Protein AF-0000000086912315 (afdb_homodimer)

Radius of gyration: 28.81 Å; Cα contacts (8 Å, |Δi|>4): 1388; chains: 2; bounding box: 67×85×72 Å

Organism: Prunus avium (NCBI:txid42229)

Foldseek 3Di:
DQDFFAFADDDDLLALVNQVVVLLVLCVVCLVVVLVCCLVQADDDPPPDPPPDQAEAEEEEEAQAQDDSNVVVVVSVLVSNQVNCVVVPNNVRDHAYEYEYEGAPPGDVVNNVVHDDPPDRHHYYYFHDHLLAAGAAFQAHAEYEYTAPLQFFSDQQPQCLDPVHLNPQALFAEPQPGPGPVVVVSLLVRSLVSVLSNLLNVLGHHHASHKYKYKHWADEPPDGSVLAPVSVLVRLLSVLVSVCCVVVLAPSSLSSNHYGRGDHYHLVSSVVSVVCSCVPVVSQKDWPDKDKDKDFQQLQDLVSLVSSLSNCCSRCVVVVCVRRPPSDPSVSSSVSSSVSSNVVSPDVSCVVSRMTMMIIIMMTHD/DFDFQAFADDDDLLALVNQVVVLLVLCVVCLVVLLVCCLVQADDDDPPPPPPDQAEAEEEEEAQAQDDSNQVVVVSVLVSNQVNCVVVPNNVRDHAYEYEYEGAPPGDVVNRVVHDDPPDRHHYYYFHDHLLAAGAAFQAHAEYEYTAPLQFFSDQQPQCLDPVHLNPQALFAEPQPGPGPVVVVSLLVRSLSSVLSNLLNVLGHHHASHKYKYKHFADEPPDGSVLAPVSVLVRLLSVLVSVCCVVVLAPSSLSSNHYGRGDHYHLVSSVVSVVCSCVPVVSQKDWPDKDKDKDFQQLQDLVSLVSSLSNCCSRCVVVVCVRRPPSDPSVSSSVSSSVSSNVVSPDVSCVVSRMTMMIIIMMTHD

Secondary structure (DSSP, 8-state):
-PPP-PPP-SSSTT-TTTS-HHHHHHHHHHHHHHHHHHHHH-------S---PPPEEEEEEET-TTSHHHHHHHHHHHHHHHHHHHHTT-GGGPPEEEEEEEE-TTS-HHHHHHT--TT--EEEEEEES-TTS--S-TT-EEEEEEES-TTB-SS--GGGG-TTSTT--TT-SSSTT-S-HHHHHHHHHHHHHHHHHHHHHHHHHEEEEEEEEEEEE-PPSS--GGG-HHHHHHHHHHHHHHHHHHTTSS-HHHHHT----B----HHHHHHHHHHHHHHH---EEEEEEEEEEEE-S-SSHHHHHHHHHHHHHHHHHHHHHHHGGG--HHHHHHHHHHHHHHHHTSHHHHHH-EEEEEEEEEEE-/-PPP-PPP-SSSTT-TTTS-HHHHHHHHHHHHHHHHHHHHH-------S---PPPEEEEEEET-TTSHHHHHHHHHHHHHHHHHHHHTT-GGGPPEEEEEEEE-TTS-HHHHHHT--TT--EEEEEEES-TTS--S-TT-EEEEEEES-TTB-SS--GGGG-TTSTT--TT-SSSTT-S-HHHHHHHHHHHHHHHHHHHHHHHHHEEEEEEEEEEEE-PPSS--GGG-HHHHHHHHHHHHHHHHHHTTSS-HHHHHT----B----HHHHHHHHHHHHHHH---EEEEEEEEEEEE-S-SSHHHHHHHHHHHHHHHHHHHHHHHGGG--HHHHHHHHHHHHHHHHTSHHHHHH-EEEEEEEEEEE-

InterPro domains:
  IPR005299 SAM dependent carboxyl methyltransferase [PF03492] (51-349)
  IPR005299 SAM dependent carboxyl methyltransferase [PTHR31009] (8-342)
  IPR029063 S-adenosyl-L-methionine-dependent methyltransferase superfamily [G3DSA:3.40.50.150] (19-296)
  IPR029063 S-adenosyl-L-methionine-dependent methyltransferase superfamily [SSF53335] (3-359)
  IPR042086 Methyltransferase, alpha-helical capping domain [G3DSA:1.10.1200.270] (5-343)

Structure (mmCIF, N/CA/C/O backbone):
data_AF-0000000086912315-model_v1
#
loop_
_entity.id
_entity.type
_entity.pdbx_description
1 polymer 'Probable S-adenosylmethionine-dependent methyltransferase At5g37990'
#
loop_
_atom_site.group_PDB
_atom_site.id
_atom_site.type_symbol
_atom_site.label_atom_id
_atom_site.label_alt_id
_atom_site.label_comp_id
_atom_site.label_asym_id
_atom_site.label_entity_id
_atom_site.label_seq_id
_atom_site.pdbx_PDB_ins_code
_atom_site.Cartn_x
_atom_site.Cartn_y
_atom_site.Cartn_z
_atom_site.occupancy
_atom_site.B_iso_or_equiv
_atom_site.auth_seq_id
_atom_site.auth_comp_id
_atom_site.auth_asym_id
_atom_site.auth_atom_id
_atom_site.pdbx_PDB_model_num
ATOM 1 N N . MET A 1 1 ? -3.623 -4.684 -22.016 1 43.12 1 MET A N 1
ATOM 2 C CA . MET A 1 1 ? -3.334 -4.625 -20.578 1 43.12 1 MET A CA 1
ATOM 3 C C . MET A 1 1 ? -3.385 -6.016 -19.953 1 43.12 1 MET A C 1
ATOM 5 O O . MET A 1 1 ? -4.227 -6.836 -20.328 1 43.12 1 MET A O 1
ATOM 9 N N . ALA A 1 2 ? -2.318 -6.359 -19.328 1 54.56 2 ALA A N 1
ATOM 10 C CA . ALA A 1 2 ? -2.307 -7.625 -18.609 1 54.56 2 ALA A CA 1
ATOM 11 C C . ALA A 1 2 ? -3.506 -7.727 -17.656 1 54.56 2 ALA A C 1
ATOM 13 O O . ALA A 1 2 ? -3.936 -6.723 -17.078 1 54.56 2 ALA A O 1
ATOM 14 N N . ASP A 1 3 ? -4.215 -8.922 -17.734 1 76.69 3 ASP A N 1
ATOM 15 C CA . ASP A 1 3 ? -5.336 -9.188 -16.828 1 76.69 3 ASP A CA 1
ATOM 16 C C . ASP A 1 3 ? -4.863 -9.281 -15.383 1 76.69 3 ASP A C 1
ATOM 18 O O . ASP A 1 3 ? -3.73 -9.695 -15.125 1 76.69 3 ASP A O 1
ATOM 22 N N . SER A 1 4 ? -5.504 -8.641 -14.523 1 76.69 4 SER A N 1
ATOM 23 C CA . SER A 1 4 ? -5.211 -8.719 -13.102 1 76.69 4 SER A CA 1
ATOM 24 C C . SER A 1 4 ? -6.121 -9.727 -12.398 1 76.69 4 SER A C 1
ATOM 26 O O . SER A 1 4 ? -7.34 -9.695 -12.586 1 76.69 4 SER A O 1
ATOM 28 N N . PHE A 1 5 ? -5.484 -10.672 -11.797 1 82.06 5 PHE A N 1
ATOM 29 C CA . PHE A 1 5 ? -6.238 -11.711 -11.109 1 82.06 5 PHE A CA 1
ATOM 30 C C . PHE A 1 5 ? -5.977 -11.672 -9.609 1 82.06 5 PHE A C 1
ATOM 32 O O . PHE A 1 5 ? -5.297 -12.547 -9.07 1 82.06 5 PHE A O 1
ATOM 39 N N . ALA A 1 6 ? -6.582 -10.734 -9 1 84.12 6 ALA A N 1
ATOM 40 C CA . ALA A 1 6 ? -6.473 -10.641 -7.547 1 84.12 6 ALA A CA 1
ATOM 41 C C . ALA A 1 6 ? -7.496 -11.539 -6.863 1 84.12 6 ALA A C 1
ATOM 43 O O . ALA A 1 6 ? -8.586 -11.773 -7.395 1 84.12 6 ALA A O 1
ATOM 44 N N . MET A 1 7 ? -7.094 -12.07 -5.699 1 92 7 MET A N 1
ATOM 45 C CA . MET A 1 7 ? -8.008 -12.898 -4.914 1 92 7 MET A CA 1
ATOM 46 C C . MET A 1 7 ? -9.055 -12.039 -4.219 1 92 7 MET A C 1
ATOM 48 O O . MET A 1 7 ? -8.891 -10.82 -4.098 1 92 7 MET A O 1
ATOM 52 N N . ASN A 1 8 ? -10.117 -12.773 -3.76 1 90.31 8 ASN A N 1
ATOM 53 C CA . ASN A 1 8 ? -11.195 -12.031 -3.115 1 90.31 8 ASN A CA 1
ATOM 54 C C . ASN A 1 8 ? -10.703 -11.297 -1.871 1 90.31 8 ASN A C 1
ATOM 56 O O . ASN A 1 8 ? -10.078 -11.898 -0.999 1 90.31 8 ASN A O 1
ATOM 60 N N . GLY A 1 9 ? -11.008 -10.023 -1.797 1 90.69 9 GLY A N 1
ATOM 61 C CA . GLY A 1 9 ? -10.625 -9.211 -0.656 1 90.69 9 GLY A CA 1
ATOM 62 C C . GLY A 1 9 ? -11.633 -9.258 0.478 1 90.69 9 GLY A C 1
ATOM 63 O O . GLY A 1 9 ? -12.508 -10.117 0.498 1 90.69 9 GLY A O 1
ATOM 64 N N . GLY A 1 10 ? -11.414 -8.344 1.42 1 89.5 10 GLY A N 1
ATOM 65 C CA . GLY A 1 10 ? -12.336 -8.211 2.539 1 89.5 10 GLY A CA 1
ATOM 66 C C . GLY A 1 10 ? -12.102 -9.242 3.629 1 89.5 10 GLY A C 1
ATOM 67 O O . GLY A 1 10 ? -11.039 -9.867 3.678 1 89.5 10 GLY A O 1
ATOM 68 N N . ASP A 1 11 ? -13.023 -9.312 4.523 1 88.25 11 ASP A N 1
ATOM 69 C CA . ASP A 1 11 ? -12.922 -10.211 5.672 1 88.25 11 ASP A CA 1
ATOM 70 C C . ASP A 1 11 ? -14.164 -11.086 5.801 1 88.25 11 ASP A C 1
ATOM 72 O O . ASP A 1 11 ? -14.352 -11.766 6.816 1 88.25 11 ASP A O 1
ATOM 76 N N . GLY A 1 12 ? -14.938 -11.141 4.785 1 89.19 12 GLY A N 1
ATOM 77 C CA . GLY A 1 12 ? -16.172 -11.914 4.812 1 89.19 12 GLY A CA 1
ATOM 78 C C . GLY A 1 12 ? -15.945 -13.398 4.617 1 89.19 12 GLY A C 1
ATOM 79 O O . GLY A 1 12 ? -14.805 -13.852 4.488 1 89.19 12 GLY A O 1
ATOM 80 N N . LEU A 1 13 ? -16.984 -14.141 4.465 1 88.88 13 LEU A N 1
ATOM 81 C CA . LEU A 1 13 ? -16.969 -15.594 4.414 1 88.88 13 LEU A CA 1
ATOM 82 C C . LEU A 1 13 ? -16.234 -16.078 3.168 1 88.88 13 LEU A C 1
ATOM 84 O O . LEU A 1 13 ? -15.523 -17.094 3.215 1 88.88 13 LEU A O 1
ATOM 88 N N . ASN A 1 14 ? -16.344 -15.406 2.123 1 90.31 14 ASN A N 1
ATOM 89 C CA . ASN A 1 14 ? -15.781 -15.852 0.854 1 90.31 14 ASN A CA 1
ATOM 90 C C . ASN A 1 14 ? -14.445 -15.156 0.562 1 90.31 14 ASN A C 1
ATOM 92 O O . ASN A 1 14 ? -13.906 -15.289 -0.535 1 90.31 14 ASN A O 1
ATOM 96 N N . SER A 1 15 ? -13.945 -14.414 1.583 1 92.81 15 SER A N 1
ATOM 97 C CA . SER A 1 15 ? -12.688 -13.695 1.396 1 92.81 15 SER A CA 1
ATOM 98 C C . SER A 1 15 ? -11.508 -14.656 1.358 1 92.81 15 SER A C 1
ATOM 100 O O . SER A 1 15 ? -11.531 -15.711 1.999 1 92.81 15 SER A O 1
ATOM 102 N N . TYR A 1 16 ? -10.508 -14.352 0.582 1 92.25 16 TYR A N 1
ATOM 103 C CA . TYR A 1 16 ? -9.281 -15.125 0.528 1 92.25 16 TYR A CA 1
ATOM 104 C C . TYR A 1 16 ? -8.562 -15.109 1.875 1 92.25 16 TYR A C 1
ATOM 106 O O . TYR A 1 16 ? -7.922 -16.094 2.256 1 92.25 16 TYR A O 1
ATOM 114 N N . LYS A 1 17 ? -8.672 -14.031 2.578 1 90.06 17 LYS A N 1
ATOM 115 C CA . LYS A 1 17 ? -8.133 -13.93 3.934 1 90.06 17 LYS A CA 1
ATOM 116 C C . LYS A 1 17 ? -8.602 -15.102 4.793 1 90.06 17 LYS A C 1
ATOM 118 O O . LYS A 1 17 ? -7.812 -15.688 5.535 1 90.06 17 LYS A O 1
ATOM 123 N N . GLN A 1 18 ? -9.836 -15.508 4.598 1 91.44 18 GLN A N 1
ATOM 124 C CA . GLN A 1 18 ? -10.43 -16.531 5.438 1 91.44 18 GLN A CA 1
ATOM 125 C C . GLN A 1 18 ? -10.258 -17.922 4.816 1 91.44 18 GLN A C 1
ATOM 127 O O . GLN A 1 18 ? -10.453 -18.938 5.492 1 91.44 18 GLN A O 1
ATOM 132 N N . ASN A 1 19 ? -9.883 -17.969 3.51 1 90.88 19 ASN A N 1
ATOM 133 C CA . ASN A 1 19 ? -9.969 -19.25 2.809 1 90.88 19 ASN A CA 1
ATOM 134 C C . ASN A 1 19 ? -8.664 -19.578 2.08 1 90.88 19 ASN A C 1
ATOM 136 O O . ASN A 1 19 ? -8.688 -20.156 0.995 1 90.88 19 ASN A O 1
ATOM 140 N N . SER A 1 20 ? -7.531 -19.188 2.668 1 92 20 SER A N 1
ATOM 141 C CA . SER A 1 20 ? -6.238 -19.453 2.047 1 92 20 SER A CA 1
ATOM 142 C C . SER A 1 20 ? -5.422 -20.453 2.859 1 92 20 SER A C 1
ATOM 144 O O . SER A 1 20 ? -4.191 -20.406 2.859 1 92 20 SER A O 1
ATOM 146 N N . LYS A 1 21 ? -6.051 -21.359 3.582 1 90.69 21 LYS A N 1
ATOM 147 C CA . LYS A 1 21 ? -5.391 -22.297 4.484 1 90.69 21 LYS A CA 1
ATOM 148 C C . LYS A 1 21 ? -4.465 -23.234 3.721 1 90.69 21 LYS A C 1
ATOM 150 O O . LYS A 1 21 ? -3.41 -23.625 4.23 1 90.69 21 LYS A O 1
ATOM 155 N N . TYR A 1 22 ? -4.832 -23.594 2.516 1 88.19 22 TYR A N 1
ATOM 156 C CA . TYR A 1 22 ? -4.023 -24.516 1.729 1 88.19 22 TYR A CA 1
ATOM 157 C C . TYR A 1 22 ? -2.652 -23.922 1.426 1 88.19 22 TYR A C 1
ATOM 159 O O . TYR A 1 22 ? -1.635 -24.609 1.541 1 88.19 22 TYR A O 1
ATOM 167 N N . GLN A 1 23 ? -2.643 -22.656 1.082 1 89.62 23 GLN A N 1
ATOM 168 C CA . GLN A 1 23 ? -1.371 -21.984 0.829 1 89.62 23 GLN A CA 1
ATOM 169 C C . GLN A 1 23 ? -0.535 -21.906 2.102 1 89.62 23 GLN A C 1
ATOM 171 O O . GLN A 1 23 ? 0.685 -22.078 2.064 1 89.62 23 GLN A O 1
ATOM 176 N N . GLY A 1 24 ? -1.175 -21.641 3.201 1 92.06 24 GLY A N 1
ATOM 177 C CA . GLY A 1 24 ? -0.47 -21.625 4.473 1 92.06 24 GLY A CA 1
ATOM 178 C C . GLY A 1 24 ? 0.179 -22.953 4.816 1 92.06 24 GLY A C 1
ATOM 179 O O . GLY A 1 24 ? 1.339 -22.984 5.23 1 92.06 24 GLY A O 1
ATOM 180 N N . GLU A 1 25 ? -0.569 -23.984 4.633 1 91.44 25 GLU A N 1
ATOM 181 C CA . GLU A 1 25 ? -0.054 -25.328 4.898 1 91.44 25 GLU A CA 1
ATOM 182 C C . GLU A 1 25 ? 1.085 -25.672 3.945 1 91.44 25 GLU A C 1
ATOM 184 O O . GLU A 1 25 ? 2.066 -26.297 4.348 1 91.44 25 GLU A O 1
ATOM 189 N N . GLY A 1 26 ? 0.896 -25.359 2.723 1 91.31 26 GLY A N 1
ATOM 190 C CA . GLY A 1 26 ? 1.973 -25.562 1.769 1 91.31 26 GLY A CA 1
ATOM 191 C C . GLY A 1 26 ? 3.26 -24.859 2.162 1 91.31 26 GLY A C 1
ATOM 192 O O . GLY A 1 26 ? 4.344 -25.438 2.061 1 91.31 26 GLY A O 1
ATOM 193 N N . PHE A 1 27 ? 3.088 -23.672 2.598 1 92.94 27 PHE A N 1
ATOM 194 C CA . PHE A 1 27 ? 4.254 -22.938 3.057 1 92.94 27 PHE A CA 1
ATOM 195 C C . PHE A 1 27 ? 4.871 -23.594 4.285 1 92.94 27 PHE A C 1
ATOM 197 O O . PHE A 1 27 ? 6.094 -23.688 4.398 1 92.94 27 PHE A O 1
ATOM 204 N N . ASP A 1 28 ? 4.035 -24.031 5.18 1 92.25 28 ASP A N 1
ATOM 205 C CA . ASP A 1 28 ? 4.523 -24.672 6.395 1 92.25 28 ASP A CA 1
ATOM 206 C C . ASP A 1 28 ? 5.363 -25.906 6.059 1 92.25 28 ASP A C 1
ATOM 208 O O . ASP A 1 28 ? 6.352 -26.203 6.734 1 92.25 28 ASP A O 1
ATOM 212 N N . GLU A 1 29 ? 4.969 -26.547 5.055 1 90.25 29 GLU A N 1
ATOM 213 C CA . GLU A 1 29 ? 5.699 -27.734 4.621 1 90.25 29 GLU A CA 1
ATOM 214 C C . GLU A 1 29 ? 7.059 -27.359 4.035 1 90.25 29 GLU A C 1
ATOM 216 O O . GLU A 1 29 ? 8.008 -28.141 4.113 1 90.25 29 GLU A O 1
ATOM 221 N N . ALA A 1 30 ? 7.113 -26.188 3.49 1 93.94 30 ALA A N 1
ATOM 222 C CA . ALA A 1 30 ? 8.328 -25.75 2.799 1 93.94 30 ALA A CA 1
ATOM 223 C C . ALA A 1 30 ? 9.211 -24.906 3.713 1 93.94 30 ALA A C 1
ATOM 225 O O . ALA A 1 30 ? 10.352 -24.594 3.371 1 93.94 30 ALA A O 1
ATOM 226 N N . LYS A 1 31 ? 8.742 -24.562 4.82 1 94.5 31 LYS A N 1
ATOM 227 C CA . LYS A 1 31 ? 9.367 -23.594 5.723 1 94.5 31 LYS A CA 1
ATOM 228 C C . LYS A 1 31 ? 10.758 -24.062 6.137 1 94.5 31 LYS A C 1
ATOM 230 O O . LYS A 1 31 ? 11.695 -23.25 6.207 1 94.5 31 LYS A O 1
ATOM 235 N N . VAL A 1 32 ? 10.891 -25.344 6.434 1 93.75 32 VAL A N 1
ATOM 236 C CA . VAL A 1 32 ? 12.18 -25.891 6.855 1 93.75 32 VAL A CA 1
ATOM 237 C C . VAL A 1 32 ? 13.188 -25.766 5.719 1 93.75 32 VAL A C 1
ATOM 239 O O . VAL A 1 32 ? 14.336 -25.375 5.941 1 93.75 32 VAL A O 1
ATOM 242 N N . LEU A 1 33 ? 12.734 -26.109 4.562 1 95.19 33 LEU A N 1
ATOM 243 C CA . LEU A 1 33 ? 13.586 -26 3.381 1 95.19 33 LEU A CA 1
ATOM 244 C C . LEU A 1 33 ? 14.008 -24.562 3.148 1 95.19 33 LEU A C 1
ATOM 246 O O . LEU A 1 33 ? 15.164 -24.297 2.807 1 95.19 33 LEU A O 1
ATOM 250 N N . LEU A 1 34 ? 13.117 -23.688 3.311 1 96.12 34 LEU A N 1
ATOM 251 C CA . LEU A 1 34 ? 13.383 -22.266 3.15 1 96.12 34 LEU A CA 1
ATOM 252 C C . LEU A 1 34 ? 14.422 -21.781 4.156 1 96.12 34 LEU A C 1
ATOM 254 O O . LEU A 1 34 ? 15.398 -21.125 3.785 1 96.12 34 LEU A O 1
ATOM 258 N N . ARG A 1 35 ? 14.258 -22.109 5.379 1 95.81 35 ARG A N 1
ATOM 259 C CA . ARG A 1 35 ? 15.164 -21.703 6.445 1 95.81 35 ARG A CA 1
ATOM 260 C C . ARG A 1 35 ? 16.578 -22.25 6.211 1 95.81 35 ARG A C 1
ATOM 262 O O . ARG A 1 35 ? 17.562 -21.516 6.332 1 95.81 35 ARG A O 1
ATOM 269 N N . ASN A 1 36 ? 16.609 -23.5 5.871 1 95.94 36 ASN A N 1
ATOM 270 C CA . ASN A 1 36 ? 17.906 -24.109 5.598 1 95.94 36 ASN A CA 1
ATOM 271 C C . ASN A 1 36 ? 18.594 -23.469 4.395 1 95.94 36 ASN A C 1
ATOM 273 O O . ASN A 1 36 ? 19.812 -23.281 4.391 1 95.94 36 ASN A O 1
ATOM 277 N N . SER A 1 37 ? 17.812 -23.172 3.412 1 96.5 37 SER A N 1
ATOM 278 C CA . SER A 1 37 ? 18.344 -22.547 2.207 1 96.5 37 SER A CA 1
ATOM 279 C C . SER A 1 37 ? 18.938 -21.172 2.512 1 96.5 37 SER A C 1
ATOM 281 O O . SER A 1 37 ? 20.016 -20.828 2.016 1 96.5 37 SER A O 1
ATOM 283 N N . ILE A 1 38 ? 18.266 -20.391 3.295 1 96.62 38 ILE A N 1
ATOM 284 C CA . ILE A 1 38 ? 18.766 -19.078 3.682 1 96.62 38 ILE A CA 1
ATOM 285 C C . ILE A 1 38 ? 20.031 -19.219 4.504 1 96.62 38 ILE A C 1
ATOM 287 O O . ILE A 1 38 ? 21.031 -18.531 4.262 1 96.62 38 ILE A O 1
ATOM 291 N N . ARG A 1 39 ? 20.047 -20.141 5.406 1 94.94 39 ARG A N 1
ATOM 292 C CA . ARG A 1 39 ? 21.219 -20.391 6.238 1 94.94 39 ARG A CA 1
ATOM 293 C C . ARG A 1 39 ? 22.438 -20.734 5.387 1 94.94 39 ARG A C 1
ATOM 295 O O . ARG A 1 39 ? 23.531 -20.234 5.629 1 94.94 39 ARG A O 1
ATOM 302 N N . GLU A 1 40 ? 22.188 -21.5 4.43 1 96.19 40 GLU A N 1
ATOM 303 C CA . GLU A 1 40 ? 23.281 -22.047 3.629 1 96.19 40 GLU A CA 1
ATOM 304 C C . GLU A 1 40 ? 23.734 -21.047 2.566 1 96.19 40 GLU A C 1
ATOM 306 O O . GLU A 1 40 ? 24.906 -21 2.211 1 96.19 40 GLU A O 1
ATOM 311 N N . LYS A 1 41 ? 22.797 -20.203 2.064 1 96.75 41 LYS A N 1
ATOM 312 C CA . LYS A 1 41 ? 23.109 -19.547 0.807 1 96.75 41 LYS A CA 1
ATOM 313 C C . LYS A 1 41 ? 23.156 -18.031 0.988 1 96.75 41 LYS A C 1
ATOM 315 O O . LYS A 1 41 ? 23.641 -17.297 0.114 1 96.75 41 LYS A O 1
ATOM 320 N N . LEU A 1 42 ? 22.672 -17.547 2.086 1 95.38 42 LEU A N 1
ATOM 321 C CA . LEU A 1 42 ? 22.719 -16.109 2.307 1 95.38 42 LEU A CA 1
ATOM 322 C C . LEU A 1 42 ? 24.141 -15.625 2.527 1 95.38 42 LEU A C 1
ATOM 324 O O . LEU A 1 42 ? 24.859 -16.172 3.361 1 95.38 42 LEU A O 1
ATOM 328 N N . THR A 1 43 ? 24.516 -14.633 1.822 1 91.75 43 THR A N 1
ATOM 329 C CA . THR A 1 43 ? 25.812 -13.992 1.998 1 91.75 43 THR A CA 1
ATOM 330 C C . THR A 1 43 ? 25.672 -12.672 2.754 1 91.75 43 THR A C 1
ATOM 332 O O . THR A 1 43 ? 24.922 -11.789 2.328 1 91.75 43 THR A O 1
ATOM 335 N N . ILE A 1 44 ? 26.266 -12.594 3.836 1 87.5 44 ILE A N 1
ATOM 336 C CA . ILE A 1 44 ? 26.25 -11.375 4.633 1 87.5 44 ILE A CA 1
ATOM 337 C C . ILE A 1 44 ? 27.547 -10.602 4.402 1 87.5 44 ILE A C 1
ATOM 339 O O . ILE A 1 44 ? 28.641 -11.133 4.613 1 87.5 44 ILE A O 1
ATOM 343 N N . HIS A 1 45 ? 27.375 -9.469 3.844 1 77.88 45 HIS A N 1
ATOM 344 C CA . HIS A 1 45 ? 28.531 -8.625 3.619 1 77.88 45 HIS A CA 1
ATOM 345 C C . HIS A 1 45 ? 28.828 -7.754 4.84 1 77.88 45 HIS A C 1
ATOM 347 O O . HIS A 1 45 ? 27.922 -7.129 5.395 1 77.88 45 HIS A O 1
ATOM 353 N N . LYS A 1 46 ? 30.109 -7.977 5.371 1 64.94 46 LYS A N 1
ATOM 354 C CA . LYS A 1 46 ? 30.547 -7.191 6.516 1 64.94 46 LYS A CA 1
ATOM 355 C C . LYS A 1 46 ? 30.656 -5.711 6.164 1 64.94 46 LYS A C 1
ATOM 357 O O . LYS A 1 46 ? 31.125 -5.355 5.082 1 64.94 46 LYS A O 1
ATOM 362 N N . ASN A 1 47 ? 29.75 -4.953 6.582 1 58.59 47 ASN A N 1
ATOM 363 C CA . ASN A 1 47 ? 29.969 -3.523 6.398 1 58.59 47 ASN A CA 1
ATOM 364 C C . ASN A 1 47 ? 31.312 -3.086 6.996 1 58.59 47 ASN A C 1
ATOM 366 O O . ASN A 1 47 ? 31.469 -3.059 8.219 1 58.59 47 ASN A O 1
ATOM 370 N N . SER A 1 48 ? 32.406 -3.461 6.281 1 51.22 48 SER A N 1
ATOM 371 C CA . SER A 1 48 ? 33.719 -3.066 6.809 1 51.22 48 SER A CA 1
ATOM 372 C C . SER A 1 48 ? 33.688 -1.615 7.273 1 51.22 48 SER A C 1
ATOM 374 O O . SER A 1 48 ? 34.594 -1.19 8.016 1 51.22 48 SER A O 1
ATOM 376 N N . ASN A 1 49 ? 33.219 -0.751 6.363 1 47.22 49 ASN A N 1
ATOM 377 C CA . ASN A 1 49 ? 33.438 0.654 6.688 1 47.22 49 ASN A CA 1
ATOM 378 C C . ASN A 1 49 ? 32.625 1.074 7.91 1 47.22 49 ASN A C 1
ATOM 380 O O . ASN A 1 49 ? 31.469 0.65 8.07 1 47.22 49 ASN A O 1
ATOM 384 N N . ALA A 1 50 ? 33.344 1.421 8.836 1 44.53 50 ALA A N 1
ATOM 385 C CA . ALA A 1 50 ? 33 2.111 10.078 1 44.53 50 ALA A CA 1
ATOM 386 C C . ALA A 1 50 ? 31.766 2.98 9.891 1 44.53 50 ALA A C 1
ATOM 388 O O . ALA A 1 50 ? 31.5 3.877 10.695 1 44.53 50 ALA A O 1
ATOM 389 N N . THR A 1 51 ? 31.156 2.973 8.703 1 52.34 51 THR A N 1
ATOM 390 C CA . THR A 1 51 ? 30.094 3.979 8.695 1 52.34 51 THR A CA 1
ATOM 391 C C . THR A 1 51 ? 28.953 3.562 9.617 1 52.34 51 THR A C 1
ATOM 393 O O . THR A 1 51 ? 28.734 2.371 9.836 1 52.34 51 THR A O 1
ATOM 396 N N . THR A 1 52 ? 28.672 4.32 10.508 1 57.59 52 THR A N 1
ATOM 397 C CA . THR A 1 52 ? 27.688 4.43 11.57 1 57.59 52 THR A CA 1
ATOM 398 C C . THR A 1 52 ? 26.281 4.156 11.039 1 57.59 52 THR A C 1
ATOM 400 O O . THR A 1 52 ? 25.297 4.215 11.789 1 57.59 52 THR A O 1
ATOM 403 N N . VAL A 1 53 ? 26.234 3.658 9.625 1 64.56 53 VAL A N 1
ATOM 404 C CA . VAL A 1 53 ? 24.859 3.551 9.164 1 64.56 53 VAL A CA 1
ATOM 405 C C . VAL A 1 53 ? 24.375 2.115 9.328 1 64.56 53 VAL A C 1
ATOM 407 O O . VAL A 1 53 ? 25.047 1.171 8.914 1 64.56 53 VAL A O 1
ATOM 410 N N . THR A 1 54 ? 23.344 1.934 10.008 1 76.62 54 THR A N 1
ATOM 411 C CA . THR A 1 54 ? 22.672 0.649 10.18 1 76.62 54 THR A CA 1
ATOM 412 C C . THR A 1 54 ? 22.25 0.081 8.828 1 76.62 54 THR A C 1
ATOM 414 O O . THR A 1 54 ? 21.547 0.752 8.062 1 76.62 54 THR A O 1
ATOM 417 N N . PRO A 1 55 ? 22.797 -1.071 8.461 1 86 55 PRO A N 1
ATOM 418 C CA . PRO A 1 55 ? 22.391 -1.658 7.184 1 86 55 PRO A CA 1
ATOM 419 C C . PRO A 1 55 ? 20.891 -1.945 7.129 1 86 55 PRO A C 1
ATOM 421 O O . PRO A 1 55 ? 20.25 -2.141 8.172 1 86 55 PRO A O 1
ATOM 424 N N . VAL A 1 56 ? 20.375 -1.878 5.934 1 93.75 56 VAL A N 1
ATOM 425 C CA . VAL A 1 56 ? 18.984 -2.201 5.699 1 93.75 56 VAL A CA 1
ATOM 426 C C . VAL A 1 56 ? 18.875 -3.49 4.887 1 93.75 56 VAL A C 1
ATOM 428 O O . VAL A 1 56 ? 19.562 -3.656 3.881 1 93.75 56 VAL A O 1
ATOM 431 N N . PHE A 1 57 ? 18.203 -4.484 5.398 1 96.5 57 PHE A N 1
ATOM 432 C CA . PHE A 1 57 ? 17.906 -5.73 4.695 1 96.5 57 PHE A CA 1
ATOM 433 C C . PHE A 1 57 ? 16.516 -5.695 4.082 1 96.5 57 PHE A C 1
ATOM 435 O O . PHE A 1 57 ? 15.516 -5.668 4.805 1 96.5 57 PHE A O 1
ATOM 442 N N . LYS A 1 58 ? 16.422 -5.719 2.742 1 98.12 58 LYS A N 1
ATOM 443 C CA . LYS A 1 58 ? 15.156 -5.543 2.035 1 98.12 58 LYS A CA 1
ATOM 444 C C . LYS A 1 58 ? 14.602 -6.883 1.557 1 98.12 58 LYS A C 1
ATOM 446 O O . LYS A 1 58 ? 15.312 -7.664 0.921 1 98.12 58 LYS A O 1
ATOM 451 N N . ILE A 1 59 ? 13.367 -7.113 1.867 1 98.75 59 ILE A N 1
ATOM 452 C CA . ILE A 1 59 ? 12.656 -8.344 1.521 1 98.75 59 ILE A CA 1
ATOM 453 C C . ILE A 1 59 ? 11.391 -8 0.738 1 98.75 59 ILE A C 1
ATOM 455 O O . ILE A 1 59 ? 10.711 -7.016 1.042 1 98.75 59 ILE A O 1
ATOM 459 N N . ALA A 1 60 ? 11.062 -8.75 -0.283 1 98.81 60 ALA A N 1
ATOM 460 C CA . ALA A 1 60 ? 9.773 -8.602 -0.964 1 98.81 60 ALA A CA 1
ATOM 461 C C . ALA A 1 60 ? 9.016 -9.922 -0.981 1 98.81 60 ALA A C 1
ATOM 463 O O . ALA A 1 60 ? 9.602 -10.984 -1.204 1 98.81 60 ALA A O 1
ATOM 464 N N . ASP A 1 61 ? 7.82 -9.898 -0.626 1 98.69 61 ASP A N 1
ATOM 465 C CA . ASP A 1 61 ? 6.887 -10.992 -0.88 1 98.69 61 ASP A CA 1
ATOM 466 C C . ASP A 1 61 ? 6.027 -10.703 -2.107 1 98.69 61 ASP A C 1
ATOM 468 O O . ASP A 1 61 ? 5.152 -9.836 -2.068 1 98.69 61 ASP A O 1
ATOM 472 N N . LEU A 1 62 ? 6.215 -11.406 -3.207 1 98.62 62 LEU A N 1
ATOM 473 C CA . LEU A 1 62 ? 5.57 -11.188 -4.496 1 98.62 62 LEU A CA 1
ATOM 474 C C . LEU A 1 62 ? 4.312 -12.047 -4.625 1 98.62 62 LEU A C 1
ATOM 476 O O . LEU A 1 62 ? 4.383 -13.273 -4.57 1 98.62 62 LEU A O 1
ATOM 480 N N . GLY A 1 63 ? 3.191 -11.383 -4.867 1 97.81 63 GLY A N 1
ATOM 481 C CA . GLY A 1 63 ? 1.908 -12.062 -4.828 1 97.81 63 GLY A CA 1
ATOM 482 C C . GLY A 1 63 ? 1.406 -12.32 -3.422 1 97.81 63 GLY A C 1
ATOM 483 O O . GLY A 1 63 ? 1.017 -13.438 -3.088 1 97.81 63 GLY A O 1
ATOM 484 N N . CYS A 1 64 ? 1.3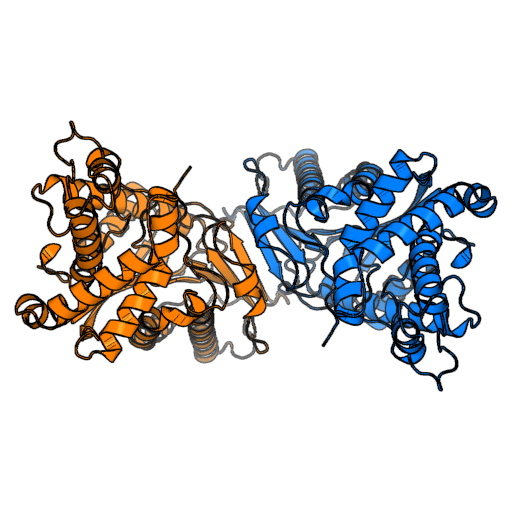72 -11.266 -2.643 1 97.44 64 CYS A N 1
ATOM 485 C CA . CYS A 1 64 ? 1.179 -11.414 -1.204 1 97.44 64 CYS A CA 1
ATOM 486 C C . CYS A 1 64 ? -0.295 -11.602 -0.868 1 97.44 64 CYS A C 1
ATOM 488 O O . CYS A 1 64 ? -0.633 -12.07 0.219 1 97.44 64 CYS A O 1
ATOM 490 N N . SER A 1 65 ? -1.148 -11.195 -1.707 1 96 65 SER A N 1
ATOM 491 C CA . SER A 1 65 ? -2.59 -11.219 -1.478 1 96 65 SER A CA 1
ATOM 492 C C . SER A 1 65 ? -2.961 -10.453 -0.213 1 96 65 SER A C 1
ATOM 494 O O . SER A 1 65 ? -2.445 -9.359 0.029 1 96 65 SER A O 1
ATOM 496 N N . VAL A 1 66 ? -3.848 -10.844 0.705 1 91.44 66 VAL A N 1
ATOM 497 C CA . VAL A 1 66 ? -4.488 -9.969 1.677 1 91.44 66 VAL A CA 1
ATOM 498 C C . VAL A 1 66 ? -4.117 -10.398 3.092 1 91.44 66 VAL A C 1
ATOM 500 O O . VAL A 1 66 ? -4.516 -9.758 4.07 1 91.44 66 VAL A O 1
ATOM 503 N N . GLY A 1 67 ? -3.289 -11.367 3.346 1 81.38 67 GLY A N 1
ATOM 504 C CA . GLY A 1 67 ? -2.979 -11.43 4.766 1 81.38 67 GLY A CA 1
ATOM 505 C C . GLY A 1 67 ? -2.291 -12.719 5.172 1 81.38 67 GLY A C 1
ATOM 506 O O . GLY A 1 67 ? -1.199 -13.023 4.691 1 81.38 67 GLY A O 1
ATOM 507 N N . PRO A 1 68 ? -3.148 -13.656 5.941 1 87.19 68 PRO A N 1
ATOM 508 C CA . PRO A 1 68 ? -2.227 -14.039 7.012 1 87.19 68 PRO A CA 1
ATOM 509 C C . PRO A 1 68 ? -1.002 -14.789 6.496 1 87.19 68 PRO A C 1
ATOM 511 O O . PRO A 1 68 ? 0.061 -14.742 7.121 1 87.19 68 PRO A O 1
ATOM 514 N N . ASN A 1 69 ? -1.135 -15.375 5.438 1 94.31 69 ASN A N 1
ATOM 515 C CA . ASN A 1 69 ? -0.057 -16.234 4.953 1 94.31 69 ASN A CA 1
ATOM 516 C C . ASN A 1 69 ? 1.205 -15.43 4.652 1 94.31 69 ASN A C 1
ATOM 518 O O . ASN A 1 69 ? 2.311 -15.852 4.992 1 94.31 69 ASN A O 1
ATOM 522 N N . THR A 1 70 ? 1.016 -14.281 4.105 1 97.12 70 THR A N 1
ATOM 523 C CA . THR A 1 70 ? 2.176 -13.469 3.758 1 97.12 70 THR A CA 1
ATOM 524 C C . THR A 1 70 ? 2.914 -13.016 5.016 1 97.12 70 THR A C 1
ATOM 526 O O . THR A 1 70 ? 4.145 -12.945 5.023 1 97.12 70 THR A O 1
ATOM 529 N N . PHE A 1 71 ? 2.234 -12.734 6.094 1 97.19 71 PHE A N 1
ATOM 530 C CA . PHE A 1 71 ? 2.861 -12.312 7.34 1 97.19 71 PHE A CA 1
ATOM 531 C C . PHE A 1 71 ? 3.662 -13.445 7.961 1 97.19 71 PHE A C 1
ATOM 533 O O . PHE A 1 71 ? 4.77 -13.234 8.461 1 97.19 71 PHE A O 1
ATOM 540 N N . ALA A 1 72 ? 3.096 -14.633 7.895 1 95.31 72 ALA A N 1
ATOM 541 C CA . ALA A 1 72 ? 3.812 -15.805 8.383 1 95.31 72 ALA A CA 1
ATOM 542 C C . ALA A 1 72 ? 5.082 -16.047 7.578 1 95.31 72 ALA A C 1
ATOM 544 O O . ALA A 1 72 ? 6.129 -16.391 8.141 1 95.31 72 ALA A O 1
ATOM 545 N N . CYS A 1 73 ? 4.949 -15.906 6.32 1 96.44 73 CYS A N 1
ATOM 546 C CA . CYS A 1 73 ? 6.09 -16.078 5.43 1 96.44 73 CYS A CA 1
ATOM 547 C C . CYS A 1 73 ? 7.191 -15.078 5.75 1 96.44 73 CYS A C 1
ATOM 549 O O . CYS A 1 73 ? 8.352 -15.461 5.926 1 96.44 73 CYS A O 1
ATOM 551 N N . VAL A 1 74 ? 6.852 -13.836 5.875 1 97.44 74 VAL A N 1
ATOM 552 C CA . VAL A 1 74 ? 7.809 -12.766 6.141 1 97.44 74 VAL A CA 1
ATOM 553 C C . VAL A 1 74 ? 8.469 -12.992 7.5 1 97.44 74 VAL A C 1
ATOM 555 O O . VAL A 1 74 ? 9.68 -12.805 7.648 1 97.44 74 VAL A O 1
ATOM 558 N N . ARG A 1 75 ? 7.691 -13.375 8.445 1 96.31 75 ARG A N 1
ATOM 559 C CA . ARG A 1 75 ? 8.242 -13.672 9.766 1 96.31 75 ARG A CA 1
ATOM 560 C C . ARG A 1 75 ? 9.297 -14.773 9.68 1 96.31 75 ARG A C 1
ATOM 562 O O . ARG A 1 75 ? 10.375 -14.648 10.273 1 96.31 75 ARG A O 1
ATOM 569 N N . ALA A 1 76 ? 8.961 -15.82 8.984 1 96.38 76 ALA A N 1
ATOM 570 C CA . ALA A 1 76 ? 9.891 -16.922 8.82 1 96.38 76 ALA A CA 1
ATOM 571 C C . ALA A 1 76 ? 11.172 -16.469 8.133 1 96.38 76 ALA A C 1
ATOM 573 O O . ALA A 1 76 ? 12.273 -16.875 8.523 1 96.38 76 ALA A O 1
ATOM 574 N N . LEU A 1 77 ? 11.031 -15.648 7.105 1 97.81 77 LEU A N 1
ATOM 575 C CA . LEU A 1 77 ? 12.188 -15.133 6.375 1 97.81 77 LEU A CA 1
ATOM 576 C C . LEU A 1 77 ? 13.086 -14.297 7.289 1 97.81 77 LEU A C 1
ATOM 578 O O . LEU A 1 77 ? 14.297 -14.508 7.336 1 97.81 77 LEU A O 1
ATOM 582 N N . ILE A 1 78 ? 12.5 -13.375 8.008 1 97.5 78 ILE A N 1
ATOM 583 C CA . ILE A 1 78 ? 13.242 -12.469 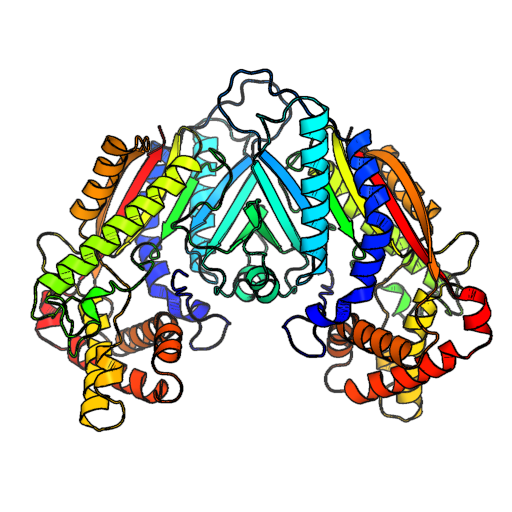8.875 1 97.5 78 ILE A CA 1
ATOM 584 C C . ILE A 1 78 ? 13.938 -13.258 9.977 1 97.5 78 ILE A C 1
ATOM 586 O O . ILE A 1 78 ? 15.109 -13.023 10.273 1 97.5 78 ILE A O 1
ATOM 590 N N . GLU A 1 79 ? 13.234 -14.219 10.555 1 96.31 79 GLU A N 1
ATOM 591 C CA . GLU A 1 79 ? 13.836 -15.062 11.586 1 96.31 79 GLU A CA 1
ATOM 592 C C . GLU A 1 79 ? 15.039 -15.828 11.047 1 96.31 79 GLU A C 1
ATOM 594 O O . GLU A 1 79 ? 16.062 -15.93 11.711 1 96.31 79 GLU A O 1
ATOM 599 N N . ALA A 1 80 ? 14.867 -16.359 9.891 1 96.88 80 ALA A N 1
ATOM 600 C CA . ALA A 1 80 ? 15.961 -17.094 9.273 1 96.88 80 ALA A CA 1
ATOM 601 C C . ALA A 1 80 ? 17.172 -16.188 9.039 1 96.88 80 ALA A C 1
ATOM 603 O O . ALA A 1 80 ? 18.312 -16.594 9.281 1 96.88 80 ALA A O 1
ATOM 604 N N . VAL A 1 81 ? 16.938 -14.969 8.555 1 96.25 81 VAL A N 1
ATOM 605 C CA . VAL A 1 81 ? 18 -14.016 8.281 1 96.25 81 VAL A CA 1
ATOM 606 C C . VAL A 1 81 ? 18.688 -13.617 9.586 1 96.25 81 VAL A C 1
ATOM 608 O O . VAL A 1 81 ? 19.922 -13.602 9.672 1 96.25 81 VAL A O 1
ATOM 611 N N . LYS A 1 82 ? 17.906 -13.336 10.609 1 95 82 LYS A N 1
ATOM 612 C CA . LYS A 1 82 ? 18.453 -12.961 11.914 1 95 82 LYS A CA 1
ATOM 613 C C . LYS A 1 82 ? 19.344 -14.07 12.477 1 95 82 LYS A C 1
ATOM 615 O O . LYS A 1 82 ? 20.406 -13.805 13.016 1 95 82 LYS A O 1
ATOM 620 N N . LEU A 1 83 ? 18.859 -15.281 12.336 1 94.31 83 LEU A N 1
ATOM 621 C CA . LEU A 1 83 ? 19.625 -16.422 12.828 1 94.31 83 LEU A CA 1
ATOM 622 C C . LEU A 1 83 ? 20.969 -16.531 12.102 1 94.31 83 LEU A C 1
ATOM 624 O O . LEU A 1 83 ? 21.984 -16.875 12.711 1 94.31 83 LEU A O 1
ATOM 628 N N . GLU A 1 84 ? 20.922 -16.234 10.852 1 92.88 84 GLU A N 1
ATOM 629 C CA . GLU A 1 84 ? 22.156 -16.312 10.086 1 92.88 84 GLU A CA 1
ATOM 630 C C . GLU A 1 84 ? 23.109 -15.195 10.484 1 92.88 84 GLU A C 1
ATOM 632 O O . GLU A 1 84 ? 24.328 -15.414 10.562 1 92.88 84 GLU A O 1
ATOM 637 N N . PHE A 1 85 ? 22.625 -14.008 10.695 1 91.38 85 PHE A N 1
ATOM 638 C CA . PHE A 1 85 ? 23.453 -12.914 11.188 1 91.38 85 PHE A CA 1
ATOM 639 C C . PHE A 1 85 ? 24.109 -13.289 12.516 1 91.38 85 PHE A C 1
ATOM 641 O O . PHE A 1 85 ? 25.297 -13.062 12.703 1 91.38 85 PHE A O 1
ATOM 648 N N . LYS A 1 86 ? 23.328 -13.875 13.367 1 90.31 86 LYS A N 1
ATOM 649 C CA . LYS A 1 86 ? 23.844 -14.297 14.672 1 90.31 86 LYS A CA 1
ATOM 650 C C . LYS A 1 86 ? 24.906 -15.391 14.516 1 90.31 86 LYS A C 1
ATOM 652 O O . LYS A 1 86 ? 25.938 -15.352 15.164 1 90.31 86 LYS A O 1
ATOM 657 N N . ALA A 1 87 ? 24.594 -16.297 13.68 1 91.12 87 ALA A N 1
ATOM 658 C CA . ALA A 1 87 ? 25.484 -17.438 13.453 1 91.12 87 ALA A CA 1
ATOM 659 C C . ALA A 1 87 ? 26.828 -16.969 12.914 1 91.12 87 ALA A C 1
ATOM 661 O O . ALA A 1 87 ? 27.875 -17.562 13.203 1 91.12 87 ALA A O 1
ATOM 662 N N . GLN A 1 88 ? 26.781 -15.859 12.258 1 87.94 88 GLN A N 1
ATOM 663 C CA . GLN A 1 88 ? 28.016 -15.352 11.656 1 87.94 88 GLN A CA 1
ATOM 664 C C . GLN A 1 88 ? 28.672 -14.305 12.555 1 87.94 88 GLN A C 1
ATOM 666 O O . GLN A 1 88 ? 29.656 -13.672 12.164 1 87.94 88 GLN A O 1
ATOM 671 N N . GLY A 1 89 ? 28.125 -14.086 13.734 1 82.88 89 GLY A N 1
ATOM 672 C CA . GLY A 1 89 ? 28.75 -13.242 14.75 1 82.88 89 GLY A CA 1
ATOM 673 C C . GLY A 1 89 ? 28.344 -11.781 14.641 1 82.88 89 GLY A C 1
ATOM 674 O O . GLY A 1 89 ? 29.047 -10.898 15.141 1 82.88 89 GLY A O 1
ATOM 675 N N . PHE A 1 90 ? 27.281 -11.508 13.93 1 79.12 90 PHE A N 1
ATOM 676 C CA . PHE A 1 90 ? 26.828 -10.125 13.734 1 79.12 90 PHE A CA 1
ATOM 677 C C . PHE A 1 90 ? 25.609 -9.828 14.594 1 79.12 90 PHE A C 1
ATOM 679 O O . PHE A 1 90 ? 24.719 -9.086 14.18 1 79.12 90 PHE A O 1
ATOM 686 N N . GLU A 1 91 ? 25.531 -10.344 15.773 1 77.88 91 GLU A N 1
ATOM 687 C CA . GLU A 1 91 ? 24.375 -10.211 16.641 1 77.88 91 GLU A CA 1
ATOM 688 C C . GLU A 1 91 ? 24.125 -8.75 17.016 1 77.88 91 GLU A C 1
ATOM 690 O O . GLU A 1 91 ? 22.969 -8.336 17.203 1 77.88 91 GLU A O 1
ATOM 695 N N . THR A 1 92 ? 25.125 -8.023 17.156 1 77.44 92 THR A N 1
ATOM 696 C CA . THR A 1 92 ? 24.984 -6.633 17.562 1 77.44 92 THR A CA 1
ATOM 697 C C . THR A 1 92 ? 24.828 -5.727 16.344 1 77.44 92 THR A C 1
ATOM 699 O O . THR A 1 92 ? 24.672 -4.512 16.484 1 77.44 92 THR A O 1
ATOM 702 N N . GLN A 1 93 ? 24.766 -6.316 15.188 1 82.62 93 GLN A N 1
ATOM 703 C CA . GLN A 1 93 ? 24.703 -5.539 13.961 1 82.62 93 GLN A CA 1
ATOM 704 C C . GLN A 1 93 ? 23.547 -5.984 13.086 1 82.62 93 GLN A C 1
ATOM 706 O O . GLN A 1 93 ? 23.672 -6.086 11.859 1 82.62 93 GLN A O 1
ATOM 711 N N . LEU A 1 94 ? 22.516 -6.379 13.727 1 89.25 94 LEU A N 1
ATOM 712 C CA . LEU A 1 94 ? 21.344 -6.762 12.945 1 89.25 94 LEU A CA 1
ATOM 713 C C . LEU A 1 94 ? 20.859 -5.598 12.094 1 89.25 94 LEU A C 1
ATOM 715 O O . LEU A 1 94 ? 20.828 -4.453 12.555 1 89.25 94 LEU A O 1
ATOM 719 N N . PRO A 1 95 ? 20.578 -5.84 10.883 1 92.69 95 PRO A N 1
ATOM 720 C CA . PRO A 1 95 ? 20.062 -4.773 10.023 1 92.69 95 PRO A CA 1
ATOM 721 C C . PRO A 1 95 ? 18.625 -4.363 10.383 1 92.69 95 PRO A C 1
ATOM 723 O O . PRO A 1 95 ? 17.938 -5.094 11.094 1 92.69 95 PRO A O 1
ATOM 726 N N . GLU A 1 96 ? 18.219 -3.18 9.953 1 95.19 96 GLU A N 1
ATOM 727 C CA . GLU A 1 96 ? 16.797 -2.873 9.883 1 95.19 96 GLU A CA 1
ATOM 728 C C . GLU A 1 96 ? 16.125 -3.6 8.711 1 95.19 96 GLU A C 1
ATOM 730 O O . GLU A 1 96 ? 16.719 -3.711 7.633 1 95.19 96 GLU A O 1
ATOM 735 N N . PHE A 1 97 ? 15.023 -4.184 8.992 1 97.44 97 PHE A N 1
ATOM 736 C CA . PHE A 1 97 ? 14.312 -4.91 7.945 1 97.44 97 PHE A CA 1
ATOM 737 C C . PHE A 1 97 ? 13.25 -4.031 7.301 1 97.44 97 PHE A C 1
ATOM 739 O O . PHE A 1 97 ? 12.484 -3.365 7.996 1 97.44 97 PHE A O 1
ATOM 746 N N . GLN A 1 98 ? 13.266 -3.906 6.047 1 98.44 98 GLN A N 1
ATOM 747 C CA . GLN A 1 98 ? 12.195 -3.322 5.258 1 98.44 98 GLN A CA 1
ATOM 748 C C . GLN A 1 98 ? 11.531 -4.371 4.367 1 98.44 98 GLN A C 1
ATOM 750 O O . GLN A 1 98 ? 12.211 -5.066 3.607 1 98.44 98 GLN A O 1
ATOM 755 N N . VAL A 1 99 ? 10.266 -4.516 4.473 1 98.69 99 VAL A N 1
ATOM 756 C CA . VAL A 1 99 ? 9.539 -5.566 3.768 1 98.69 99 VAL A CA 1
ATOM 757 C C . VAL A 1 99 ? 8.531 -4.945 2.805 1 98.69 99 VAL A C 1
ATOM 759 O O . VAL A 1 99 ? 7.766 -4.055 3.188 1 98.69 99 VAL A O 1
ATOM 762 N N . PHE A 1 100 ? 8.57 -5.371 1.563 1 98.81 100 PHE A N 1
ATOM 763 C CA . PHE A 1 100 ? 7.641 -4.941 0.522 1 98.81 100 PHE A CA 1
ATOM 764 C C . PHE A 1 100 ? 6.637 -6.043 0.206 1 98.81 100 PHE A C 1
ATOM 766 O O . PHE A 1 100 ? 7.02 -7.156 -0.159 1 98.81 100 PHE A O 1
ATOM 773 N N . PHE A 1 101 ? 5.395 -5.734 0.376 1 98.75 101 PHE A N 1
ATOM 774 C CA . PHE A 1 101 ? 4.301 -6.633 0.027 1 98.75 101 PHE A CA 1
ATOM 775 C C . PHE A 1 101 ? 3.729 -6.281 -1.34 1 98.75 101 PHE A C 1
ATOM 777 O O . PHE A 1 101 ? 3.084 -5.242 -1.499 1 98.75 101 PHE A O 1
ATOM 784 N N . ASN A 1 102 ? 3.918 -7.176 -2.279 1 98.69 102 ASN A N 1
ATOM 785 C CA . ASN A 1 102 ? 3.539 -6.883 -3.658 1 98.69 102 ASN A CA 1
ATOM 786 C C . ASN A 1 102 ? 2.334 -7.711 -4.098 1 98.69 102 ASN A C 1
ATOM 788 O O . ASN A 1 102 ? 2.246 -8.898 -3.787 1 98.69 102 ASN A O 1
ATOM 792 N N . ASP A 1 103 ? 1.479 -7.137 -4.805 1 98.06 103 ASP A N 1
ATOM 793 C CA . ASP A 1 103 ? 0.431 -7.801 -5.574 1 98.06 103 ASP A CA 1
ATOM 794 C C . ASP A 1 103 ? -0.119 -6.879 -6.66 1 98.06 103 ASP A C 1
ATOM 796 O O . ASP A 1 103 ? 0.32 -5.734 -6.793 1 98.06 103 ASP A O 1
ATOM 800 N N . HIS A 1 104 ? -1.017 -7.402 -7.453 1 96.62 104 HIS A N 1
ATOM 801 C CA . HIS A 1 104 ? -1.674 -6.598 -8.477 1 96.62 104 HIS A CA 1
ATOM 802 C C . HIS A 1 104 ? -2.363 -5.383 -7.867 1 96.62 104 HIS A C 1
ATOM 804 O O . HIS A 1 104 ? -2.752 -5.41 -6.695 1 96.62 104 HIS A O 1
ATOM 810 N N . VAL A 1 105 ? -2.572 -4.359 -8.68 1 96.19 105 VAL A N 1
ATOM 811 C CA . VAL A 1 105 ? -3.221 -3.121 -8.266 1 96.19 105 VAL A CA 1
ATOM 812 C C . VAL A 1 105 ? -4.613 -3.426 -7.723 1 96.19 105 VAL A C 1
ATOM 814 O O . VAL A 1 105 ? -5.078 -2.764 -6.789 1 96.19 105 VAL A O 1
ATOM 817 N N . ALA A 1 106 ? -5.223 -4.492 -8.203 1 94.5 106 ALA A N 1
ATOM 818 C CA . ALA A 1 106 ? -6.598 -4.824 -7.844 1 94.5 106 ALA A CA 1
ATOM 819 C C . ALA A 1 106 ? -6.656 -5.547 -6.5 1 94.5 106 ALA A C 1
ATOM 821 O O . ALA A 1 106 ? -7.738 -5.801 -5.969 1 94.5 106 ALA A O 1
ATOM 822 N N . ASN A 1 107 ? -5.496 -5.891 -5.98 1 96.38 107 ASN A N 1
ATOM 823 C CA . ASN A 1 107 ? -5.488 -6.516 -4.664 1 96.38 107 ASN A CA 1
ATOM 824 C C . ASN A 1 107 ? -6.129 -5.613 -3.611 1 96.38 107 ASN A C 1
ATOM 826 O O . ASN A 1 107 ? -6.137 -4.391 -3.76 1 96.38 107 ASN A O 1
ATOM 830 N N . ASP A 1 108 ? -6.652 -6.203 -2.598 1 96.5 108 ASP A N 1
ATOM 831 C CA . ASP A 1 108 ? -7.223 -5.453 -1.482 1 96.5 108 ASP A CA 1
ATOM 832 C C . ASP A 1 108 ? -6.145 -5.051 -0.48 1 96.5 108 ASP A C 1
ATOM 834 O O . ASP A 1 108 ? -6.059 -5.625 0.608 1 96.5 108 ASP A O 1
ATOM 838 N N . PHE A 1 109 ? -5.441 -4.027 -0.684 1 97.62 109 PHE A N 1
ATOM 839 C CA . PHE A 1 109 ? -4.352 -3.557 0.164 1 97.62 109 PHE A CA 1
ATOM 840 C C . PHE A 1 109 ? -4.891 -3 1.477 1 97.62 109 PHE A C 1
ATOM 842 O O . PHE A 1 109 ? -4.211 -3.051 2.504 1 97.62 109 PHE A O 1
ATOM 849 N N . ASN A 1 110 ? -6.117 -2.426 1.447 1 96.75 110 ASN A N 1
ATOM 850 C CA . ASN A 1 110 ? -6.707 -1.932 2.688 1 96.75 110 ASN A CA 1
ATOM 851 C C . ASN A 1 110 ? -6.82 -3.035 3.734 1 96.75 110 ASN A C 1
ATOM 853 O O . ASN A 1 110 ? -6.414 -2.854 4.883 1 96.75 110 ASN A O 1
ATOM 857 N N . THR A 1 111 ? -7.355 -4.176 3.273 1 96.69 111 THR A N 1
ATOM 858 C CA . THR A 1 111 ? -7.465 -5.316 4.172 1 96.69 111 THR A CA 1
ATOM 859 C C . THR A 1 111 ? -6.082 -5.793 4.617 1 96.69 111 THR A C 1
ATOM 861 O O . THR A 1 111 ? -5.871 -6.086 5.793 1 96.69 111 THR A O 1
ATOM 864 N N . LEU A 1 112 ? -5.156 -5.836 3.693 1 97.44 112 LEU A N 1
ATOM 865 C CA . LEU A 1 112 ? -3.791 -6.242 4 1 97.44 112 LEU A CA 1
ATOM 866 C C . LEU A 1 112 ? -3.186 -5.352 5.078 1 97.44 112 LEU A C 1
ATOM 868 O O . LEU A 1 112 ? -2.666 -5.852 6.082 1 97.44 112 LEU A O 1
ATOM 872 N N . PHE A 1 113 ? -3.254 -4.07 4.914 1 97.25 113 PHE A N 1
ATOM 873 C CA . PHE A 1 113 ? -2.6 -3.125 5.812 1 97.25 113 PHE A CA 1
ATOM 874 C C . PHE A 1 113 ? -3.246 -3.152 7.191 1 97.25 113 PHE A C 1
ATOM 876 O O . PHE A 1 113 ? -2.557 -3.055 8.211 1 97.25 113 PHE A O 1
ATOM 883 N N . LYS A 1 114 ? -4.527 -3.293 7.234 1 95.56 114 LYS A N 1
ATOM 884 C CA . LYS A 1 114 ? -5.234 -3.375 8.508 1 95.56 114 LYS A CA 1
ATOM 885 C C . LYS A 1 114 ? -4.832 -4.625 9.281 1 95.56 114 LYS A C 1
ATOM 887 O O . LYS A 1 114 ? -4.914 -4.656 10.516 1 95.56 114 LYS A O 1
ATOM 892 N N . ALA A 1 115 ? -4.332 -5.605 8.555 1 95.69 115 ALA A N 1
ATOM 893 C CA . ALA A 1 115 ? -4.043 -6.898 9.172 1 95.69 115 ALA A CA 1
ATOM 894 C C . ALA A 1 115 ? -2.578 -6.992 9.578 1 95.69 115 ALA A C 1
ATOM 896 O O . ALA A 1 115 ? -2.145 -8.016 10.117 1 95.69 115 ALA A O 1
ATOM 897 N N . PHE A 1 116 ? -1.801 -6 9.367 1 96.19 116 PHE A N 1
ATOM 898 C CA . PHE A 1 116 ? -0.393 -6.047 9.742 1 96.19 116 PHE A CA 1
ATOM 899 C C . PHE A 1 116 ? -0.236 -6.422 11.211 1 96.19 116 PHE A C 1
ATOM 901 O O . PHE A 1 116 ? -0.946 -5.895 12.07 1 96.19 116 PHE A O 1
ATOM 908 N N . PRO A 1 117 ? 0.711 -7.266 11.492 1 94.75 117 PRO A N 1
ATOM 909 C CA . PRO A 1 117 ? 0.945 -7.613 12.898 1 94.75 117 PRO A CA 1
ATOM 910 C C . PRO A 1 117 ? 1.412 -6.422 13.727 1 94.75 117 PRO A C 1
ATOM 912 O O . PRO A 1 117 ? 2.273 -5.656 13.289 1 94.75 117 PRO A O 1
ATOM 915 N N . VAL A 1 118 ? 0.931 -6.305 14.875 1 90.44 118 VAL A N 1
ATOM 916 C CA . VAL A 1 118 ? 1.24 -5.184 15.758 1 90.44 118 VAL A CA 1
ATOM 917 C C . VAL A 1 118 ? 2.686 -5.285 16.234 1 90.44 118 VAL A C 1
ATOM 919 O O . VAL A 1 118 ? 3.359 -4.27 16.422 1 90.44 118 VAL A O 1
ATOM 922 N N . ASP A 1 119 ? 3.197 -6.516 16.312 1 92.38 119 ASP A N 1
ATOM 923 C CA . ASP A 1 119 ? 4.527 -6.738 16.875 1 92.38 119 ASP A CA 1
ATOM 924 C C . ASP A 1 119 ? 5.566 -6.902 15.766 1 92.38 119 ASP A C 1
ATOM 926 O O . ASP A 1 119 ? 6.66 -7.418 16.016 1 92.38 119 ASP A O 1
ATOM 930 N N . ARG A 1 120 ? 5.18 -6.441 14.602 1 93.19 120 ARG A N 1
ATOM 931 C CA . ARG A 1 120 ? 6.148 -6.594 13.523 1 93.19 120 ARG A CA 1
ATOM 932 C C . ARG A 1 120 ? 7.422 -5.812 13.812 1 93.19 120 ARG A C 1
ATOM 934 O O . ARG A 1 120 ? 7.371 -4.734 14.406 1 93.19 120 ARG A O 1
ATOM 941 N N . THR A 1 121 ? 8.562 -6.309 13.383 1 93.62 121 THR A N 1
ATOM 942 C CA . THR A 1 121 ? 9.875 -5.719 13.625 1 93.62 121 THR A CA 1
ATOM 943 C C . THR A 1 121 ? 10.477 -5.172 12.336 1 93.62 121 THR A C 1
ATOM 945 O O . THR A 1 121 ? 11.703 -5.094 12.195 1 93.62 121 THR A O 1
ATOM 948 N N . TYR A 1 122 ? 9.641 -4.969 11.391 1 97.06 122 TYR A N 1
ATOM 949 C CA . TYR A 1 122 ? 10.094 -4.492 10.094 1 97.06 122 TYR A CA 1
ATOM 950 C C . TYR A 1 122 ? 9.25 -3.316 9.617 1 97.06 122 TYR A C 1
ATOM 952 O O . TYR A 1 122 ? 8.102 -3.156 10.039 1 97.06 122 TYR A O 1
ATOM 960 N N . MET A 1 123 ? 9.82 -2.48 8.812 1 97.5 123 MET A N 1
ATOM 961 C CA . MET A 1 123 ? 9.086 -1.43 8.117 1 97.5 123 MET A CA 1
ATOM 962 C C . MET A 1 123 ? 8.375 -1.986 6.883 1 97.5 123 MET A C 1
ATOM 964 O O . MET A 1 123 ? 9.008 -2.611 6.031 1 97.5 123 MET A O 1
ATOM 968 N N . ALA A 1 124 ? 7.133 -1.766 6.832 1 97.69 124 ALA A N 1
ATOM 969 C CA . ALA A 1 124 ? 6.316 -2.428 5.816 1 97.69 124 ALA A CA 1
ATOM 970 C C . ALA A 1 124 ? 5.852 -1.435 4.754 1 97.69 124 ALA A C 1
ATOM 972 O O . ALA A 1 124 ? 5.516 -0.291 5.07 1 97.69 124 ALA A O 1
ATOM 973 N N . ALA A 1 125 ? 5.801 -1.866 3.521 1 98.62 125 ALA A N 1
ATOM 974 C CA . ALA A 1 125 ? 5.242 -1.104 2.408 1 98.62 125 ALA A CA 1
ATOM 975 C C . ALA A 1 125 ? 4.492 -2.016 1.441 1 98.62 125 ALA A C 1
ATOM 977 O O . ALA A 1 125 ? 4.844 -3.188 1.286 1 98.62 125 ALA A O 1
ATOM 978 N N . GLY A 1 126 ? 3.412 -1.521 0.894 1 98.62 126 GLY A N 1
ATOM 979 C CA . GLY A 1 126 ? 2.709 -2.207 -0.177 1 98.62 126 GLY A CA 1
ATOM 980 C C . GLY A 1 126 ? 3.133 -1.748 -1.56 1 98.62 126 GLY A C 1
ATOM 981 O O . GLY A 1 126 ? 3.293 -0.55 -1.801 1 98.62 126 GLY A O 1
ATOM 982 N N . VAL A 1 127 ? 3.344 -2.65 -2.477 1 98.75 127 VAL A N 1
ATOM 983 C CA . VAL A 1 127 ? 3.775 -2.336 -3.834 1 98.75 127 VAL A CA 1
ATOM 984 C C . VAL A 1 127 ? 2.764 -2.885 -4.836 1 98.75 127 VAL A C 1
ATOM 986 O O . VAL A 1 127 ? 2.773 -4.078 -5.148 1 98.75 127 VAL A O 1
ATOM 989 N N . PRO A 1 128 ? 1.9 -2.025 -5.363 1 97.81 128 PRO A N 1
ATOM 990 C CA . PRO A 1 128 ? 0.946 -2.477 -6.379 1 97.81 128 PRO A CA 1
ATOM 991 C C . PRO A 1 128 ? 1.589 -2.654 -7.754 1 97.81 128 PRO A C 1
ATOM 993 O O . PRO A 1 128 ? 2.418 -1.838 -8.164 1 97.81 128 PRO A O 1
ATOM 996 N N . GLY A 1 129 ? 1.242 -3.709 -8.406 1 96.81 129 GLY A N 1
ATOM 997 C CA . GLY A 1 129 ? 1.723 -3.943 -9.758 1 96.81 129 GLY A CA 1
ATOM 998 C C . GLY A 1 129 ? 1.985 -5.41 -10.055 1 96.81 129 GLY A C 1
ATOM 999 O O . GLY A 1 129 ? 2.107 -6.219 -9.133 1 96.81 129 GLY A O 1
ATOM 1000 N N . SER A 1 130 ? 2.145 -5.715 -11.297 1 96.69 130 SER A N 1
ATOM 1001 C CA . SER A 1 130 ? 2.451 -7.082 -11.711 1 96.69 130 SER A CA 1
ATOM 1002 C C . SER A 1 130 ? 3.914 -7.422 -11.445 1 96.69 130 SER A C 1
ATOM 1004 O O . SER A 1 130 ? 4.809 -6.66 -11.82 1 96.69 130 SER A O 1
ATOM 1006 N N . PHE A 1 131 ? 4.176 -8.562 -10.82 1 97.81 131 PHE A N 1
ATOM 1007 C CA . PHE A 1 131 ? 5.551 -8.969 -10.547 1 97.81 131 PHE A CA 1
ATOM 1008 C C . PHE A 1 131 ? 6.23 -9.461 -11.82 1 97.81 131 PHE A C 1
ATOM 1010 O O . PHE A 1 131 ? 7.418 -9.781 -11.812 1 97.81 131 PHE A O 1
ATOM 1017 N N . HIS A 1 132 ? 5.535 -9.477 -12.969 1 96.88 132 HIS A N 1
ATOM 1018 C CA . HIS A 1 132 ? 6.16 -9.836 -14.234 1 96.88 132 HIS A CA 1
ATOM 1019 C C . HIS A 1 132 ? 6.941 -8.656 -14.812 1 96.88 132 HIS A C 1
ATOM 1021 O O . HIS A 1 132 ? 7.691 -8.82 -15.781 1 96.88 132 HIS A O 1
ATOM 1027 N N . GLY A 1 133 ? 6.773 -7.516 -14.289 1 95.5 133 GLY A N 1
ATOM 1028 C CA . GLY A 1 133 ? 7.562 -6.34 -14.625 1 95.5 133 GLY A CA 1
ATOM 1029 C C . GLY A 1 133 ? 8.398 -5.832 -13.469 1 95.5 133 GLY A C 1
ATOM 1030 O O . GLY A 1 133 ? 8.406 -6.434 -12.391 1 95.5 133 GLY A O 1
ATOM 1031 N N . ARG A 1 134 ? 9.062 -4.695 -13.719 1 96.44 134 ARG A N 1
ATOM 1032 C CA . ARG A 1 134 ? 9.906 -4.07 -12.695 1 96.44 134 ARG A CA 1
ATOM 1033 C C . ARG A 1 134 ? 9.055 -3.428 -11.609 1 96.44 134 ARG A C 1
ATOM 1035 O O . ARG A 1 134 ? 8.039 -2.787 -11.898 1 96.44 134 ARG A O 1
ATOM 1042 N N . LEU A 1 135 ? 9.469 -3.648 -10.375 1 98.06 135 LEU A N 1
ATOM 1043 C CA . LEU A 1 135 ? 8.75 -3.111 -9.227 1 98.06 135 LEU A CA 1
ATOM 1044 C C . LEU A 1 135 ? 9.688 -2.309 -8.328 1 98.06 135 LEU A C 1
ATOM 1046 O O . LEU A 1 135 ? 9.242 -1.399 -7.617 1 98.06 135 LEU A O 1
ATOM 1050 N N . PHE A 1 136 ? 10.969 -2.615 -8.336 1 98.12 136 PHE A N 1
ATOM 1051 C CA . PHE A 1 136 ? 11.945 -2.057 -7.402 1 98.12 136 PHE A CA 1
ATOM 1052 C C . PHE A 1 136 ? 13.148 -1.494 -8.156 1 98.12 136 PHE A C 1
ATOM 1054 O O . PHE A 1 136 ? 13.391 -1.854 -9.305 1 98.12 136 PHE A O 1
ATOM 1061 N N . PRO A 1 137 ? 13.922 -0.58 -7.527 1 97 137 PRO A N 1
ATOM 1062 C CA . PRO A 1 137 ? 15.148 -0.072 -8.148 1 97 137 PRO A CA 1
ATOM 1063 C C . PRO A 1 137 ? 16.172 -1.174 -8.43 1 97 137 PRO A C 1
ATOM 1065 O O . PRO A 1 137 ? 16.109 -2.24 -7.816 1 97 137 PRO A O 1
ATOM 1068 N N . LYS A 1 138 ? 17.047 -0.881 -9.375 1 95.94 138 LYS A N 1
ATOM 1069 C CA . LYS A 1 138 ? 18.078 -1.828 -9.766 1 95.94 138 LYS A CA 1
ATOM 1070 C C . LYS A 1 138 ? 18.938 -2.234 -8.57 1 95.94 138 LYS A C 1
ATOM 1072 O O . LYS A 1 138 ? 19.312 -1.39 -7.758 1 95.94 138 LYS A O 1
ATOM 1077 N N . ALA A 1 139 ? 19.141 -3.539 -8.406 1 95.75 139 ALA A N 1
ATOM 1078 C CA . ALA A 1 139 ? 20.078 -4.129 -7.457 1 95.75 139 ALA A CA 1
ATOM 1079 C C . ALA A 1 139 ? 19.766 -3.676 -6.031 1 95.75 139 ALA A C 1
ATOM 1081 O O . ALA A 1 139 ? 20.688 -3.408 -5.25 1 95.75 139 ALA A O 1
ATOM 1082 N N . SER A 1 140 ? 18.5 -3.588 -5.703 1 95.88 140 SER A N 1
ATOM 1083 C CA . SER A 1 140 ? 18.141 -2.965 -4.434 1 95.88 140 SER A CA 1
ATOM 1084 C C . SER A 1 140 ? 17.594 -3.998 -3.447 1 95.88 140 SER A C 1
ATOM 1086 O O . SER A 1 140 ? 17.5 -3.727 -2.248 1 95.88 140 SER A O 1
ATOM 1088 N N . MET A 1 141 ? 17.25 -5.207 -3.879 1 97.38 141 MET A N 1
ATOM 1089 C CA . MET A 1 141 ? 16.562 -6.188 -3.035 1 97.38 141 MET A CA 1
ATOM 1090 C C . MET A 1 141 ? 17.531 -7.277 -2.584 1 97.38 141 MET A C 1
ATOM 1092 O O . MET A 1 141 ? 18.375 -7.734 -3.367 1 97.38 141 MET A O 1
ATOM 1096 N N . ASN A 1 142 ? 17.422 -7.68 -1.299 1 97.75 142 ASN A N 1
ATOM 1097 C CA . ASN A 1 142 ? 18.297 -8.719 -0.763 1 97.75 142 ASN A CA 1
ATOM 1098 C C . ASN A 1 142 ? 17.672 -10.102 -0.883 1 97.75 142 ASN A C 1
ATOM 1100 O O . ASN A 1 142 ? 18.359 -11.086 -1.157 1 97.75 142 ASN A O 1
ATOM 1104 N N . LEU A 1 143 ? 16.422 -10.195 -0.61 1 98.62 143 LEU A N 1
ATOM 1105 C CA . LEU A 1 143 ? 15.695 -11.453 -0.582 1 98.62 143 LEU A CA 1
ATOM 1106 C C . LEU A 1 143 ? 14.281 -11.281 -1.108 1 98.62 143 LEU A C 1
ATOM 1108 O O . LEU A 1 143 ? 13.555 -10.391 -0.658 1 98.62 143 LEU A O 1
ATOM 1112 N N . MET A 1 144 ? 13.914 -12.055 -2.07 1 98.75 144 MET A N 1
ATOM 1113 C CA . MET A 1 144 ? 12.547 -12.055 -2.588 1 98.75 144 MET A CA 1
ATOM 1114 C C . MET A 1 144 ? 11.922 -13.438 -2.479 1 98.75 144 MET A C 1
ATOM 1116 O O . MET A 1 144 ? 12.625 -14.445 -2.527 1 98.75 144 MET A O 1
ATOM 1120 N N . HIS A 1 145 ? 10.68 -13.422 -2.271 1 98.56 145 HIS A N 1
ATOM 1121 C CA . HIS A 1 145 ? 9.906 -14.648 -2.105 1 98.56 145 HIS A CA 1
ATOM 1122 C C . HIS A 1 145 ? 8.578 -14.578 -2.855 1 98.56 145 HIS A C 1
ATOM 1124 O O . HIS A 1 145 ? 7.984 -13.5 -2.963 1 98.56 145 HIS A O 1
ATOM 1130 N N . SER A 1 146 ? 8.18 -15.641 -3.447 1 98.38 146 SER A N 1
ATOM 1131 C CA . SER A 1 146 ? 6.844 -15.797 -4.016 1 98.38 146 SER A CA 1
ATOM 1132 C C . SER A 1 146 ? 6.273 -17.172 -3.717 1 98.38 146 SER A C 1
ATOM 1134 O O . SER A 1 146 ? 6.91 -18.188 -4.008 1 98.38 146 SER A O 1
ATOM 1136 N N . SER A 1 147 ? 5.102 -17.203 -3.137 1 97.38 147 SER A N 1
ATOM 1137 C CA . SER A 1 147 ? 4.449 -18.469 -2.844 1 97.38 147 SER A CA 1
ATOM 1138 C C . SER A 1 147 ? 3.072 -18.547 -3.494 1 97.38 147 SER A C 1
ATOM 1140 O O . SER A 1 147 ? 2.203 -17.719 -3.223 1 97.38 147 SER A O 1
ATOM 1142 N N . PHE A 1 148 ? 2.908 -19.578 -4.348 1 96.81 148 PHE A N 1
ATOM 1143 C CA . PHE A 1 148 ? 1.639 -19.938 -4.969 1 96.81 148 PHE A CA 1
ATOM 1144 C C . PHE A 1 148 ? 1.059 -18.75 -5.727 1 96.81 148 PHE A C 1
ATOM 1146 O O . PHE A 1 148 ? -0.126 -18.438 -5.586 1 96.81 148 PHE A O 1
ATOM 1153 N N . ALA A 1 149 ? 1.929 -18.062 -6.449 1 97.38 149 ALA A N 1
ATOM 1154 C CA . ALA A 1 149 ? 1.479 -16.906 -7.219 1 97.38 149 ALA A CA 1
ATOM 1155 C C . ALA A 1 149 ? 1.967 -16.984 -8.664 1 97.38 149 ALA A C 1
ATOM 1157 O O . ALA A 1 149 ? 1.224 -16.672 -9.594 1 97.38 149 ALA A O 1
ATOM 1158 N N . VAL A 1 150 ? 3.133 -17.531 -8.922 1 97.69 150 VAL A N 1
ATOM 1159 C CA . VAL A 1 150 ? 3.791 -17.391 -10.211 1 97.69 150 VAL A CA 1
ATOM 1160 C C . VAL A 1 150 ? 3.168 -18.344 -11.227 1 97.69 150 VAL A C 1
ATOM 1162 O O . VAL A 1 150 ? 3.4 -18.234 -12.43 1 97.69 150 VAL A O 1
ATOM 1165 N N . GLN A 1 151 ? 2.334 -19.297 -10.781 1 97.06 151 GLN A N 1
ATOM 1166 C CA . GLN A 1 151 ? 1.62 -20.172 -11.703 1 97.06 151 GLN A CA 1
ATOM 1167 C C . GLN A 1 151 ? 0.507 -19.422 -12.43 1 97.06 151 GLN A C 1
ATOM 1169 O O . GLN A 1 151 ? -0.01 -19.906 -13.445 1 97.06 151 GLN A O 1
ATOM 1174 N N . TRP A 1 152 ? 0.059 -18.344 -11.844 1 97.31 152 TRP A N 1
ATOM 1175 C CA . TRP A 1 152 ? -0.916 -17.484 -12.516 1 97.31 152 TRP A CA 1
ATOM 1176 C C . TRP A 1 152 ? -0.286 -16.781 -13.711 1 97.31 152 TRP A C 1
ATOM 1178 O O . TRP A 1 152 ? 0.689 -16.031 -13.555 1 97.31 152 TRP A O 1
ATOM 1188 N N . LEU A 1 153 ? -0.922 -16.938 -14.82 1 97.38 153 LEU A N 1
ATOM 1189 C CA . LEU A 1 153 ? -0.407 -16.344 -16.047 1 97.38 153 LEU A CA 1
ATOM 1190 C C . LEU A 1 153 ? -0.846 -14.891 -16.188 1 97.38 153 LEU A C 1
ATOM 1192 O O . LEU A 1 153 ? -1.858 -14.492 -15.602 1 97.38 153 LEU A O 1
ATOM 1196 N N . THR A 1 154 ? -0.03 -14.102 -16.938 1 96.5 154 THR A N 1
ATOM 1197 C CA . THR A 1 154 ? -0.396 -12.711 -17.188 1 96.5 154 THR A CA 1
ATOM 1198 C C . THR A 1 154 ? -1.7 -12.625 -17.969 1 96.5 154 THR A C 1
ATOM 1200 O O . THR A 1 154 ? -2.426 -11.641 -17.875 1 96.5 154 THR A O 1
ATOM 1203 N N . ARG A 1 155 ? -1.925 -13.703 -18.781 1 95.94 155 ARG A N 1
ATOM 1204 C CA . ARG A 1 155 ? -3.139 -13.773 -19.594 1 95.94 155 ARG A CA 1
ATOM 1205 C C . ARG A 1 155 ? -3.369 -15.188 -20.109 1 95.94 155 ARG A C 1
ATOM 1207 O O . ARG A 1 155 ? -2.441 -16 -20.156 1 95.94 155 ARG A O 1
ATOM 1214 N N . VAL A 1 156 ? -4.586 -15.43 -20.453 1 96.69 156 VAL A N 1
ATOM 1215 C CA . VAL A 1 156 ? -4.906 -16.641 -21.219 1 96.69 156 VAL A CA 1
ATOM 1216 C C . VAL A 1 156 ? -4.305 -16.547 -22.625 1 96.69 156 VAL A C 1
ATOM 1218 O O . VAL A 1 156 ? -4.402 -15.5 -23.266 1 96.69 156 VAL A O 1
ATOM 1221 N N . PRO A 1 157 ? -3.633 -17.656 -23.016 1 97 157 PRO A N 1
ATOM 1222 C CA . PRO A 1 157 ? -3.197 -17.625 -24.406 1 97 157 PRO A CA 1
ATOM 1223 C C . PRO A 1 157 ? -4.344 -17.328 -25.375 1 97 157 PRO A C 1
ATOM 1225 O O . PRO A 1 157 ? -5.391 -17.984 -25.312 1 97 157 PRO A O 1
ATOM 1228 N N . GLN A 1 158 ? -4.133 -16.438 -26.281 1 94.44 158 GLN A N 1
ATOM 1229 C CA . GLN A 1 158 ? -5.207 -15.977 -27.156 1 94.44 158 GLN A CA 1
ATOM 1230 C C . GLN A 1 158 ? -5.684 -17.094 -28.062 1 94.44 158 GLN A C 1
ATOM 1232 O O . GLN A 1 158 ? -6.867 -17.172 -28.406 1 94.44 158 GLN A O 1
ATOM 1237 N N . GLU A 1 159 ? -4.797 -17.953 -28.375 1 95.94 159 GLU A N 1
ATOM 1238 C CA . GLU A 1 159 ? -5.082 -19 -29.344 1 95.94 159 GLU A CA 1
ATOM 1239 C C . GLU A 1 159 ? -6.137 -19.969 -28.812 1 95.94 159 GLU A C 1
ATOM 1241 O O . GLU A 1 159 ? -6.891 -20.562 -29.594 1 95.94 159 GLU A O 1
ATOM 1246 N N . VAL A 1 160 ? -6.273 -20.109 -27.531 1 97.19 160 VAL A N 1
ATOM 1247 C CA . VAL A 1 160 ? -7.117 -21.172 -26.984 1 97.19 160 VAL A CA 1
ATOM 1248 C C . VAL A 1 160 ? -8.578 -20.734 -27.031 1 97.19 160 VAL A C 1
ATOM 1250 O O . VAL A 1 160 ? -9.484 -21.547 -26.828 1 97.19 160 VAL A O 1
ATOM 1253 N N . THR A 1 161 ? -8.844 -19.422 -27.281 1 94.94 161 THR A N 1
ATOM 1254 C CA . THR A 1 161 ? -10.219 -18.906 -27.328 1 94.94 161 THR A CA 1
ATOM 1255 C C . THR A 1 161 ? -10.656 -18.656 -28.766 1 94.94 161 THR A C 1
ATOM 1257 O O . THR A 1 161 ? -11.781 -18.219 -29 1 94.94 161 THR A O 1
ATOM 1260 N N . LYS A 1 162 ? -9.797 -18.875 -29.734 1 95.38 162 LYS A N 1
ATOM 1261 C CA . LYS A 1 162 ? -10.109 -18.641 -31.141 1 95.38 162 LYS A CA 1
ATOM 1262 C C . LYS A 1 162 ? -10.562 -19.938 -31.812 1 95.38 162 LYS A C 1
ATOM 1264 O O . LYS A 1 162 ? -9.797 -20.891 -31.922 1 95.38 162 LYS A O 1
ATOM 1269 N N . GLU A 1 163 ? -11.656 -19.859 -32.438 1 94.94 163 GLU A N 1
ATOM 1270 C CA . GLU A 1 163 ? -12.281 -21.031 -33 1 94.94 163 GLU A CA 1
ATOM 1271 C C . GLU A 1 163 ? -11.445 -21.578 -34.156 1 94.94 163 GLU A C 1
ATOM 1273 O O . GLU A 1 163 ? -11.375 -22.797 -34.375 1 94.94 163 GLU A O 1
ATOM 1278 N N . VAL A 1 164 ? -10.828 -20.75 -34.844 1 95.5 164 VAL A N 1
ATOM 1279 C CA . VAL A 1 164 ? -10.094 -21.141 -36.062 1 95.5 164 VAL A CA 1
ATOM 1280 C C . VAL A 1 164 ? -8.734 -21.719 -35.656 1 95.5 164 VAL A C 1
ATOM 1282 O O . VAL A 1 164 ? -8.055 -22.328 -36.5 1 95.5 164 VAL A O 1
ATOM 1285 N N . SER A 1 165 ? -8.406 -21.609 -34.438 1 96.31 165 SER A N 1
ATOM 1286 C CA . SER A 1 165 ? -7.09 -22.031 -33.969 1 96.31 165 SER A CA 1
ATOM 1287 C C . SER A 1 165 ? -7.055 -23.547 -33.719 1 96.31 165 SER A C 1
ATOM 1289 O O . SER A 1 165 ? -8.008 -24.109 -33.188 1 96.31 165 SER A O 1
ATOM 1291 N N . PRO A 1 166 ? -5.922 -24.156 -34.094 1 96.12 166 PRO A N 1
ATOM 1292 C CA . PRO A 1 166 ? -5.754 -25.562 -33.719 1 96.12 166 PRO A CA 1
ATOM 1293 C C . PRO A 1 166 ? -5.703 -25.766 -32.188 1 96.12 166 PRO A C 1
ATOM 1295 O O . PRO A 1 166 ? -5.855 -26.875 -31.703 1 96.12 166 PRO A O 1
ATOM 1298 N N . ALA A 1 167 ? -5.527 -24.734 -31.406 1 97.38 167 ALA A N 1
ATOM 1299 C CA . ALA A 1 167 ? -5.457 -24.797 -29.953 1 97.38 167 ALA A CA 1
ATOM 1300 C C . ALA A 1 167 ? -6.781 -24.375 -29.312 1 97.38 167 ALA A C 1
ATOM 1302 O O . ALA A 1 167 ? -6.84 -24.078 -28.125 1 97.38 167 ALA A O 1
ATOM 1303 N N . TRP A 1 168 ? -7.773 -24.297 -30.125 1 97.31 168 TRP A N 1
ATOM 1304 C CA . TRP A 1 168 ? -9.078 -23.938 -29.578 1 97.31 168 TRP A CA 1
ATOM 1305 C C . TRP A 1 168 ? -9.5 -24.922 -28.5 1 97.31 168 TRP A C 1
ATOM 1307 O O . TRP A 1 168 ? -9.539 -26.141 -28.734 1 97.31 168 TRP A O 1
ATOM 1317 N N . ASN A 1 169 ? -9.805 -24.422 -27.297 1 97.19 169 ASN A N 1
ATOM 1318 C CA . ASN A 1 169 ? -10.141 -25.266 -26.141 1 97.19 169 ASN A CA 1
ATOM 1319 C C . ASN A 1 169 ? -11.648 -25.344 -25.922 1 97.19 169 ASN A C 1
ATOM 1321 O O . ASN A 1 169 ? -12.133 -25.078 -24.828 1 97.19 169 ASN A O 1
ATOM 1325 N N . LYS A 1 170 ? -12.344 -25.766 -26.906 1 95.31 170 LYS A N 1
ATOM 1326 C CA . LYS A 1 170 ? -13.797 -25.766 -26.906 1 95.31 170 LYS A CA 1
ATOM 1327 C C . LYS A 1 170 ? -14.352 -26.578 -25.75 1 95.31 170 LYS A C 1
ATOM 1329 O O . LYS A 1 170 ? -13.953 -27.734 -25.531 1 95.31 170 LYS A O 1
ATOM 1334 N N . GLY A 1 171 ? -15.219 -25.984 -25.047 1 94.19 171 GLY A N 1
ATOM 1335 C CA . GLY A 1 171 ? -16 -26.656 -24.016 1 94.19 171 GLY A CA 1
ATOM 1336 C C . GLY A 1 171 ? -15.227 -26.891 -22.734 1 94.19 171 GLY A C 1
ATOM 1337 O O . GLY A 1 171 ? -15.75 -27.5 -21.797 1 94.19 171 GLY A O 1
ATOM 1338 N N . ARG A 1 172 ? -13.984 -26.406 -22.688 1 95.31 172 ARG A N 1
ATOM 1339 C CA . ARG A 1 172 ? -13.125 -26.609 -21.516 1 95.31 172 ARG A CA 1
ATOM 1340 C C . ARG A 1 172 ? -12.594 -25.281 -21 1 95.31 172 ARG A C 1
ATOM 1342 O O . ARG A 1 172 ? -12.617 -24.266 -21.719 1 95.31 172 ARG A O 1
ATOM 1349 N N . ILE A 1 173 ? -12.102 -25.359 -19.75 1 96.75 173 ILE A N 1
ATOM 1350 C CA . ILE A 1 173 ? -11.625 -24.094 -19.188 1 96.75 173 ILE A CA 1
ATOM 1351 C C . ILE A 1 173 ? -10.172 -24.234 -18.75 1 96.75 173 ILE A C 1
ATOM 1353 O O . ILE A 1 173 ? -9.562 -23.281 -18.281 1 96.75 173 ILE A O 1
ATOM 1357 N N . THR A 1 174 ? -9.617 -25.453 -18.75 1 97.19 174 THR A N 1
ATOM 1358 C CA . THR A 1 174 ? -8.211 -25.734 -18.5 1 97.19 174 THR A CA 1
ATOM 1359 C C . THR A 1 174 ? -7.598 -26.531 -19.641 1 97.19 174 THR A C 1
ATOM 1361 O O . THR A 1 174 ? -8.305 -26.953 -20.562 1 97.19 174 THR A O 1
ATOM 1364 N N . TYR A 1 175 ? -6.316 -26.75 -19.578 1 97.38 175 TYR A N 1
ATOM 1365 C CA . TYR A 1 175 ? -5.633 -27.5 -20.625 1 97.38 175 TYR A CA 1
ATOM 1366 C C . TYR A 1 175 ? -5.535 -28.984 -20.266 1 97.38 175 TYR A C 1
ATOM 1368 O O . TYR A 1 175 ? -5.035 -29.781 -21.062 1 97.38 175 TYR A O 1
ATOM 1376 N N . ALA A 1 176 ? -6.023 -29.406 -19.125 1 94.94 176 ALA A N 1
ATOM 1377 C CA . ALA A 1 176 ? -5.719 -30.703 -18.547 1 94.94 176 ALA A CA 1
ATOM 1378 C C . ALA A 1 176 ? -6.387 -31.828 -19.344 1 94.94 176 ALA A C 1
ATOM 1380 O O . ALA A 1 176 ? -5.82 -32.906 -19.5 1 94.94 176 ALA A O 1
ATOM 1381 N N . ARG A 1 177 ? -7.59 -31.594 -19.797 1 92.38 177 ARG A N 1
ATOM 1382 C CA . ARG A 1 177 ? -8.359 -32.625 -20.5 1 92.38 177 ARG A CA 1
ATOM 1383 C C . ARG A 1 177 ? -8.688 -32.188 -21.922 1 92.38 177 ARG A C 1
ATOM 1385 O O . ARG A 1 177 ? -9.695 -32.625 -22.484 1 92.38 177 ARG A O 1
ATOM 1392 N N . SER A 1 178 ? -7.887 -31.297 -22.391 1 92.75 178 SER A N 1
ATOM 1393 C CA . SER A 1 178 ? -8.125 -30.828 -23.75 1 92.75 178 SER A CA 1
ATOM 1394 C C . SER A 1 178 ? -7.879 -31.938 -24.781 1 92.75 178 SER A C 1
ATOM 1396 O O . SER A 1 178 ? -7.023 -32.812 -24.562 1 92.75 178 SER A O 1
ATOM 1398 N N . GLU A 1 179 ? -8.57 -31.875 -25.859 1 88.5 179 GLU A N 1
ATOM 1399 C CA . GLU A 1 179 ? -8.438 -32.875 -26.922 1 88.5 179 GLU A CA 1
ATOM 1400 C C . GLU A 1 179 ? -7.176 -32.625 -27.75 1 88.5 179 GLU A C 1
ATOM 1402 O O . GLU A 1 179 ? -6.602 -33.562 -28.297 1 88.5 179 GLU A O 1
ATOM 1407 N N . SER A 1 180 ? -6.84 -31.484 -27.797 1 91.19 180 SER A N 1
ATOM 1408 C CA . SER A 1 180 ? -5.676 -31.094 -28.578 1 91.19 180 SER A CA 1
ATOM 1409 C C . SER A 1 180 ? -4.465 -30.844 -27.703 1 91.19 180 SER A C 1
ATOM 1411 O O . SER A 1 180 ? -4.539 -30.047 -26.75 1 91.19 180 SER A O 1
ATOM 1413 N N . SER A 1 181 ? -3.4 -31.438 -28.047 1 94.06 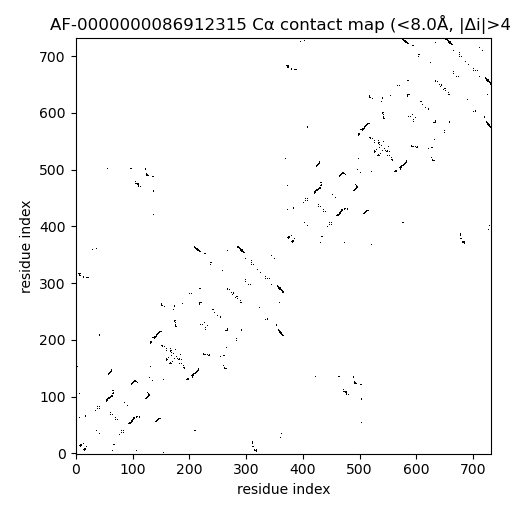181 SER A N 1
ATOM 1414 C CA . SER A 1 181 ? -2.156 -31.172 -27.328 1 94.06 181 SER A CA 1
ATOM 1415 C C . SER A 1 181 ? -1.698 -29.719 -27.531 1 94.06 181 SER A C 1
ATOM 1417 O O . SER A 1 181 ? -0.86 -29.219 -26.781 1 94.06 181 SER A O 1
ATOM 1419 N N . LYS A 1 182 ? -2.285 -29.047 -28.547 1 97.38 182 LYS A N 1
ATOM 1420 C CA . LYS A 1 182 ? -1.904 -27.688 -28.875 1 97.38 182 LYS A CA 1
ATOM 1421 C C . LYS A 1 182 ? -2.361 -26.719 -27.781 1 97.38 182 LYS A C 1
ATOM 1423 O O . LYS A 1 182 ? -1.782 -25.641 -27.609 1 97.38 182 LYS A O 1
ATOM 1428 N N . VAL A 1 183 ? -3.379 -27.125 -27.031 1 98 183 VAL A N 1
ATOM 1429 C CA . VAL A 1 183 ? -3.854 -26.281 -25.938 1 98 183 VAL A CA 1
ATOM 1430 C C . VAL A 1 183 ? -2.795 -26.219 -24.844 1 98 183 VAL A C 1
ATOM 1432 O O . VAL A 1 183 ? -2.406 -25.125 -24.406 1 98 183 VAL A O 1
ATOM 1435 N N . GLU A 1 184 ? -2.328 -27.375 -24.438 1 97.56 184 GLU A N 1
ATOM 1436 C CA . GLU A 1 184 ? -1.274 -27.422 -23.438 1 97.56 184 GLU A CA 1
ATOM 1437 C C . GLU A 1 184 ? -0.024 -26.688 -23.906 1 97.56 184 GLU A C 1
ATOM 1439 O O . GLU A 1 184 ? 0.623 -25.984 -23.125 1 97.56 184 GLU A O 1
ATOM 1444 N N . GLU A 1 185 ? 0.315 -26.859 -25.141 1 97.88 185 GLU A N 1
ATOM 1445 C CA . GLU A 1 185 ? 1.484 -26.203 -25.703 1 97.88 185 GLU A CA 1
ATOM 1446 C C . GLU A 1 185 ? 1.347 -24.688 -25.641 1 97.88 185 GLU A C 1
ATOM 1448 O O . GLU A 1 185 ? 2.318 -23.984 -25.344 1 97.88 185 GLU A O 1
ATOM 1453 N N . ALA A 1 186 ? 0.155 -24.203 -25.906 1 98.25 186 ALA A N 1
ATOM 1454 C CA . ALA A 1 186 ? -0.098 -22.766 -25.828 1 98.25 186 ALA A CA 1
ATOM 1455 C C . ALA A 1 186 ? 0.07 -22.234 -24.406 1 98.25 186 ALA A C 1
ATOM 1457 O O . ALA A 1 186 ? 0.685 -21.188 -24.188 1 98.25 186 ALA A O 1
ATOM 1458 N N . TYR A 1 187 ? -0.425 -22.969 -23.469 1 98.19 187 TYR A N 1
ATOM 1459 C CA . TYR A 1 187 ? -0.292 -22.609 -22.062 1 98.19 187 TYR A CA 1
ATOM 1460 C C . TYR A 1 187 ? 1.167 -22.641 -21.625 1 98.19 187 TYR A C 1
ATOM 1462 O O . TYR A 1 187 ? 1.637 -21.719 -20.938 1 98.19 187 TYR A O 1
ATOM 1470 N N . ALA A 1 188 ? 1.832 -23.672 -22.031 1 97.81 188 ALA A N 1
ATOM 1471 C CA . ALA A 1 188 ? 3.244 -23.812 -21.672 1 97.81 188 ALA A CA 1
ATOM 1472 C C . ALA A 1 188 ? 4.062 -22.656 -22.25 1 97.81 188 ALA A C 1
ATOM 1474 O O . ALA A 1 188 ? 4.957 -22.141 -21.578 1 97.81 188 ALA A O 1
ATOM 1475 N N . ALA A 1 189 ? 3.734 -22.281 -23.453 1 97.88 189 ALA A N 1
ATOM 1476 C CA . ALA A 1 189 ? 4.434 -21.188 -24.094 1 97.88 189 ALA A CA 1
ATOM 1477 C C . ALA A 1 189 ? 4.188 -19.875 -23.359 1 97.88 189 ALA A C 1
ATOM 1479 O O . ALA A 1 189 ? 5.105 -19.078 -23.172 1 97.88 189 ALA A O 1
ATOM 1480 N N . GLN A 1 190 ? 2.982 -19.672 -23 1 97.62 190 GLN A N 1
ATOM 1481 C CA . GLN A 1 190 ? 2.65 -18.453 -22.25 1 97.62 190 GLN A CA 1
ATOM 1482 C C . GLN A 1 190 ? 3.359 -18.438 -20.906 1 97.62 190 GLN A C 1
ATOM 1484 O O . GLN A 1 190 ? 3.879 -17.406 -20.484 1 97.62 190 GLN A O 1
ATOM 1489 N N . PHE A 1 191 ? 3.41 -19.578 -20.281 1 97.75 191 PHE A N 1
ATOM 1490 C CA . PHE A 1 191 ? 4.109 -19.688 -19 1 97.75 191 PHE A CA 1
ATOM 1491 C C . PHE A 1 191 ? 5.586 -19.359 -19.156 1 97.75 191 PHE A C 1
ATOM 1493 O O . PHE A 1 191 ? 6.145 -18.609 -18.359 1 97.75 191 PHE A O 1
ATOM 1500 N N . ALA A 1 192 ? 6.152 -19.891 -20.109 1 97.5 192 ALA A N 1
ATOM 1501 C CA . ALA A 1 192 ? 7.566 -19.641 -20.359 1 97.5 192 ALA A CA 1
ATOM 1502 C C . ALA A 1 192 ? 7.836 -18.156 -20.578 1 97.5 192 ALA A C 1
ATOM 1504 O O . ALA A 1 192 ? 8.805 -17.609 -20.062 1 97.5 192 ALA A O 1
ATOM 1505 N N . ARG A 1 193 ? 6.984 -17.531 -21.359 1 96.75 193 ARG A N 1
ATOM 1506 C CA . ARG A 1 193 ? 7.117 -16.094 -21.609 1 96.75 193 ARG A CA 1
ATOM 1507 C C . ARG A 1 193 ? 6.973 -15.305 -20.312 1 96.75 193 ARG A C 1
ATOM 1509 O O . ARG A 1 193 ? 7.746 -14.375 -20.062 1 96.75 193 ARG A O 1
ATOM 1516 N N . ASP A 1 194 ? 5.996 -15.633 -19.562 1 97.44 194 ASP A N 1
ATOM 1517 C CA . ASP A 1 194 ? 5.742 -14.953 -18.297 1 97.44 194 ASP A CA 1
ATOM 1518 C C . ASP A 1 194 ? 6.914 -15.125 -17.328 1 97.44 194 ASP A C 1
ATOM 1520 O O . ASP A 1 194 ? 7.348 -14.164 -16.688 1 97.44 194 ASP A O 1
ATOM 1524 N N . MET A 1 195 ? 7.418 -16.344 -17.219 1 97.56 195 MET A N 1
ATOM 1525 C CA . MET A 1 195 ? 8.516 -16.625 -16.297 1 97.56 195 MET A CA 1
ATOM 1526 C C . MET A 1 195 ? 9.797 -15.93 -16.75 1 97.56 195 MET A C 1
ATOM 1528 O O . MET A 1 195 ? 10.586 -15.492 -15.906 1 97.56 195 MET A O 1
ATOM 1532 N N . GLU A 1 196 ? 9.977 -15.898 -18.016 1 96.69 196 GLU A N 1
ATOM 1533 C CA . GLU A 1 196 ? 11.117 -15.141 -18.516 1 96.69 196 GLU A CA 1
ATOM 1534 C C . GLU A 1 196 ? 11.039 -13.68 -18.094 1 96.69 196 GLU A C 1
ATOM 1536 O O . GLU A 1 196 ? 12.031 -13.102 -17.656 1 96.69 196 GLU A O 1
ATOM 1541 N N . ALA A 1 197 ? 9.891 -13.078 -18.281 1 97.25 197 ALA A N 1
ATOM 1542 C CA . ALA A 1 197 ? 9.68 -11.688 -17.875 1 97.25 197 ALA A CA 1
ATOM 1543 C C . ALA A 1 197 ? 9.891 -11.523 -16.375 1 97.25 197 ALA A C 1
ATOM 1545 O O . ALA A 1 197 ? 10.531 -10.57 -15.93 1 97.25 197 ALA A O 1
ATOM 1546 N N . PHE A 1 198 ? 9.391 -12.469 -15.672 1 98.31 198 PHE A N 1
ATOM 1547 C CA . PHE A 1 198 ? 9.516 -12.477 -14.219 1 98.31 198 PHE A CA 1
ATOM 1548 C C . PHE A 1 198 ? 10.977 -12.508 -13.797 1 98.31 198 PHE A C 1
ATOM 1550 O O . PHE A 1 198 ? 11.422 -11.664 -13.016 1 98.31 198 PHE A O 1
ATOM 1557 N N . PHE A 1 199 ? 11.719 -13.406 -14.281 1 98.12 199 PHE A N 1
ATOM 1558 C CA . PHE A 1 199 ? 13.117 -13.562 -13.891 1 98.12 199 PHE A CA 1
ATOM 1559 C C . PHE A 1 199 ? 13.953 -12.391 -14.391 1 98.12 199 PHE A C 1
ATOM 1561 O O . PHE A 1 199 ? 14.914 -11.984 -13.734 1 98.12 199 PHE A O 1
ATOM 1568 N N . THR A 1 200 ? 13.594 -11.844 -15.539 1 97.62 200 THR A N 1
ATOM 1569 C CA . THR A 1 200 ? 14.289 -10.672 -16.047 1 97.62 200 THR A CA 1
ATOM 1570 C C . THR A 1 200 ? 14.141 -9.5 -15.078 1 97.62 200 THR A C 1
ATOM 1572 O O . THR A 1 200 ? 15.117 -8.828 -14.742 1 97.62 200 THR A O 1
ATOM 1575 N N . ALA A 1 201 ? 12.953 -9.281 -14.633 1 98 201 ALA A N 1
ATOM 1576 C CA . ALA A 1 201 ? 12.695 -8.211 -13.672 1 98 201 ALA A CA 1
ATOM 1577 C C . ALA A 1 201 ? 13.438 -8.461 -12.359 1 98 201 ALA A C 1
ATOM 1579 O O . ALA A 1 201 ? 14.07 -7.559 -11.812 1 98 201 ALA A O 1
ATOM 1580 N N . ARG A 1 202 ? 13.375 -9.703 -11.859 1 98.44 202 ARG A N 1
ATOM 1581 C CA . ARG A 1 202 ? 14.023 -10.062 -10.602 1 98.44 202 ARG A CA 1
ATOM 1582 C C . ARG A 1 202 ? 15.539 -9.938 -10.711 1 98.44 202 ARG A C 1
ATOM 1584 O O . ARG A 1 202 ? 16.203 -9.492 -9.773 1 98.44 202 ARG A O 1
ATOM 1591 N N . SER A 1 203 ? 16.062 -10.328 -11.844 1 97.31 203 SER A N 1
ATOM 1592 C CA . SER A 1 203 ? 17.5 -10.211 -12.07 1 97.31 203 SER A CA 1
ATOM 1593 C C . SER A 1 203 ? 17.969 -8.758 -11.953 1 97.31 203 SER A C 1
ATOM 1595 O O . SER A 1 203 ? 19.031 -8.477 -11.414 1 97.31 203 SER A O 1
ATOM 1597 N N . ALA A 1 204 ? 17.172 -7.863 -12.445 1 96.44 204 ALA A N 1
ATOM 1598 C CA . ALA A 1 204 ? 17.5 -6.441 -12.398 1 96.44 204 ALA A CA 1
ATOM 1599 C C . ALA A 1 204 ? 17.375 -5.895 -10.977 1 96.44 204 ALA A C 1
ATOM 1601 O O . ALA A 1 204 ? 18.125 -5.016 -10.57 1 96.44 204 ALA A O 1
ATOM 1602 N N . GLU A 1 205 ? 16.484 -6.402 -10.195 1 97.75 205 GLU A N 1
ATOM 1603 C CA . GLU A 1 205 ? 16.094 -5.809 -8.922 1 97.75 205 GLU A CA 1
ATOM 1604 C C . GLU A 1 205 ? 16.922 -6.375 -7.766 1 97.75 205 GLU A C 1
ATOM 1606 O O . GLU A 1 205 ? 17.141 -5.691 -6.766 1 97.75 205 GLU A O 1
ATOM 1611 N N . LEU A 1 206 ? 17.312 -7.641 -7.863 1 97.81 206 LEU A N 1
ATOM 1612 C CA . LEU A 1 206 ? 18.078 -8.281 -6.801 1 97.81 206 LEU A CA 1
ATOM 1613 C C . LEU A 1 206 ? 19.5 -7.746 -6.77 1 97.81 206 LEU A C 1
ATOM 1615 O O . LEU A 1 206 ? 20.125 -7.559 -7.816 1 97.81 206 LEU A O 1
ATOM 1619 N N . ALA A 1 207 ? 20.047 -7.449 -5.582 1 95.5 207 ALA A N 1
ATOM 1620 C CA . ALA A 1 207 ? 21.453 -7.117 -5.387 1 95.5 207 ALA A CA 1
ATOM 1621 C C . ALA A 1 207 ? 22.344 -8.336 -5.645 1 95.5 207 ALA A C 1
ATOM 1623 O O . ALA A 1 207 ? 21.844 -9.461 -5.723 1 95.5 207 ALA A O 1
ATOM 1624 N N . ASP A 1 208 ? 23.594 -8.055 -5.77 1 94.44 208 ASP A N 1
ATOM 1625 C CA . ASP A 1 208 ? 24.547 -9.164 -5.84 1 94.44 208 ASP A CA 1
ATOM 1626 C C . ASP A 1 208 ? 24.391 -10.094 -4.641 1 94.44 208 ASP A C 1
ATOM 1628 O O . ASP A 1 208 ? 24.219 -9.641 -3.508 1 94.44 208 ASP A O 1
ATOM 1632 N N . ASP A 1 209 ? 24.328 -11.352 -4.918 1 96.25 209 ASP A N 1
ATOM 1633 C CA . ASP A 1 209 ? 24.203 -12.414 -3.92 1 96.25 209 ASP A CA 1
ATOM 1634 C C . ASP A 1 209 ? 22.781 -12.477 -3.361 1 96.25 209 ASP A C 1
ATOM 1636 O O . ASP A 1 209 ? 22.531 -13.172 -2.375 1 96.25 209 ASP A O 1
ATOM 1640 N N . GLY A 1 210 ? 21.859 -11.656 -3.953 1 97.69 210 GLY A N 1
ATOM 1641 C CA . GLY A 1 210 ? 20.484 -11.727 -3.523 1 97.69 210 GLY A CA 1
ATOM 1642 C C . GLY A 1 210 ? 19.828 -13.07 -3.785 1 97.69 210 GLY A C 1
ATOM 1643 O O . GLY A 1 210 ? 20.25 -13.797 -4.688 1 97.69 210 GLY A O 1
ATOM 1644 N N . LEU A 1 211 ? 18.844 -13.398 -2.998 1 98.62 211 LEU A N 1
ATOM 1645 C CA . LEU A 1 211 ? 18.156 -14.688 -3.107 1 98.62 211 LEU A CA 1
ATOM 1646 C C . LEU A 1 211 ? 16.703 -14.492 -3.551 1 98.62 211 LEU A C 1
ATOM 1648 O O . LEU A 1 211 ? 16.062 -13.516 -3.168 1 98.62 211 LEU A O 1
ATOM 1652 N N . LEU A 1 212 ? 16.234 -15.383 -4.328 1 98.69 212 LEU A N 1
ATOM 1653 C CA . LEU A 1 212 ? 14.82 -15.508 -4.703 1 98.69 212 LEU A CA 1
ATOM 1654 C C . LEU A 1 212 ? 14.305 -16.906 -4.426 1 98.69 212 LEU A C 1
ATOM 1656 O O . LEU A 1 212 ? 14.812 -17.891 -4.984 1 98.69 212 LEU A O 1
ATOM 1660 N N . ALA A 1 213 ? 13.359 -17 -3.541 1 98.62 213 ALA A N 1
ATOM 1661 C CA . ALA A 1 213 ? 12.711 -18.266 -3.207 1 98.62 213 ALA A CA 1
ATOM 1662 C C . ALA A 1 213 ? 11.305 -18.344 -3.785 1 98.62 213 ALA A C 1
ATOM 1664 O O . ALA A 1 213 ? 10.492 -17.422 -3.576 1 98.62 213 ALA A O 1
ATOM 1665 N N . ILE A 1 214 ? 11.008 -19.422 -4.473 1 98.56 214 ILE A N 1
ATOM 1666 C CA . ILE A 1 214 ? 9.695 -19.609 -5.09 1 98.56 214 ILE A CA 1
ATOM 1667 C C . ILE A 1 214 ? 9.078 -20.922 -4.613 1 98.56 214 ILE A C 1
ATOM 1669 O O . ILE A 1 214 ? 9.758 -21.953 -4.578 1 98.56 214 ILE A O 1
ATOM 1673 N N . LEU A 1 215 ? 7.914 -20.844 -4.148 1 98.25 215 LEU A N 1
ATOM 1674 C CA . LEU A 1 215 ? 7.07 -22 -3.873 1 98.25 215 LEU A CA 1
ATOM 1675 C C . LEU A 1 215 ? 5.836 -22 -4.766 1 98.25 215 LEU A C 1
ATOM 1677 O O . LEU A 1 215 ? 5.059 -21.047 -4.754 1 98.25 215 LEU A O 1
ATOM 1681 N N . MET A 1 216 ? 5.66 -23.031 -5.598 1 98 216 MET A N 1
ATOM 1682 C CA . MET A 1 216 ? 4.535 -23.078 -6.527 1 98 216 MET A CA 1
ATOM 1683 C C . MET A 1 216 ? 4.039 -24.5 -6.723 1 98 216 MET A C 1
ATOM 1685 O O . MET A 1 216 ? 4.766 -25.453 -6.449 1 98 216 MET A O 1
ATOM 1689 N N . PRO A 1 217 ? 2.791 -24.625 -7.152 1 97.06 217 PRO A N 1
ATOM 1690 C CA . PRO A 1 217 ? 2.361 -25.984 -7.539 1 97.06 217 PRO A CA 1
ATOM 1691 C C . PRO A 1 217 ? 3.182 -26.547 -8.688 1 97.06 217 PRO A C 1
ATOM 1693 O O . PRO A 1 217 ? 3.682 -25.797 -9.531 1 97.06 217 PRO A O 1
ATOM 1696 N N . CYS A 1 218 ? 3.305 -27.781 -8.656 1 96.44 218 CYS A N 1
ATOM 1697 C CA . CYS A 1 218 ? 4.027 -28.422 -9.75 1 96.44 218 CYS A CA 1
ATOM 1698 C C . CYS A 1 218 ? 3.412 -29.766 -10.102 1 96.44 218 CYS A C 1
ATOM 1700 O O . CYS A 1 218 ? 2.652 -30.328 -9.312 1 96.44 218 CYS A O 1
ATOM 1702 N N . ARG A 1 219 ? 3.615 -30.141 -11.297 1 94.75 219 ARG A N 1
ATOM 1703 C CA . ARG A 1 219 ? 3.227 -31.453 -11.797 1 94.75 219 ARG A CA 1
ATOM 1704 C C . ARG A 1 219 ? 4.398 -32.438 -11.742 1 94.75 219 ARG A C 1
ATOM 1706 O O . ARG A 1 219 ? 5.406 -32.25 -12.422 1 94.75 219 ARG A O 1
ATOM 1713 N N . PRO A 1 220 ? 4.223 -33.5 -10.938 1 90.75 220 PRO A N 1
ATOM 1714 C CA . PRO A 1 220 ? 5.324 -34.469 -10.867 1 90.75 220 PRO A CA 1
ATOM 1715 C C . PRO A 1 220 ? 5.637 -35.094 -12.219 1 90.75 220 PRO A C 1
ATOM 1717 O O . PRO A 1 220 ? 4.727 -35.375 -12.992 1 90.75 220 PRO A O 1
ATOM 1720 N N . GLU A 1 221 ? 6.895 -35.25 -12.438 1 87.88 221 GLU A N 1
ATOM 1721 C CA . GLU A 1 221 ? 7.312 -35.875 -13.688 1 87.88 221 GLU A CA 1
ATOM 1722 C C . GLU A 1 221 ? 7.637 -37.375 -13.469 1 87.88 221 GLU A C 1
ATOM 1724 O O . GLU A 1 221 ? 8.211 -37.75 -12.445 1 87.88 221 GLU A O 1
ATOM 1729 N N . PRO A 1 222 ? 7.242 -38.188 -14.273 1 87.69 222 PRO A N 1
ATOM 1730 C CA . PRO A 1 222 ? 6.441 -37.938 -15.477 1 87.69 222 PRO A CA 1
ATOM 1731 C C . PRO A 1 222 ? 4.938 -38 -15.195 1 87.69 222 PRO A C 1
ATOM 1733 O O . PRO A 1 222 ? 4.469 -38.844 -14.43 1 87.69 222 PRO A O 1
ATOM 1736 N N . SER A 1 223 ? 4.152 -37.062 -15.359 1 89.06 223 SER A N 1
ATOM 1737 C CA . SER A 1 223 ? 2.697 -37.062 -15.266 1 89.06 223 SER A CA 1
ATOM 1738 C C . SER A 1 223 ? 2.08 -36.125 -16.312 1 89.06 223 SER A C 1
ATOM 1740 O O . SER A 1 223 ? 2.697 -35.125 -16.703 1 89.06 223 SER A O 1
ATOM 1742 N N . LEU A 1 224 ? 0.973 -36.562 -16.75 1 91.75 224 LEU A N 1
ATOM 1743 C CA . LEU A 1 224 ? 0.2 -35.719 -17.656 1 91.75 224 LEU A CA 1
ATOM 1744 C C . LEU A 1 224 ? -0.589 -34.688 -16.875 1 91.75 224 LEU A C 1
ATOM 1746 O O . LEU A 1 224 ? -0.88 -34.875 -15.688 1 91.75 224 LEU A O 1
ATOM 1750 N N . PRO A 1 225 ? -0.87 -33.594 -17.609 1 93.25 225 PRO A N 1
ATOM 1751 C CA . PRO A 1 225 ? -1.702 -32.594 -16.938 1 93.25 225 PRO A CA 1
ATOM 1752 C C . PRO A 1 225 ? -3 -33.188 -16.391 1 93.25 225 PRO A C 1
ATOM 1754 O O . PRO A 1 225 ? -3.461 -32.75 -15.32 1 93.25 225 PRO A O 1
ATOM 1757 N N . SER A 1 226 ? -3.545 -34.156 -17.062 1 92.31 226 SER A N 1
ATOM 1758 C CA . SER A 1 226 ? -4.793 -34.781 -16.641 1 92.31 226 SER A CA 1
ATOM 1759 C C . SER A 1 226 ? -4.598 -35.625 -15.375 1 92.31 226 SER A C 1
ATOM 1761 O O . SER A 1 226 ? -5.566 -36 -14.719 1 92.31 226 SER A O 1
ATOM 1763 N N . GLU A 1 227 ? -3.373 -35.812 -15.031 1 92.12 227 GLU A N 1
ATOM 1764 C CA . GLU A 1 227 ? -3.057 -36.594 -13.836 1 92.12 227 GLU A CA 1
ATOM 1765 C C . GLU A 1 227 ? -2.713 -35.688 -12.656 1 92.12 227 GLU A C 1
ATOM 1767 O O . GLU A 1 227 ? -2.355 -36.156 -11.586 1 92.12 227 GLU A O 1
ATOM 1772 N N . SER A 1 228 ? -2.736 -34.438 -12.836 1 92.5 228 SER A N 1
ATOM 1773 C CA . SER A 1 228 ? -2.535 -33.469 -11.766 1 92.5 228 SER A CA 1
ATOM 1774 C C . SER A 1 228 ? -3.799 -33.312 -10.93 1 92.5 228 SER A C 1
ATOM 1776 O O . SER A 1 228 ? -4.859 -32.969 -11.453 1 92.5 228 SER A O 1
ATOM 1778 N N . THR A 1 229 ? -3.686 -33.594 -9.625 1 93.12 229 THR A N 1
ATOM 1779 C CA . THR A 1 229 ? -4.816 -33.438 -8.719 1 93.12 229 THR A CA 1
ATOM 1780 C C . THR A 1 229 ? -5.359 -32 -8.773 1 93.12 229 THR A C 1
ATOM 1782 O O . THR A 1 229 ? -6.57 -31.797 -8.859 1 93.12 229 THR A O 1
ATOM 1785 N N . LEU A 1 230 ? -4.441 -31 -8.75 1 94.56 230 LEU A N 1
ATOM 1786 C CA . LEU A 1 230 ? -4.855 -29.609 -8.797 1 94.56 230 LEU A CA 1
ATOM 1787 C C . LEU A 1 230 ? -5.633 -29.312 -10.07 1 94.56 230 LEU A C 1
ATOM 1789 O O . LEU A 1 230 ? -6.676 -28.656 -10.031 1 94.56 230 LEU A O 1
ATOM 1793 N N . MET A 1 231 ? -5.211 -29.797 -11.18 1 94.94 231 MET A N 1
ATOM 1794 C CA . MET A 1 231 ? -5.887 -29.547 -12.445 1 94.94 231 MET A CA 1
ATOM 1795 C C . MET A 1 231 ? -7.266 -30.188 -12.469 1 94.94 231 MET A C 1
ATOM 1797 O O . MET A 1 231 ? -8.203 -29.641 -13.047 1 94.94 231 MET A O 1
ATOM 1801 N N . ASN A 1 232 ? -7.359 -31.359 -11.875 1 94.81 232 ASN A N 1
ATOM 1802 C CA . ASN A 1 232 ? -8.656 -32 -11.812 1 94.81 232 ASN A CA 1
ATOM 1803 C C . ASN A 1 232 ? -9.633 -31.25 -10.922 1 94.81 232 ASN A C 1
ATOM 1805 O O . ASN A 1 232 ? -10.836 -31.203 -11.203 1 94.81 232 ASN A O 1
ATOM 1809 N N . ILE A 1 233 ? -9.078 -30.719 -9.867 1 95.62 233 ILE A N 1
ATOM 1810 C CA . ILE A 1 233 ? -9.898 -29.875 -9.008 1 95.62 233 ILE A CA 1
ATOM 1811 C C . ILE A 1 233 ? -10.461 -28.703 -9.82 1 95.62 233 ILE A C 1
ATOM 1813 O O . ILE A 1 233 ? -11.648 -28.391 -9.727 1 95.62 233 ILE A O 1
ATOM 1817 N N . LEU A 1 234 ? -9.695 -28.094 -10.648 1 96.5 234 LEU A N 1
ATOM 1818 C CA . LEU A 1 234 ? -10.125 -26.984 -11.492 1 96.5 234 LEU A CA 1
ATOM 1819 C C . LEU A 1 234 ? -11.086 -27.469 -12.57 1 96.5 234 LEU A C 1
ATOM 1821 O O . LEU A 1 234 ? -12.023 -26.75 -12.945 1 96.5 234 LEU A O 1
ATOM 1825 N N . GLU A 1 235 ? -10.867 -28.656 -13.031 1 96.19 235 GLU A N 1
ATOM 1826 C CA . GLU A 1 235 ? -11.734 -29.25 -14.047 1 96.19 235 GLU A CA 1
ATOM 1827 C C . GLU A 1 235 ? -13.148 -29.453 -13.508 1 96.19 235 GLU A C 1
ATOM 1829 O O . GLU A 1 235 ? -14.125 -29.391 -14.266 1 96.19 235 GLU A O 1
ATOM 1834 N N . CYS A 1 236 ? -13.242 -29.734 -12.242 1 97.69 236 CYS A N 1
ATOM 1835 C CA . CYS A 1 236 ? -14.562 -29.859 -11.633 1 97.69 236 CYS A CA 1
ATOM 1836 C C . CYS A 1 236 ? -15.367 -28.578 -11.805 1 97.69 236 CYS A C 1
ATOM 1838 O O . CYS A 1 236 ? -16.594 -28.625 -11.953 1 97.69 236 CY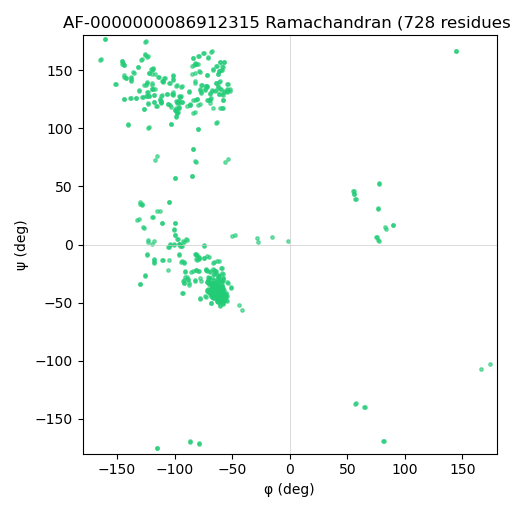S A O 1
ATOM 1840 N N . LEU A 1 237 ? -14.688 -27.438 -11.711 1 97.94 237 LEU A N 1
ATOM 1841 C CA . LEU A 1 237 ? -15.336 -26.156 -11.984 1 97.94 237 LEU A CA 1
ATOM 1842 C C . LEU A 1 237 ? -15.82 -26.094 -13.43 1 97.94 237 LEU A C 1
ATOM 1844 O O . LEU A 1 237 ? -16.938 -25.641 -13.695 1 97.94 237 LEU A O 1
ATOM 1848 N N . GLY A 1 238 ? -14.953 -26.562 -14.352 1 97.62 238 GLY A N 1
ATOM 1849 C CA . GLY A 1 238 ? -15.352 -26.656 -15.75 1 97.62 238 GLY A CA 1
ATOM 1850 C C . GLY A 1 238 ? -16.562 -27.547 -15.961 1 97.62 238 GLY A C 1
ATOM 1851 O O . GLY A 1 238 ? -17.453 -27.219 -16.75 1 97.62 238 GLY A O 1
ATOM 1852 N N . ASP A 1 239 ? -16.594 -28.641 -15.258 1 98 239 ASP A N 1
ATOM 1853 C CA . ASP A 1 239 ? -17.719 -29.578 -15.344 1 98 239 ASP A CA 1
ATOM 1854 C C . ASP A 1 239 ? -19.016 -28.922 -14.867 1 98 239 ASP A C 1
ATOM 1856 O O . ASP A 1 239 ? -20.078 -29.141 -15.445 1 98 239 ASP A O 1
ATOM 1860 N N . ALA A 1 240 ? -18.859 -28.172 -13.797 1 98.31 240 ALA A N 1
ATOM 1861 C CA . ALA A 1 240 ? -20.016 -27.453 -13.281 1 98.31 240 ALA A CA 1
ATOM 1862 C C . ALA A 1 240 ? -20.562 -26.453 -14.305 1 98.31 240 ALA A C 1
ATOM 1864 O O . ALA A 1 240 ? -21.766 -26.359 -14.508 1 98.31 240 ALA A O 1
ATOM 1865 N N . LEU A 1 241 ? -19.672 -25.734 -14.953 1 98.12 241 LEU A N 1
ATOM 1866 C CA . LEU A 1 241 ? -20.078 -24.797 -15.992 1 98.12 241 LEU A CA 1
ATOM 1867 C C . LEU A 1 241 ? -20.734 -25.516 -17.156 1 98.12 241 LEU A C 1
ATOM 1869 O O . LEU A 1 241 ? -21.734 -25.047 -17.703 1 98.12 241 LEU A O 1
ATOM 1873 N N . ALA A 1 242 ? -20.203 -26.609 -17.547 1 97.38 242 ALA A N 1
ATOM 1874 C CA . ALA A 1 242 ? -20.766 -27.406 -18.641 1 97.38 242 ALA A CA 1
ATOM 1875 C C . ALA A 1 242 ? -22.188 -27.844 -18.312 1 97.38 242 ALA A C 1
ATOM 1877 O O . ALA A 1 242 ? -23.047 -27.859 -19.203 1 97.38 242 ALA A O 1
ATOM 1878 N N . ASP A 1 243 ? -22.375 -28.234 -17.078 1 97.56 243 ASP A N 1
ATOM 1879 C CA . ASP A 1 243 ? -23.719 -28.594 -16.641 1 97.56 243 ASP A CA 1
ATOM 1880 C C . ASP A 1 243 ? -24.688 -27.422 -16.812 1 97.56 243 ASP A C 1
ATOM 1882 O O . ASP A 1 243 ? -25.828 -27.609 -17.25 1 97.56 243 ASP A O 1
ATOM 1886 N N . MET A 1 244 ? -24.234 -26.297 -16.453 1 97.69 244 MET A N 1
ATOM 1887 C CA . MET A 1 244 ? -25.078 -25.109 -16.547 1 97.69 244 MET A CA 1
ATOM 1888 C C . MET A 1 244 ? -25.406 -24.797 -18 1 97.69 244 MET A C 1
ATOM 1890 O O . MET A 1 244 ? -26.516 -24.359 -18.312 1 97.69 244 MET A O 1
ATOM 1894 N N . VAL A 1 245 ? -24.5 -25.047 -18.859 1 97.38 245 VAL A N 1
ATOM 1895 C CA . VAL A 1 245 ? -24.75 -24.859 -20.297 1 97.38 245 VAL A CA 1
ATOM 1896 C C . VAL A 1 245 ? -25.781 -25.875 -20.766 1 97.38 245 VAL A C 1
ATOM 1898 O O . VAL A 1 245 ? -26.734 -25.516 -21.469 1 97.38 245 VAL A O 1
ATOM 1901 N N . LYS A 1 246 ? -25.641 -27.062 -20.391 1 97.56 246 LYS A N 1
ATOM 1902 C CA . LYS A 1 246 ? -26.547 -28.141 -20.781 1 97.56 246 LYS A CA 1
ATOM 1903 C C . LYS A 1 246 ? -27.969 -27.828 -20.344 1 97.56 246 LYS A C 1
ATOM 1905 O O . LYS A 1 246 ? -28.938 -28.172 -21.031 1 97.56 246 LYS A O 1
ATOM 1910 N N . GLU A 1 247 ? -28.062 -27.125 -19.281 1 97.44 247 GLU A N 1
ATOM 1911 C CA . GLU A 1 247 ? -29.375 -26.828 -18.703 1 97.44 247 GLU A CA 1
ATOM 1912 C C . GLU A 1 247 ? -29.875 -25.469 -19.188 1 97.44 247 GLU A C 1
ATOM 1914 O O . GLU A 1 247 ? -30.938 -25 -18.75 1 97.44 247 GLU A O 1
ATOM 1919 N N . GLY A 1 248 ? -29.156 -24.781 -19.953 1 96.31 248 GLY A N 1
ATOM 1920 C CA . GLY A 1 248 ? -29.578 -23.516 -20.547 1 96.31 248 GLY A CA 1
ATOM 1921 C C . GLY A 1 248 ? -29.391 -22.328 -19.625 1 96.31 248 GLY A C 1
ATOM 1922 O O . GLY A 1 248 ? -29.922 -21.25 -19.891 1 96.31 248 GLY A O 1
ATOM 1923 N N . LEU A 1 249 ? -28.594 -22.531 -18.562 1 96.69 249 LEU A N 1
ATOM 1924 C CA . LEU A 1 249 ? -28.391 -21.469 -17.594 1 96.69 249 LEU A CA 1
ATOM 1925 C C . LEU A 1 249 ? -27.25 -20.547 -18.047 1 96.69 249 LEU A C 1
ATOM 1927 O O . LEU A 1 249 ? -27.125 -19.422 -17.562 1 96.69 249 LEU A O 1
ATOM 1931 N N . LEU A 1 250 ? -26.344 -21.062 -18.891 1 96.19 250 LEU A N 1
ATOM 1932 C CA . LEU A 1 250 ? -25.234 -20.328 -19.484 1 96.19 250 LEU A CA 1
ATOM 1933 C C . LEU A 1 250 ? -25.094 -20.641 -20.969 1 96.19 250 LEU A C 1
ATOM 1935 O O . LEU A 1 250 ? -25.438 -21.734 -21.406 1 96.19 250 LEU A O 1
ATOM 1939 N N . SER A 1 251 ? -24.672 -19.719 -21.734 1 96 251 SER A N 1
ATOM 1940 C CA . SER A 1 251 ? -24.484 -19.984 -23.156 1 96 251 SER A CA 1
ATOM 1941 C C . SER A 1 251 ? -23.188 -20.75 -23.391 1 96 251 SER A C 1
ATOM 1943 O O . SER A 1 251 ? -22.203 -20.578 -22.672 1 96 251 SER A O 1
ATOM 1945 N N . GLU A 1 252 ? -23.234 -21.531 -24.391 1 95.94 252 GLU A N 1
ATOM 1946 C CA . GLU A 1 252 ? -22.047 -22.266 -24.797 1 95.94 252 GLU A CA 1
ATOM 1947 C C . GLU A 1 252 ? -20.922 -21.328 -25.203 1 95.94 252 GLU A C 1
ATOM 1949 O O . GLU A 1 252 ? -19.75 -21.562 -24.875 1 95.94 252 GLU A O 1
ATOM 1954 N N . ALA A 1 253 ? -21.266 -20.281 -25.844 1 95.62 253 ALA A N 1
ATOM 1955 C CA . ALA A 1 253 ? -20.297 -19.297 -26.312 1 95.62 253 ALA A CA 1
ATOM 1956 C C . ALA A 1 253 ? -19.562 -18.656 -25.141 1 95.62 253 ALA A C 1
ATOM 1958 O O . ALA A 1 253 ? -18.359 -18.359 -25.234 1 95.62 253 ALA A O 1
ATOM 1959 N N . ALA A 1 254 ? -20.266 -18.438 -24.062 1 95.62 254 ALA A N 1
ATOM 1960 C CA . ALA A 1 254 ? -19.672 -17.812 -22.891 1 95.62 254 ALA A CA 1
ATOM 1961 C C . ALA A 1 254 ? -18.625 -18.734 -22.266 1 95.62 254 ALA A C 1
ATOM 1963 O O . ALA A 1 254 ? -17.562 -18.266 -21.828 1 95.62 254 ALA A O 1
ATOM 1964 N N . VAL A 1 255 ? -18.922 -19.969 -22.219 1 95.88 255 VAL A N 1
ATOM 1965 C CA . VAL A 1 255 ? -17.969 -20.922 -21.656 1 95.88 255 VAL A CA 1
ATOM 1966 C C . VAL A 1 255 ? -16.797 -21.109 -22.609 1 95.88 255 VAL A C 1
ATOM 1968 O O . VAL A 1 255 ? -15.641 -21.172 -22.172 1 95.88 255 VAL A O 1
ATOM 1971 N N . ASP A 1 256 ? -17.031 -21.156 -23.891 1 95.5 256 ASP A N 1
ATOM 1972 C CA . ASP A 1 256 ? -15.984 -21.344 -24.906 1 95.5 256 ASP A CA 1
ATOM 1973 C C . ASP A 1 256 ? -14.984 -20.203 -24.875 1 95.5 256 ASP A C 1
ATOM 1975 O O . ASP A 1 256 ? -13.812 -20.391 -25.234 1 95.5 256 ASP A O 1
ATOM 1979 N N . SER A 1 257 ? -15.453 -19.094 -24.469 1 95.44 257 SER A N 1
ATOM 1980 C CA . SER A 1 257 ? -14.586 -17.922 -24.469 1 95.44 257 SER A CA 1
ATOM 1981 C C . SER A 1 257 ? -13.875 -17.75 -23.141 1 95.44 257 SER A C 1
ATOM 1983 O O . SER A 1 257 ? -13.109 -16.797 -22.953 1 95.44 257 SER A O 1
ATOM 1985 N N . PHE A 1 258 ? -14.117 -18.703 -22.234 1 96.25 258 PHE A N 1
ATOM 1986 C CA . PHE A 1 258 ? -13.516 -18.594 -20.906 1 96.25 258 PHE A CA 1
ATOM 1987 C C . PHE A 1 258 ? -12.461 -19.672 -20.719 1 96.25 258 PHE A C 1
ATOM 1989 O O . PHE A 1 258 ? -12.727 -20.859 -20.953 1 96.25 258 PHE A O 1
ATOM 1996 N N . ASN A 1 259 ? -11.273 -19.297 -20.312 1 97.31 259 ASN A N 1
ATOM 1997 C CA . ASN A 1 259 ? -10.195 -20.188 -19.875 1 97.31 259 ASN A CA 1
ATOM 1998 C C . ASN A 1 259 ? -9.492 -19.656 -18.641 1 97.31 259 ASN A C 1
ATOM 2000 O O . ASN A 1 259 ? -9.367 -18.438 -18.469 1 97.31 259 ASN A O 1
ATOM 2004 N N . LEU A 1 260 ? -9.094 -20.547 -17.766 1 96.94 260 LEU A N 1
ATOM 2005 C CA . LEU A 1 260 ? -8.375 -20.125 -16.562 1 96.94 260 LEU A CA 1
ATOM 2006 C C . LEU A 1 260 ? -6.922 -19.812 -16.891 1 96.94 260 LEU A C 1
ATOM 2008 O O . LEU A 1 260 ? -6.246 -20.578 -17.578 1 96.94 260 LEU A O 1
ATOM 2012 N N . PRO A 1 261 ? -6.395 -18.719 -16.438 1 96.94 261 PRO A N 1
ATOM 2013 C CA . PRO A 1 261 ? -5.008 -18.344 -16.688 1 96.94 261 PRO A CA 1
ATOM 2014 C C . PRO A 1 261 ? -4.031 -18.969 -15.695 1 96.94 261 PRO A C 1
ATOM 2016 O O . PRO A 1 261 ? -3.301 -18.25 -15.008 1 96.94 261 PRO A O 1
ATOM 2019 N N . ILE A 1 262 ? -3.961 -20.297 -15.594 1 97.62 262 ILE A N 1
ATOM 2020 C CA . ILE A 1 262 ? -3.125 -21.031 -14.648 1 97.62 262 ILE A CA 1
ATOM 2021 C C . ILE A 1 262 ? -2.338 -22.109 -15.391 1 97.62 262 ILE A C 1
ATOM 2023 O O . ILE A 1 262 ? -2.887 -22.797 -16.25 1 97.62 262 ILE A O 1
ATOM 2027 N N . TYR A 1 263 ? -1.142 -22.172 -15.156 1 97.88 263 TYR A N 1
ATOM 2028 C CA . TYR A 1 263 ? -0.299 -23.25 -15.656 1 97.88 263 TYR A CA 1
ATOM 2029 C C . TYR A 1 263 ? 0.49 -23.906 -14.523 1 97.88 263 TYR A C 1
ATOM 2031 O O . TYR A 1 263 ? 1.137 -23.219 -13.734 1 97.88 263 TYR A O 1
ATOM 2039 N N . VAL A 1 264 ? 0.423 -25.203 -14.383 1 97.75 264 VAL A N 1
ATOM 2040 C CA . VAL A 1 264 ? 1.158 -25.969 -13.383 1 97.75 264 VAL A CA 1
ATOM 2041 C C . VAL A 1 264 ? 2.344 -26.672 -14.039 1 97.75 264 VAL A C 1
ATOM 2043 O O . VAL A 1 264 ? 2.189 -27.75 -14.625 1 97.75 264 VAL A O 1
ATOM 2046 N N . PRO A 1 265 ? 3.488 -26.156 -13.836 1 97.69 265 PRO A N 1
ATOM 2047 C CA . PRO A 1 265 ? 4.652 -26.688 -14.562 1 97.69 265 PRO A CA 1
ATOM 2048 C C . PRO A 1 265 ? 5.266 -27.906 -13.883 1 97.69 265 PRO A C 1
ATOM 2050 O O . PRO A 1 265 ? 4.965 -28.188 -12.719 1 97.69 265 PRO A O 1
ATOM 2053 N N . SER A 1 266 ? 6.035 -28.641 -14.68 1 96.56 266 SER A N 1
ATOM 2054 C CA . SER A 1 266 ? 6.973 -29.578 -14.094 1 96.56 266 SER A CA 1
ATOM 2055 C C . SER A 1 266 ? 8.234 -28.875 -13.594 1 96.56 266 SER A C 1
ATOM 2057 O O . SER A 1 266 ? 8.5 -27.734 -13.969 1 96.56 266 SER A O 1
ATOM 2059 N N . ALA A 1 267 ? 9 -29.547 -12.719 1 97.12 267 ALA A N 1
ATOM 2060 C CA . ALA A 1 267 ? 10.258 -29 -12.219 1 97.12 267 ALA A CA 1
ATOM 2061 C C . ALA A 1 267 ? 11.211 -28.688 -13.375 1 97.12 267 ALA A C 1
ATOM 2063 O O . ALA A 1 267 ? 11.875 -27.656 -13.375 1 97.12 267 ALA A O 1
ATOM 2064 N N . SER A 1 268 ? 11.227 -29.562 -14.375 1 97 268 SER A N 1
ATOM 2065 C CA . SER A 1 268 ? 12.133 -29.406 -15.508 1 97 268 SER A CA 1
ATOM 2066 C C . SER A 1 268 ? 11.773 -28.172 -16.328 1 97 268 SER A C 1
ATOM 2068 O O . SER A 1 268 ? 12.656 -27.484 -16.859 1 97 268 SER A O 1
ATOM 2070 N N . GLU A 1 269 ? 10.523 -27.906 -16.484 1 96.38 269 GLU A N 1
ATOM 2071 C CA . GLU A 1 269 ? 10.086 -26.734 -17.234 1 96.38 269 GLU A CA 1
ATOM 2072 C C . GLU A 1 269 ? 10.562 -25.453 -16.562 1 96.38 269 GLU A C 1
ATOM 2074 O O . GLU A 1 269 ? 10.984 -24.516 -17.25 1 96.38 269 GLU A O 1
ATOM 2079 N N . VAL A 1 270 ? 10.508 -25.406 -15.234 1 97.5 270 VAL A N 1
ATOM 2080 C CA . VAL A 1 270 ? 10.961 -24.234 -14.492 1 97.5 270 VAL A CA 1
ATOM 2081 C C . VAL A 1 270 ? 12.484 -24.109 -14.602 1 97.5 270 VAL A C 1
ATOM 2083 O O . VAL A 1 270 ? 13 -23.031 -14.859 1 97.5 270 VAL A O 1
ATOM 2086 N N . GLU A 1 271 ? 13.125 -25.203 -14.477 1 97.62 271 GLU A N 1
ATOM 2087 C CA . GLU A 1 271 ? 14.586 -25.219 -14.586 1 97.62 271 GLU A CA 1
ATOM 2088 C C . GLU A 1 271 ? 15.047 -24.703 -15.945 1 97.62 271 GLU A C 1
ATOM 2090 O O . GLU A 1 271 ? 15.977 -23.891 -16.016 1 97.62 271 GLU A O 1
ATOM 2095 N N . VAL A 1 272 ? 14.406 -25.141 -16.953 1 96.88 272 VAL A N 1
ATOM 2096 C CA . VAL A 1 272 ? 14.781 -24.781 -18.312 1 96.88 272 VAL A CA 1
ATOM 2097 C C . VAL A 1 272 ? 14.617 -23.281 -18.516 1 96.88 272 VAL A C 1
ATOM 2099 O O . VAL A 1 272 ? 15.469 -22.641 -19.141 1 96.88 272 VAL A O 1
ATOM 2102 N N . VAL A 1 273 ? 13.562 -22.703 -18.031 1 95.75 273 VAL A N 1
ATOM 2103 C CA . VAL A 1 273 ? 13.32 -21.281 -18.188 1 95.75 273 VAL A CA 1
ATOM 2104 C C . VAL A 1 273 ? 14.438 -20.484 -17.516 1 95.75 273 VAL A C 1
ATOM 2106 O O . VAL A 1 273 ? 14.945 -19.516 -18.078 1 95.75 273 VAL A O 1
ATOM 2109 N N . ILE A 1 274 ? 14.859 -20.859 -16.312 1 96.25 274 ILE A N 1
ATOM 2110 C CA . ILE A 1 274 ? 15.906 -20.172 -15.57 1 96.25 274 ILE A CA 1
ATOM 2111 C C . ILE A 1 274 ? 17.234 -20.281 -16.328 1 96.25 274 ILE A C 1
ATOM 2113 O O . ILE A 1 274 ? 17.922 -19.281 -16.516 1 96.25 274 ILE A O 1
ATOM 2117 N N . LEU A 1 275 ? 17.531 -21.484 -16.828 1 96.19 275 LEU A N 1
ATOM 2118 C CA . LEU A 1 275 ? 18.797 -21.75 -17.5 1 96.19 275 LEU A CA 1
ATOM 2119 C C . LEU A 1 275 ? 18.875 -21.016 -18.828 1 96.19 275 LEU A C 1
ATOM 2121 O O . LEU A 1 275 ? 19.906 -20.406 -19.156 1 96.19 275 LEU A O 1
ATOM 2125 N N . LEU A 1 276 ? 17.812 -21.047 -19.547 1 93.38 276 LEU A N 1
ATOM 2126 C CA . LEU A 1 276 ? 17.781 -20.359 -20.828 1 93.38 276 LEU A CA 1
ATOM 2127 C C . LEU A 1 276 ? 17.875 -18.859 -20.641 1 93.38 276 LEU A C 1
ATOM 2129 O O . LEU A 1 276 ? 18.547 -18.172 -21.422 1 93.38 276 LEU A O 1
ATOM 2133 N N . GLY A 1 277 ? 17.172 -18.391 -19.672 1 89.81 277 GLY A N 1
ATOM 2134 C CA . GLY A 1 277 ? 17.281 -16.969 -19.359 1 89.81 277 GLY A CA 1
ATOM 2135 C C . GLY A 1 277 ? 18.703 -16.562 -19 1 89.81 277 GLY A C 1
ATOM 2136 O O . GLY A 1 277 ? 19.188 -15.523 -19.469 1 89.81 277 GLY A O 1
ATOM 2137 N N . THR A 1 278 ? 19.328 -17.312 -18.234 1 89 278 THR A N 1
ATOM 2138 C CA . THR A 1 278 ? 20.703 -17.016 -17.812 1 89 278 THR A CA 1
ATOM 2139 C C . THR A 1 278 ? 21.641 -17.078 -19.016 1 89 278 THR A C 1
ATOM 2141 O O . THR A 1 278 ? 22.516 -16.234 -19.156 1 89 278 THR A O 1
ATOM 2144 N N . LYS A 1 279 ? 21.406 -17.984 -19.812 1 89.62 279 LYS A N 1
ATOM 2145 C CA . LYS A 1 279 ? 22.266 -18.172 -20.984 1 89.62 279 LYS A CA 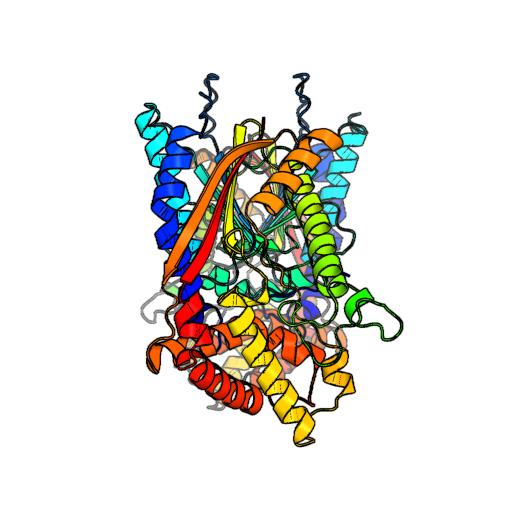1
ATOM 2146 C C . LYS A 1 279 ? 22.031 -17.078 -22.031 1 89.62 279 LYS A C 1
ATOM 2148 O O . LYS A 1 279 ? 22.969 -16.469 -22.516 1 89.62 279 LYS A O 1
ATOM 2153 N N . ASN A 1 280 ? 20.828 -16.812 -22.281 1 89.56 280 ASN A N 1
ATOM 2154 C CA . ASN A 1 280 ? 20.453 -15.969 -23.406 1 89.56 280 ASN A CA 1
ATOM 2155 C C . ASN A 1 280 ? 20.391 -14.492 -23.031 1 89.56 280 ASN A C 1
ATOM 2157 O O . ASN A 1 280 ? 20.625 -13.617 -23.859 1 89.56 280 ASN A O 1
ATOM 2161 N N . LYS A 1 281 ? 20.109 -14.219 -21.797 1 88.12 281 LYS A N 1
ATOM 2162 C CA . LYS A 1 281 ? 19.891 -12.836 -21.375 1 88.12 281 LYS A CA 1
ATOM 2163 C C . LYS A 1 281 ? 20.828 -12.438 -20.25 1 88.12 281 LYS A C 1
ATOM 2165 O O . LYS A 1 281 ? 20.688 -11.367 -19.656 1 88.12 281 LYS A O 1
ATOM 2170 N N . ASN A 1 282 ? 21.672 -13.25 -19.891 1 89.12 282 ASN A N 1
ATOM 2171 C CA . ASN A 1 282 ? 22.656 -12.992 -18.844 1 89.12 282 ASN A CA 1
ATOM 2172 C C . ASN A 1 282 ? 21.984 -12.555 -17.531 1 89.12 282 ASN A C 1
ATOM 2174 O O . ASN A 1 282 ? 22.375 -11.547 -16.938 1 89.12 282 ASN A O 1
ATOM 2178 N N . LEU A 1 283 ? 20.969 -13.258 -17.172 1 91.5 283 LEU A N 1
ATOM 2179 C CA . LEU A 1 283 ? 20.219 -12.883 -15.977 1 91.5 283 LEU A CA 1
ATOM 2180 C C . LEU A 1 283 ? 21.062 -13.062 -14.719 1 91.5 283 LEU A C 1
ATOM 2182 O O . LEU A 1 283 ? 20.75 -12.508 -13.664 1 91.5 283 LEU A O 1
ATOM 2186 N N . GLY A 1 284 ? 22.109 -13.891 -14.781 1 93.31 284 GLY A N 1
ATOM 2187 C CA . GLY A 1 284 ? 23.078 -14.016 -13.695 1 93.31 284 GLY A CA 1
ATOM 2188 C C . GLY A 1 284 ? 22.547 -14.836 -12.531 1 93.31 284 GLY A C 1
ATOM 2189 O O . GLY A 1 284 ? 22.906 -14.586 -11.375 1 93.31 284 GLY A O 1
ATOM 2190 N N . PHE A 1 285 ? 21.656 -15.844 -12.773 1 96 285 PHE A N 1
ATOM 2191 C CA . PHE A 1 285 ? 21.109 -16.672 -11.711 1 96 285 PHE A CA 1
ATOM 2192 C C . PHE A 1 285 ? 21.812 -18.016 -11.648 1 96 285 PHE A C 1
ATOM 2194 O O . PHE A 1 285 ? 22.172 -18.594 -12.68 1 96 285 PHE A O 1
ATOM 2201 N N . SER A 1 286 ? 22.031 -18.516 -10.492 1 96.94 286 SER A N 1
ATOM 2202 C CA . SER A 1 286 ? 22.297 -19.938 -10.242 1 96.94 286 SER A CA 1
ATOM 2203 C C . SER A 1 286 ? 21.141 -20.594 -9.492 1 96.94 286 SER A C 1
ATOM 2205 O O . SER A 1 286 ? 20.531 -19.984 -8.617 1 96.94 286 SER A O 1
ATOM 2207 N N . ILE A 1 287 ? 20.859 -21.781 -9.875 1 98 287 ILE A N 1
ATOM 2208 C CA . ILE A 1 287 ? 19.859 -22.562 -9.141 1 98 287 ILE A CA 1
ATOM 2209 C C . ILE A 1 287 ? 20.516 -23.234 -7.93 1 98 287 ILE A C 1
ATOM 2211 O O . ILE A 1 287 ? 21.344 -24.125 -8.086 1 98 287 ILE A O 1
ATOM 2215 N N . GLU A 1 288 ? 20.094 -22.781 -6.766 1 97.88 288 GLU A N 1
ATOM 2216 C CA . GLU A 1 288 ? 20.703 -23.297 -5.539 1 97.88 288 GLU A CA 1
ATOM 2217 C C . GLU A 1 288 ? 19.922 -24.5 -5.008 1 97.88 288 GLU A C 1
ATOM 2219 O O . GLU A 1 288 ? 20.5 -25.375 -4.344 1 97.88 288 GLU A O 1
ATOM 2224 N N . ARG A 1 289 ? 18.641 -24.516 -5.254 1 97.31 289 ARG A N 1
ATOM 2225 C CA . ARG A 1 289 ? 17.797 -25.625 -4.855 1 97.31 289 ARG A CA 1
ATOM 2226 C C . ARG A 1 289 ? 16.594 -25.766 -5.797 1 97.31 289 ARG A C 1
ATOM 2228 O O . ARG A 1 289 ? 16.016 -24.766 -6.223 1 97.31 289 ARG A O 1
ATOM 2235 N N . LEU A 1 290 ? 16.266 -26.859 -6.152 1 97.19 290 LEU A N 1
ATOM 2236 C CA . LEU A 1 290 ? 15.078 -27.266 -6.891 1 97.19 290 LEU A CA 1
ATOM 2237 C C . LEU A 1 290 ? 14.523 -28.578 -6.348 1 97.19 290 LEU A C 1
ATOM 2239 O O . LEU A 1 290 ? 15.047 -29.656 -6.648 1 97.19 290 LEU A O 1
ATOM 2243 N N . GLU A 1 291 ? 13.398 -28.453 -5.551 1 96.25 291 GLU A N 1
ATOM 2244 C CA . GLU A 1 291 ? 12.914 -29.609 -4.816 1 96.25 291 GLU A CA 1
ATOM 2245 C C . GLU A 1 291 ? 11.406 -29.781 -4.969 1 96.25 291 GLU A C 1
ATOM 2247 O O . GLU A 1 291 ? 10.648 -28.844 -4.707 1 96.25 291 GLU A O 1
ATOM 2252 N N . GLU A 1 292 ? 11.039 -30.922 -5.375 1 95.62 292 GLU A N 1
ATOM 2253 C CA . GLU A 1 292 ? 9.625 -31.266 -5.41 1 95.62 292 GLU A CA 1
ATOM 2254 C C . GLU A 1 292 ? 9.164 -31.844 -4.07 1 95.62 292 GLU A C 1
ATOM 2256 O O . GLU A 1 292 ? 9.859 -32.656 -3.465 1 95.62 292 GLU A O 1
ATOM 2261 N N . MET A 1 293 ? 8.086 -31.328 -3.605 1 93.75 293 MET A N 1
ATOM 2262 C CA . MET A 1 293 ? 7.461 -31.812 -2.381 1 93.75 293 MET A CA 1
ATOM 2263 C C . MET A 1 293 ? 6.07 -32.375 -2.664 1 93.75 293 MET A C 1
ATOM 2265 O O . MET A 1 293 ? 5.281 -31.75 -3.373 1 93.75 293 MET A O 1
ATOM 2269 N N . ARG A 1 294 ? 5.82 -33.531 -2.09 1 91.62 294 ARG A N 1
ATOM 2270 C CA . ARG A 1 294 ? 4.523 -34.188 -2.299 1 91.62 294 ARG A CA 1
ATOM 2271 C C . ARG A 1 294 ? 3.781 -34.375 -0.979 1 91.62 294 ARG A C 1
ATOM 2273 O O . ARG A 1 294 ? 4.395 -34.688 0.04 1 91.62 294 ARG A O 1
ATOM 2280 N N . PHE A 1 295 ? 2.506 -34.094 -1.039 1 89.56 295 PHE A N 1
ATOM 2281 C CA . PHE A 1 295 ? 1.676 -34.281 0.146 1 89.56 295 PHE A CA 1
ATOM 2282 C C . PHE A 1 295 ? 0.271 -34.75 -0.239 1 89.56 295 PHE A C 1
ATOM 2284 O O . PHE A 1 295 ? -0.167 -34.531 -1.37 1 89.56 295 PHE A O 1
ATOM 2291 N N . PRO A 1 296 ? -0.418 -35.406 0.673 1 89.94 296 PRO A N 1
ATOM 2292 C CA . PRO A 1 296 ? -1.774 -35.844 0.365 1 89.94 296 PRO A CA 1
ATOM 2293 C C . PRO A 1 296 ? -2.734 -34.719 0.073 1 89.94 296 PRO A C 1
ATOM 2295 O O . PRO A 1 296 ? -2.68 -33.656 0.734 1 89.94 296 PRO A O 1
ATOM 2298 N N . ALA A 1 297 ? -3.508 -34.938 -0.986 1 91.81 297 ALA A N 1
ATOM 2299 C CA . ALA A 1 297 ? -4.578 -33.969 -1.237 1 91.81 297 ALA A CA 1
ATOM 2300 C C . ALA A 1 297 ? -5.668 -34.062 -0.174 1 91.81 297 ALA A C 1
ATOM 2302 O O . ALA A 1 297 ? -6.07 -35.188 0.206 1 91.81 297 ALA A O 1
ATOM 2303 N N . LYS A 1 298 ? -6.031 -33.094 0.495 1 90.19 298 LYS A N 1
ATOM 2304 C CA . LYS A 1 298 ? -7.039 -33.062 1.553 1 90.19 298 LYS A CA 1
ATOM 2305 C C . LYS A 1 298 ? -8.445 -32.969 0.972 1 90.19 298 LYS A C 1
ATOM 2307 O O . LYS A 1 298 ? -9.125 -31.953 1.16 1 90.19 298 LYS A O 1
ATOM 2312 N N . LEU A 1 299 ? -8.922 -34.031 0.365 1 93.19 299 LEU A N 1
ATOM 2313 C CA . LEU A 1 299 ? -10.242 -34.094 -0.249 1 93.19 299 LEU A CA 1
ATOM 2314 C C . LEU A 1 299 ? -10.961 -35.375 0.179 1 93.19 299 LEU A C 1
ATOM 2316 O O . LEU A 1 299 ? -11.93 -35.781 -0.463 1 93.19 299 LEU A O 1
ATOM 2320 N N . SER A 1 300 ? -10.625 -36 1.226 1 88.88 300 SER A N 1
ATOM 2321 C CA . SER A 1 300 ? -11.102 -37.312 1.58 1 88.88 300 SER A CA 1
ATOM 2322 C C . SER A 1 300 ? -12.352 -37.25 2.449 1 88.88 300 SER A C 1
ATOM 2324 O O . SER A 1 300 ? -13 -38.281 2.705 1 88.88 300 SER A O 1
ATOM 2326 N N . SER A 1 301 ? -12.617 -36.094 2.977 1 92.69 301 SER A N 1
ATOM 2327 C CA . SER A 1 301 ? -13.805 -35.938 3.812 1 92.69 301 SER A CA 1
ATOM 2328 C C . SER A 1 301 ? -14.703 -34.812 3.281 1 92.69 301 SER A C 1
ATOM 2330 O O . SER A 1 301 ? -14.273 -34 2.48 1 92.69 301 SER A O 1
ATOM 2332 N N . ALA A 1 302 ? -15.938 -34.875 3.74 1 93.56 302 ALA A N 1
ATOM 2333 C CA . ALA A 1 302 ? -16.906 -33.844 3.361 1 93.56 302 ALA A CA 1
ATOM 2334 C C . ALA A 1 302 ? -16.406 -32.469 3.783 1 93.56 302 ALA A C 1
ATOM 2336 O O . ALA A 1 302 ? -16.609 -31.484 3.066 1 93.56 302 ALA A O 1
ATOM 2337 N N . GLU A 1 303 ? -15.812 -32.5 4.91 1 94.94 303 GLU A N 1
ATOM 2338 C CA . GLU A 1 303 ? -15.289 -31.234 5.418 1 94.94 303 GLU A CA 1
ATOM 2339 C C . GLU A 1 303 ? -14.156 -30.719 4.543 1 94.94 303 GLU A C 1
ATOM 2341 O O . GLU A 1 303 ? -14.078 -29.531 4.254 1 94.94 303 GLU A O 1
ATOM 2346 N N . GLU A 1 304 ? -13.297 -31.578 4.184 1 94.62 304 GLU A N 1
ATOM 2347 C CA . GLU A 1 304 ? -12.195 -31.188 3.309 1 94.62 304 GLU A CA 1
ATOM 2348 C C . GLU A 1 304 ? -12.703 -30.703 1.957 1 94.62 304 GLU A C 1
ATOM 2350 O O . GLU A 1 304 ? -12.172 -29.734 1.398 1 94.62 304 GLU A O 1
ATOM 2355 N N . VAL A 1 305 ? -13.664 -31.344 1.471 1 95.69 305 VAL A N 1
ATOM 2356 C CA . VAL A 1 305 ? -14.281 -30.938 0.213 1 95.69 305 VAL A CA 1
ATOM 2357 C C . VAL A 1 305 ? -14.875 -29.531 0.361 1 95.69 305 VAL A C 1
ATOM 2359 O O . VAL A 1 305 ? -14.695 -28.688 -0.513 1 95.69 305 VAL A O 1
ATOM 2362 N N . ARG A 1 306 ? -15.57 -29.375 1.412 1 95.38 306 ARG A N 1
ATOM 2363 C CA . ARG A 1 306 ? -16.172 -28.062 1.686 1 95.38 306 ARG A CA 1
ATOM 2364 C C . ARG A 1 306 ? -15.109 -26.969 1.737 1 95.38 306 ARG A C 1
ATOM 2366 O O . ARG A 1 306 ? -15.273 -25.922 1.127 1 95.38 306 ARG A O 1
ATOM 2373 N N . VAL A 1 307 ? -14.039 -27.188 2.459 1 94.56 307 VAL A N 1
ATOM 2374 C CA . VAL A 1 307 ? -12.953 -26.219 2.6 1 94.56 307 VAL A CA 1
ATOM 2375 C C . VAL A 1 307 ? -12.328 -25.953 1.234 1 94.56 307 VAL A C 1
ATOM 2377 O O . VAL A 1 307 ? -12.016 -24.812 0.904 1 94.56 307 VAL A O 1
ATOM 2380 N N . SER A 1 308 ? -12.148 -26.984 0.491 1 95.75 308 SER A N 1
ATOM 2381 C CA . SER A 1 308 ? -11.586 -26.828 -0.849 1 95.75 308 SER A CA 1
ATOM 2382 C C . SER A 1 308 ? -12.484 -25.969 -1.733 1 95.75 308 SER A C 1
ATOM 2384 O O . SER A 1 308 ? -12 -25.156 -2.52 1 95.75 308 SER A O 1
ATOM 2386 N N . CYS A 1 309 ? -13.75 -26.172 -1.624 1 96.62 309 CYS A N 1
ATOM 2387 C CA . CYS A 1 309 ? -14.703 -25.391 -2.404 1 96.62 309 CYS A CA 1
ATOM 2388 C C . CYS A 1 309 ? -14.648 -23.922 -2.025 1 96.62 309 CYS A C 1
ATOM 2390 O O . CYS A 1 309 ? -14.648 -23.047 -2.898 1 96.62 309 CYS A O 1
ATOM 2392 N N . LEU A 1 310 ? -14.609 -23.641 -0.75 1 95.62 310 LEU A N 1
ATOM 2393 C CA . LEU A 1 310 ? -14.531 -22.266 -0.272 1 95.62 310 LEU A CA 1
ATOM 2394 C C . LEU A 1 310 ? -13.242 -21.609 -0.749 1 95.62 310 LEU A C 1
ATOM 2396 O O . LEU A 1 310 ? -13.25 -20.438 -1.143 1 95.62 310 LEU A O 1
ATOM 2400 N N . HIS A 1 311 ? -12.219 -22.375 -0.727 1 95.81 311 HIS A N 1
ATOM 2401 C CA . HIS A 1 311 ? -10.938 -21.875 -1.211 1 95.81 311 HIS A CA 1
ATOM 2402 C C . HIS A 1 311 ? -11 -21.531 -2.695 1 95.81 311 HIS A C 1
ATOM 2404 O O . HIS A 1 311 ? -10.547 -20.469 -3.113 1 95.81 311 HIS A O 1
ATOM 2410 N N . ALA A 1 312 ? -11.516 -22.422 -3.438 1 96.25 312 ALA A N 1
ATOM 2411 C CA . ALA A 1 312 ? -11.633 -22.203 -4.875 1 96.25 312 ALA A CA 1
ATOM 2412 C C . ALA A 1 312 ? -12.469 -20.969 -5.176 1 96.25 312 ALA A C 1
ATOM 2414 O O . ALA A 1 312 ? -12.141 -20.188 -6.074 1 96.25 312 ALA A O 1
ATOM 2415 N N . ARG A 1 313 ? -13.523 -20.844 -4.453 1 96.81 313 ARG A N 1
ATOM 2416 C CA . ARG A 1 313 ? -14.375 -19.672 -4.664 1 96.81 313 ARG A CA 1
ATOM 2417 C C . ARG A 1 313 ? -13.633 -18.375 -4.336 1 96.81 313 ARG A C 1
ATOM 2419 O O . ARG A 1 313 ? -13.688 -17.422 -5.102 1 96.81 313 ARG A O 1
ATOM 2426 N N . ALA A 1 314 ? -12.922 -18.375 -3.221 1 95.62 314 ALA A N 1
ATOM 2427 C CA . ALA A 1 314 ? -12.141 -17.203 -2.809 1 95.62 314 ALA A CA 1
ATOM 2428 C C . ALA A 1 314 ? -11.117 -16.828 -3.873 1 95.62 314 ALA A C 1
ATOM 2430 O O . ALA A 1 314 ? -10.828 -15.641 -4.074 1 95.62 314 ALA A O 1
ATOM 2431 N N . ALA A 1 315 ? -10.641 -17.828 -4.574 1 94.62 315 ALA A N 1
ATOM 2432 C CA . ALA A 1 315 ? -9.57 -17.625 -5.547 1 94.62 315 ALA A CA 1
ATOM 2433 C C . ALA A 1 315 ? -10.141 -17.266 -6.918 1 94.62 315 ALA A C 1
ATOM 2435 O O . ALA A 1 315 ? -9.539 -16.5 -7.668 1 94.62 315 ALA A O 1
ATOM 2436 N N . MET A 1 316 ? -11.383 -17.781 -7.254 1 95.06 316 MET A N 1
ATOM 2437 C CA . MET A 1 316 ? -11.773 -17.781 -8.664 1 95.06 316 MET A CA 1
ATOM 2438 C C . MET A 1 316 ? -13.016 -16.922 -8.883 1 95.06 316 MET A C 1
ATOM 2440 O O . MET A 1 316 ? -13.336 -16.562 -10.016 1 95.06 316 MET A O 1
ATOM 2444 N N . GLU A 1 317 ? -13.703 -16.594 -7.879 1 94.81 317 GLU A N 1
ATOM 2445 C CA . GLU A 1 317 ? -15.008 -15.961 -8.031 1 94.81 317 GLU A CA 1
ATOM 2446 C C . GLU A 1 317 ? -14.898 -14.672 -8.852 1 94.81 317 GLU A C 1
ATOM 2448 O O . GLU A 1 317 ? -15.695 -14.445 -9.758 1 94.81 317 GLU A O 1
ATOM 2453 N N . ASP A 1 318 ? -13.898 -13.898 -8.539 1 92.12 318 ASP A N 1
ATOM 2454 C CA . ASP A 1 318 ? -13.789 -12.594 -9.195 1 92.12 318 ASP A CA 1
ATOM 2455 C C . ASP A 1 318 ? -13.531 -12.758 -10.695 1 92.12 318 ASP A C 1
ATOM 2457 O O . ASP A 1 318 ? -14.102 -12.031 -11.508 1 92.12 318 ASP A O 1
ATOM 2461 N N . ILE A 1 319 ? -12.664 -13.68 -11.039 1 93.62 319 ILE A N 1
ATOM 2462 C CA . ILE A 1 319 ? -12.352 -13.883 -12.445 1 93.62 319 ILE A CA 1
ATOM 2463 C C . ILE A 1 319 ? -13.578 -14.406 -13.18 1 93.62 319 ILE A C 1
ATOM 2465 O O . ILE A 1 319 ? -13.852 -14.008 -14.312 1 93.62 319 ILE A O 1
ATOM 2469 N N . LEU A 1 320 ? -14.344 -15.258 -12.578 1 95.81 320 LEU A N 1
ATOM 2470 C CA . LEU A 1 320 ? -15.57 -15.805 -13.156 1 95.81 320 LEU A CA 1
ATOM 2471 C C . LEU A 1 320 ? -16.625 -14.711 -13.336 1 95.81 320 LEU A C 1
ATOM 2473 O O . LEU A 1 320 ? -17.219 -14.578 -14.406 1 95.81 320 LEU A O 1
ATOM 2477 N N . CYS A 1 321 ? -16.781 -13.938 -12.328 1 94.69 321 CYS A N 1
ATOM 2478 C CA . CYS A 1 321 ? -17.797 -12.875 -12.375 1 94.69 321 CYS A CA 1
ATOM 2479 C C . CYS A 1 321 ? -17.422 -11.82 -13.406 1 94.69 321 CYS A C 1
ATOM 2481 O O . CYS A 1 321 ? -18.297 -11.281 -14.086 1 94.69 321 CYS A O 1
ATOM 2483 N N . LYS A 1 322 ? -16.203 -11.523 -13.484 1 93.12 322 LYS A N 1
ATOM 2484 C CA . LYS A 1 322 ? -15.75 -10.547 -14.469 1 93.12 322 LYS A CA 1
ATOM 2485 C C . LYS A 1 322 ? -16.047 -11.023 -15.891 1 93.12 322 LYS A C 1
ATOM 2487 O O . LYS A 1 322 ? -16.438 -10.234 -16.75 1 93.12 322 LYS A O 1
ATOM 2492 N N . HIS A 1 323 ? -15.867 -12.273 -16.172 1 94.56 323 HIS A N 1
ATOM 2493 C CA . HIS A 1 323 ? -16.047 -12.805 -17.516 1 94.56 323 HIS A CA 1
ATOM 2494 C C . HIS A 1 323 ? -17.516 -13 -17.844 1 94.56 323 HIS A C 1
ATOM 2496 O O . HIS A 1 323 ? -17.984 -12.562 -18.906 1 94.56 323 HIS A O 1
ATOM 2502 N N . PHE A 1 324 ? -18.281 -13.594 -16.938 1 96.06 324 PHE A N 1
ATOM 2503 C CA . PHE A 1 324 ? -19.641 -14.023 -17.234 1 96.06 324 PHE A CA 1
ATOM 2504 C C . PHE A 1 324 ? -20.641 -12.93 -16.906 1 96.06 324 PHE A C 1
ATOM 2506 O O . PHE A 1 324 ? -21.766 -12.945 -17.406 1 96.06 324 PHE A O 1
ATOM 2513 N N . GLY A 1 325 ? -20.234 -12.039 -16.016 1 93.75 325 GLY A N 1
ATOM 2514 C CA . GLY A 1 325 ? -21.109 -10.922 -15.664 1 93.75 325 GLY A CA 1
ATOM 2515 C C . GLY A 1 325 ? -22.391 -11.359 -14.984 1 93.75 325 GLY A C 1
ATOM 2516 O O . GLY A 1 325 ? -22.375 -12.234 -14.117 1 93.75 325 GLY A O 1
ATOM 2517 N N . SER A 1 326 ? -23.453 -10.727 -15.336 1 92.38 326 SER A N 1
ATOM 2518 C CA . SER A 1 326 ? -24.75 -10.961 -14.695 1 92.38 326 SER A CA 1
ATOM 2519 C C . SER A 1 326 ? -25.344 -12.281 -15.141 1 92.38 326 SER A C 1
ATOM 2521 O O . SER A 1 326 ? -26.312 -12.766 -14.531 1 92.38 326 SER A O 1
ATOM 2523 N N . ASP A 1 327 ? -24.812 -12.867 -16.109 1 91.94 327 ASP A N 1
ATOM 2524 C CA . ASP A 1 327 ? -25.328 -14.141 -16.609 1 91.94 327 ASP A CA 1
ATOM 2525 C C . ASP A 1 327 ? -25.016 -15.281 -15.664 1 91.94 327 ASP A C 1
ATOM 2527 O O . ASP A 1 327 ? -25.641 -16.344 -15.711 1 91.94 327 ASP A O 1
ATOM 2531 N N . LEU A 1 328 ? -24.062 -15.086 -14.891 1 95.69 328 LEU A N 1
ATOM 2532 C CA . LEU A 1 328 ? -23.609 -16.172 -14.023 1 95.69 328 LEU A CA 1
ATOM 2533 C C . LEU A 1 328 ? -24.219 -16.031 -12.625 1 95.69 328 LEU A C 1
ATOM 2535 O O . LEU A 1 328 ? -24.031 -15.016 -11.961 1 95.69 328 LEU A O 1
ATOM 2539 N N . ASN A 1 329 ? -24.953 -16.953 -12.258 1 96.69 329 ASN A N 1
ATOM 2540 C CA . ASN A 1 329 ? -25.266 -17.141 -10.844 1 96.69 329 ASN A CA 1
ATOM 2541 C C . ASN A 1 329 ? -24.141 -17.844 -10.102 1 96.69 329 ASN A C 1
ATOM 2543 O O . ASN A 1 329 ? -24.062 -19.078 -10.094 1 96.69 329 ASN A O 1
ATOM 2547 N N . VAL A 1 330 ? -23.344 -17.125 -9.43 1 96.44 330 VAL A N 1
ATOM 2548 C CA . VAL A 1 330 ? -22.109 -17.594 -8.844 1 96.44 330 VAL A CA 1
ATOM 2549 C C . VAL A 1 330 ? -22.406 -18.594 -7.73 1 96.44 330 VAL A C 1
ATOM 2551 O O . VAL A 1 330 ? -21.688 -19.594 -7.562 1 96.44 330 VAL A O 1
ATOM 2554 N N . ASP A 1 331 ? -23.484 -18.391 -6.965 1 96.62 331 ASP A N 1
ATOM 2555 C CA . ASP A 1 331 ? -23.844 -19.312 -5.898 1 96.62 331 ASP A CA 1
ATOM 2556 C C . ASP A 1 331 ? -24.234 -20.688 -6.461 1 96.62 331 ASP A C 1
ATOM 2558 O O . ASP A 1 331 ? -23.828 -21.719 -5.926 1 96.62 331 ASP A O 1
ATOM 2562 N N . GLU A 1 332 ? -25 -20.641 -7.496 1 97.56 332 GLU A N 1
ATOM 2563 C CA . GLU A 1 332 ? -25.406 -21.891 -8.148 1 97.56 332 GLU A CA 1
ATOM 2564 C C . GLU A 1 332 ? -24.188 -22.609 -8.727 1 97.56 332 GLU A C 1
ATOM 2566 O O . GLU A 1 332 ? -24.094 -23.844 -8.633 1 97.56 332 GLU A O 1
ATOM 2571 N N . LEU A 1 333 ? -23.312 -21.891 -9.32 1 98.19 333 LEU A N 1
ATOM 2572 C CA . LEU A 1 333 ? -22.094 -22.469 -9.875 1 98.19 333 LEU A CA 1
ATOM 2573 C C . LEU A 1 333 ? -21.297 -23.203 -8.797 1 98.19 333 LEU A C 1
ATOM 2575 O O . LEU A 1 333 ? -20.906 -24.359 -8.977 1 98.19 333 LEU A O 1
ATOM 2579 N N . PHE A 1 334 ? -21.094 -22.594 -7.645 1 97.88 334 PHE A N 1
ATOM 2580 C CA . PHE A 1 334 ? -20.219 -23.188 -6.645 1 97.88 334 PHE A CA 1
ATOM 2581 C C . PHE A 1 334 ? -20.938 -24.281 -5.871 1 97.88 334 PHE A C 1
ATOM 2583 O O . PHE A 1 334 ? -20.297 -25.172 -5.289 1 97.88 334 PHE A O 1
ATOM 2590 N N . LYS A 1 335 ? -22.281 -24.203 -5.859 1 97.69 335 LYS A N 1
ATOM 2591 C CA . LYS A 1 335 ? -23.016 -25.375 -5.387 1 97.69 335 LYS A CA 1
ATOM 2592 C C . LYS A 1 335 ? -22.75 -26.578 -6.273 1 97.69 335 LYS A C 1
ATOM 2594 O O . LYS A 1 335 ? -22.438 -27.672 -5.777 1 97.69 335 LYS A O 1
ATOM 2599 N N . ARG A 1 336 ? -22.859 -26.406 -7.551 1 98.12 336 ARG A N 1
ATOM 2600 C CA . ARG A 1 336 ? -22.594 -27.469 -8.508 1 98.12 336 ARG A CA 1
ATOM 2601 C C . ARG A 1 336 ? -21.141 -27.922 -8.43 1 98.12 336 ARG A C 1
ATOM 2603 O O . ARG A 1 336 ? -20.844 -29.109 -8.523 1 98.12 336 ARG A O 1
ATOM 2610 N N . TYR A 1 337 ? -20.266 -26.984 -8.359 1 98.31 337 TYR A N 1
ATOM 2611 C CA . TYR A 1 337 ? -18.844 -27.297 -8.211 1 98.31 337 TYR A CA 1
ATOM 2612 C C . TYR A 1 337 ? -18.609 -28.188 -7.004 1 98.31 337 TYR A C 1
ATOM 2614 O O . TYR A 1 337 ? -17.859 -29.172 -7.09 1 98.31 337 TYR A O 1
ATOM 2622 N N . SER A 1 338 ? -19.203 -27.797 -5.887 1 97.81 338 SER A N 1
ATOM 2623 C CA . SER A 1 338 ? -19.062 -28.609 -4.68 1 97.81 338 SER A CA 1
ATOM 2624 C C . SER A 1 338 ? -19.516 -30.047 -4.93 1 97.81 338 SER A C 1
ATOM 2626 O O . SER A 1 338 ? -18.844 -30.984 -4.488 1 97.81 338 SER A O 1
ATOM 2628 N N . ASP A 1 339 ? -20.594 -30.203 -5.637 1 97.75 339 ASP A N 1
ATOM 2629 C CA . ASP A 1 339 ? -21.094 -31.547 -5.969 1 97.75 339 ASP A CA 1
ATOM 2630 C C . ASP A 1 339 ? -20.109 -32.281 -6.848 1 97.75 339 ASP A C 1
ATOM 2632 O O . ASP A 1 339 ? -19.828 -33.469 -6.617 1 97.75 339 ASP A O 1
ATOM 2636 N N . LYS A 1 340 ? -19.641 -31.594 -7.84 1 98 340 LYS A N 1
ATOM 2637 C CA . LYS A 1 340 ? -18.672 -32.219 -8.742 1 98 340 LYS A CA 1
ATOM 2638 C C . LYS A 1 340 ? -17.406 -32.625 -8 1 98 340 LYS A C 1
ATOM 2640 O O . LYS A 1 340 ? -16.828 -33.656 -8.281 1 98 340 LYS A O 1
ATOM 2645 N N . LEU A 1 341 ? -16.938 -31.766 -7.098 1 97.62 341 LEU A N 1
ATOM 2646 C CA . LEU A 1 341 ? -15.734 -32.062 -6.324 1 97.62 341 LEU A CA 1
ATOM 2647 C C . LEU A 1 341 ? -15.945 -33.25 -5.406 1 97.62 341 LEU A C 1
ATOM 2649 O O . LEU A 1 341 ? -15.031 -34.062 -5.219 1 97.62 341 LEU A O 1
ATOM 2653 N N . GLU A 1 342 ? -17.094 -33.312 -4.832 1 97.19 342 GLU A N 1
ATOM 2654 C CA . GLU A 1 342 ? -17.422 -34.469 -4.012 1 97.19 342 GLU A CA 1
ATOM 2655 C C . GLU A 1 342 ? -17.391 -35.75 -4.832 1 97.19 342 GLU A C 1
ATOM 2657 O O . GLU A 1 342 ? -16.859 -36.781 -4.383 1 97.19 342 GLU A O 1
ATOM 2662 N N . GLU A 1 343 ? -18.016 -35.688 -5.98 1 96.81 343 GLU A N 1
ATOM 2663 C CA . GLU A 1 343 ? -17.984 -36.844 -6.883 1 96.81 343 GLU A CA 1
ATOM 2664 C C . GLU A 1 343 ? -16.547 -37.25 -7.234 1 96.81 343 GLU A C 1
ATOM 2666 O O . GLU A 1 343 ? -16.203 -38.438 -7.227 1 96.81 343 GLU A O 1
ATOM 2671 N N . PHE A 1 344 ? -15.805 -36.281 -7.531 1 96.06 344 PHE A N 1
ATOM 2672 C CA . PHE A 1 344 ? -14.406 -36.531 -7.883 1 96.06 344 PHE A CA 1
ATOM 2673 C C . PHE A 1 344 ? -13.656 -37.156 -6.719 1 96.06 344 PHE A C 1
ATOM 2675 O O . PHE A 1 344 ? -12.891 -38.125 -6.91 1 96.06 344 PHE A O 1
ATOM 2682 N N . SER A 1 345 ? -13.867 -36.625 -5.516 1 95.38 345 SER A N 1
ATOM 2683 C CA . SER A 1 345 ? -13.156 -37.094 -4.328 1 95.38 345 SER A CA 1
ATOM 2684 C C . SER A 1 345 ? -13.414 -38.562 -4.059 1 95.38 345 SER A C 1
ATOM 2686 O O . SER A 1 345 ? -12.617 -39.219 -3.41 1 95.38 345 SER A O 1
ATOM 2688 N N . LYS A 1 346 ? -14.484 -39.062 -4.613 1 95 346 LYS A N 1
ATOM 2689 C CA . LYS A 1 346 ? -14.867 -40.469 -4.398 1 95 346 LYS A CA 1
ATOM 2690 C C . LYS A 1 346 ? -14.539 -41.312 -5.621 1 95 346 LYS A C 1
ATOM 2692 O O . LYS A 1 346 ? -14.766 -42.531 -5.617 1 95 346 LYS A O 1
ATOM 2697 N N . SER A 1 347 ? -14.016 -40.75 -6.605 1 94.56 347 SER A N 1
ATOM 2698 C CA . SER A 1 347 ? -13.773 -41.438 -7.871 1 94.56 347 SER A CA 1
ATOM 2699 C C . SER A 1 347 ? -12.5 -42.25 -7.824 1 94.56 347 SER A C 1
ATOM 2701 O O . SER A 1 347 ? -11.594 -41.969 -7.043 1 94.56 347 SER A O 1
ATOM 2703 N N . PRO A 1 348 ? -12.367 -43.312 -8.664 1 92.69 348 PRO A N 1
ATOM 2704 C CA . PRO A 1 348 ? -11.125 -44.062 -8.797 1 92.69 348 PRO A CA 1
ATOM 2705 C C . PRO A 1 348 ? -9.961 -43.219 -9.289 1 92.69 348 PRO A C 1
ATOM 2707 O O . PRO A 1 348 ? -8.805 -43.438 -8.914 1 92.69 348 PRO A O 1
ATOM 2710 N N . ARG A 1 349 ? -10.328 -42.281 -10.047 1 89.19 349 ARG A N 1
ATOM 2711 C CA . ARG A 1 349 ? -9.289 -41.375 -10.555 1 89.19 349 ARG A CA 1
ATOM 2712 C C . ARG A 1 349 ? -8.578 -40.656 -9.414 1 89.19 349 ARG A C 1
ATOM 2714 O O . ARG A 1 349 ? -7.352 -40.594 -9.375 1 89.19 349 ARG A O 1
ATOM 2721 N N . PHE A 1 350 ? -9.367 -40.125 -8.5 1 92.19 350 PHE A N 1
ATOM 2722 C CA . PHE A 1 350 ? -8.773 -39.438 -7.359 1 92.19 350 PHE A CA 1
ATOM 2723 C C . PHE A 1 350 ? -7.961 -40.406 -6.508 1 92.19 350 PHE A C 1
ATOM 2725 O O . PHE A 1 350 ? -6.875 -40.062 -6.035 1 92.19 350 PHE A O 1
ATOM 2732 N N . ALA A 1 351 ? -8.445 -41.562 -6.344 1 90.19 351 ALA A N 1
ATOM 2733 C CA . ALA A 1 351 ? -7.746 -42.594 -5.555 1 90.19 351 ALA A CA 1
ATOM 2734 C C . ALA A 1 351 ? -6.363 -42.875 -6.129 1 90.19 351 ALA A C 1
ATOM 2736 O O . ALA A 1 351 ? -5.422 -43.156 -5.387 1 90.19 351 ALA A O 1
ATOM 2737 N N . HIS A 1 352 ? -6.211 -42.625 -7.379 1 86.75 352 HIS A N 1
ATOM 2738 C CA . HIS A 1 352 ? -4.965 -42.938 -8.07 1 86.75 352 HIS A CA 1
ATOM 2739 C C . HIS A 1 352 ? -3.973 -41.781 -7.961 1 86.75 352 HIS A C 1
ATOM 2741 O O . HIS A 1 352 ? -2.764 -42 -7.883 1 86.75 352 HIS A O 1
ATOM 2747 N N . ILE A 1 353 ? -4.348 -40.562 -7.953 1 80.94 353 ILE A N 1
ATOM 2748 C CA . ILE A 1 353 ? -3.439 -39.438 -8.055 1 80.94 353 ILE A CA 1
ATOM 2749 C C . ILE A 1 353 ? -3.281 -38.781 -6.688 1 80.94 353 ILE A C 1
ATOM 2751 O O . ILE A 1 353 ? -2.248 -38.156 -6.402 1 80.94 353 ILE A O 1
ATOM 2755 N N . LYS A 1 354 ? -3.928 -38.938 -5.715 1 80.81 354 LYS A N 1
ATOM 2756 C CA . LYS A 1 354 ? -4.309 -38.531 -4.363 1 80.81 354 LYS A CA 1
ATOM 2757 C C . LYS A 1 354 ? -3.283 -37.562 -3.768 1 80.81 354 LYS A C 1
ATOM 2759 O O . LYS A 1 354 ? -3.385 -37.188 -2.6 1 80.81 354 LYS A O 1
ATOM 2764 N N . ASN A 1 355 ? -2.299 -37.125 -4.566 1 88.44 355 ASN A N 1
ATOM 2765 C CA . ASN A 1 355 ? -1.265 -36.25 -4.012 1 88.44 355 ASN A CA 1
ATOM 2766 C C . ASN A 1 355 ? -1.226 -34.906 -4.719 1 88.44 355 ASN A C 1
ATOM 2768 O O . ASN A 1 355 ? -1.622 -34.781 -5.883 1 88.44 355 ASN A O 1
ATOM 2772 N N . LEU A 1 356 ? -0.882 -33.906 -3.926 1 92.12 356 LEU A N 1
ATOM 2773 C CA . LEU A 1 356 ? -0.493 -32.594 -4.441 1 92.12 356 LEU A CA 1
ATOM 2774 C C . LEU A 1 356 ? 1.023 -32.438 -4.43 1 92.12 356 LEU A C 1
ATOM 2776 O O . LEU A 1 356 ? 1.71 -33.062 -3.613 1 92.12 356 LEU A O 1
ATOM 2780 N N . ALA A 1 357 ? 1.463 -31.75 -5.391 1 94.25 357 ALA A N 1
ATOM 2781 C CA . ALA A 1 357 ? 2.902 -31.516 -5.438 1 94.25 357 ALA A CA 1
ATOM 2782 C C . ALA A 1 357 ? 3.203 -30.016 -5.539 1 94.25 357 ALA A C 1
ATOM 2784 O O . ALA A 1 357 ? 2.494 -29.281 -6.23 1 94.25 357 ALA A O 1
ATOM 2785 N N . ASN A 1 358 ? 4.168 -29.609 -4.793 1 96.31 358 ASN A N 1
ATOM 2786 C CA . ASN A 1 358 ? 4.727 -28.266 -4.867 1 96.31 358 ASN A CA 1
ATOM 2787 C C . ASN A 1 358 ? 6.203 -28.297 -5.25 1 96.31 358 ASN A C 1
ATOM 2789 O O . ASN A 1 358 ? 6.879 -29.312 -5.059 1 96.31 358 ASN A O 1
ATOM 2793 N N . LEU A 1 359 ? 6.629 -27.312 -5.852 1 97.75 359 LEU A N 1
ATOM 2794 C CA . LEU A 1 359 ? 8.031 -27.125 -6.199 1 97.75 359 LEU A CA 1
ATOM 2795 C C . LEU A 1 359 ? 8.641 -25.969 -5.414 1 97.75 359 LEU A C 1
ATOM 2797 O O . LEU A 1 359 ? 8.07 -24.875 -5.383 1 97.75 359 LEU A O 1
ATOM 2801 N N . PHE A 1 360 ? 9.688 -26.266 -4.691 1 98 360 PHE A N 1
ATOM 2802 C CA . PHE A 1 360 ? 10.492 -25.234 -4.059 1 98 360 PHE A CA 1
ATOM 2803 C C . PHE A 1 360 ? 11.727 -24.922 -4.898 1 98 360 PHE A C 1
ATOM 2805 O O . PHE A 1 360 ? 12.492 -25.812 -5.254 1 98 360 PHE A O 1
ATOM 2812 N N . VAL A 1 361 ? 11.891 -23.672 -5.293 1 98.31 361 VAL A N 1
ATOM 2813 C CA . VAL A 1 361 ? 13.023 -23.234 -6.086 1 98.31 361 VAL A CA 1
ATOM 2814 C C . VAL A 1 361 ? 13.766 -22.109 -5.348 1 98.31 361 VAL A C 1
ATOM 2816 O O . VAL A 1 361 ? 13.148 -21.156 -4.871 1 98.31 361 VAL A O 1
ATOM 2819 N N . LEU A 1 362 ? 15.031 -22.234 -5.18 1 98.5 362 LEU A N 1
ATOM 2820 C CA . LEU A 1 362 ? 15.883 -21.156 -4.703 1 98.5 362 LEU A CA 1
ATOM 2821 C C . LEU A 1 362 ? 16.922 -20.781 -5.754 1 98.5 362 LEU A C 1
ATOM 2823 O O . LEU A 1 362 ? 17.703 -21.641 -6.199 1 98.5 362 LEU A O 1
ATOM 2827 N N . VAL A 1 363 ? 16.906 -19.531 -6.137 1 98.25 363 VAL A N 1
ATOM 2828 C CA . VAL A 1 363 ? 17.938 -19.047 -7.043 1 98.25 363 VAL A CA 1
ATOM 2829 C C . VAL A 1 363 ? 18.734 -17.922 -6.379 1 98.25 363 VAL A C 1
ATOM 2831 O O . VAL A 1 363 ? 18.219 -17.25 -5.488 1 98.25 363 VAL A O 1
ATOM 2834 N N . LYS A 1 364 ? 19.938 -17.797 -6.723 1 97.5 364 LYS A N 1
ATOM 2835 C CA . LYS A 1 364 ? 20.828 -16.75 -6.238 1 97.5 364 LYS A CA 1
ATOM 2836 C C . LYS A 1 364 ? 21.344 -15.883 -7.387 1 97.5 364 LYS A C 1
ATOM 2838 O O . LYS A 1 364 ? 21.703 -16.391 -8.445 1 97.5 364 LYS A O 1
ATOM 2843 N N . ARG A 1 365 ? 21.312 -14.586 -7.199 1 96.81 365 ARG A N 1
ATOM 2844 C CA . ARG A 1 365 ? 21.844 -13.633 -8.172 1 96.81 365 ARG A CA 1
ATOM 2845 C C . ARG A 1 365 ? 23.359 -13.477 -8.023 1 96.81 365 ARG A C 1
ATOM 2847 O O . ARG A 1 365 ? 23.844 -13.086 -6.957 1 96.81 365 ARG A O 1
ATOM 2854 N N . ASN A 1 366 ? 24.047 -13.719 -9.125 1 90.94 366 ASN A N 1
ATOM 2855 C CA . ASN A 1 366 ? 25.5 -13.68 -9.055 1 90.94 366 ASN A CA 1
ATOM 2856 C C . ASN A 1 366 ? 26.062 -12.391 -9.648 1 90.94 366 ASN A C 1
ATOM 2858 O O . ASN A 1 366 ? 25.438 -11.797 -10.539 1 90.94 366 ASN A O 1
ATOM 2862 N N . MET B 1 1 ? -4.277 3.668 21.375 1 42.75 1 MET B N 1
ATOM 2863 C CA . MET B 1 1 ? -4.008 3.727 19.938 1 42.75 1 MET B CA 1
ATOM 2864 C C . MET B 1 1 ? -4.305 5.117 19.391 1 42.75 1 MET B C 1
ATOM 2866 O O . MET B 1 1 ? -5.273 5.758 19.797 1 42.75 1 MET B O 1
ATOM 2870 N N . ALA B 1 2 ? -3.34 5.676 18.781 1 54.47 2 ALA B N 1
ATOM 2871 C CA . ALA B 1 2 ? -3.561 6.961 18.125 1 54.47 2 ALA B CA 1
ATOM 2872 C C . ALA B 1 2 ? -4.773 6.898 17.203 1 54.47 2 ALA B C 1
ATOM 2874 O O . ALA B 1 2 ? -5.039 5.867 16.578 1 54.47 2 ALA B O 1
ATOM 2875 N N . ASP B 1 3 ? -5.641 7.957 17.312 1 77.38 3 ASP B N 1
ATOM 2876 C CA . ASP B 1 3 ? -6.801 8.07 16.422 1 77.38 3 ASP B CA 1
ATOM 2877 C C . ASP B 1 3 ? -6.371 8.25 14.977 1 77.38 3 ASP B C 1
ATOM 2879 O O . ASP B 1 3 ? -5.312 8.82 14.703 1 77.38 3 ASP B O 1
ATOM 2883 N N . SER B 1 4 ? -6.941 7.535 14.109 1 77.88 4 SER B N 1
ATOM 2884 C CA . SER B 1 4 ? -6.68 7.664 12.68 1 77.88 4 SER B CA 1
ATOM 2885 C C . SER B 1 4 ? -7.754 8.508 12 1 77.88 4 SER B C 1
ATOM 2887 O O . SER B 1 4 ? -8.945 8.281 12.203 1 77.88 4 SER B O 1
ATOM 2889 N N . PHE B 1 5 ? -7.289 9.531 11.367 1 82.25 5 PHE B N 1
ATOM 2890 C CA . PHE B 1 5 ? -8.211 10.445 10.703 1 82.25 5 PHE B CA 1
ATOM 2891 C C . PHE B 1 5 ? -7.965 10.453 9.195 1 82.25 5 PHE B C 1
ATOM 2893 O O . PHE B 1 5 ? -7.531 11.461 8.641 1 82.25 5 PHE B O 1
ATOM 2900 N N . ALA B 1 6 ? -8.352 9.406 8.602 1 84.69 6 ALA B N 1
ATOM 2901 C CA . ALA B 1 6 ? -8.234 9.336 7.148 1 84.69 6 ALA B CA 1
ATOM 2902 C C . ALA B 1 6 ? -9.414 10.031 6.469 1 84.69 6 ALA B C 1
ATOM 2904 O O . ALA B 1 6 ? -10.516 10.062 7.012 1 84.69 6 ALA B O 1
ATOM 2905 N N . MET B 1 7 ? -9.117 10.609 5.297 1 92.38 7 MET B N 1
ATOM 2906 C CA . MET B 1 7 ? -10.172 11.258 4.516 1 92.38 7 MET B CA 1
ATOM 2907 C C . MET B 1 7 ? -11.055 10.227 3.828 1 92.38 7 MET B C 1
ATOM 2909 O O . MET B 1 7 ? -10.672 9.062 3.713 1 92.38 7 MET B O 1
ATOM 2913 N N . ASN B 1 8 ? -12.227 10.766 3.369 1 90.75 8 ASN B N 1
ATOM 2914 C CA . ASN B 1 8 ? -13.156 9.844 2.725 1 90.75 8 ASN B CA 1
ATOM 2915 C C . ASN B 1 8 ? -12.539 9.203 1.481 1 90.75 8 ASN B C 1
ATOM 2917 O O . ASN B 1 8 ? -12.016 9.906 0.611 1 90.75 8 ASN B O 1
ATOM 2921 N N . GLY B 1 9 ? -12.617 7.895 1.411 1 90.75 9 GLY B N 1
ATOM 2922 C CA . GLY B 1 9 ? -12.094 7.16 0.271 1 90.75 9 GLY B CA 1
ATOM 2923 C C . GLY B 1 9 ? -13.086 7.031 -0.865 1 90.75 9 GLY B C 1
ATOM 2924 O O . GLY B 1 9 ? -14.117 7.715 -0.876 1 90.75 9 GLY B O 1
ATOM 2925 N N . GLY B 1 10 ? -12.703 6.199 -1.82 1 89.69 10 GLY B N 1
ATOM 2926 C CA . GLY B 1 10 ? -13.586 5.906 -2.939 1 89.69 10 GLY B CA 1
ATOM 2927 C C . GLY B 1 10 ? -13.539 6.965 -4.027 1 89.69 10 GLY B C 1
ATOM 2928 O O . GLY B 1 10 ? -12.617 7.781 -4.07 1 89.69 10 GLY B O 1
ATOM 2929 N N . ASP B 1 11 ? -14.469 6.855 -4.926 1 88.75 11 ASP B N 1
ATOM 2930 C CA . ASP B 1 11 ? -14.523 7.758 -6.074 1 88.75 11 ASP B CA 1
ATOM 2931 C C . ASP B 1 11 ? -15.898 8.406 -6.199 1 88.75 11 ASP B C 1
ATOM 2933 O O . ASP B 1 11 ? -16.203 9.047 -7.207 1 88.75 11 ASP B O 1
ATOM 2937 N N . GLY B 1 12 ? -16.656 8.305 -5.184 1 89.69 12 GLY B N 1
ATOM 2938 C CA . GLY B 1 12 ? -18.016 8.844 -5.211 1 89.69 12 GLY B CA 1
ATOM 2939 C C . GLY B 1 12 ? -18.062 10.352 -5.016 1 89.69 12 GLY B C 1
ATOM 2940 O O . GLY B 1 12 ? -17.016 10.992 -4.891 1 89.69 12 GLY B O 1
ATOM 2941 N N . LEU B 1 13 ? -19.203 10.883 -4.852 1 89.12 13 LEU B N 1
ATOM 2942 C CA . LEU B 1 13 ? -19.453 12.32 -4.797 1 89.12 13 LEU B CA 1
ATOM 2943 C C . LEU B 1 13 ? -18.828 12.93 -3.551 1 89.12 13 LEU B C 1
ATOM 2945 O O . LEU B 1 13 ? -18.312 14.055 -3.594 1 89.12 13 LEU B O 1
ATOM 2949 N N . ASN B 1 14 ? -18.812 12.25 -2.506 1 90.69 14 ASN B N 1
ATOM 2950 C CA . ASN B 1 14 ? -18.344 12.789 -1.235 1 90.69 14 ASN B CA 1
ATOM 2951 C C . ASN B 1 14 ? -16.906 12.352 -0.95 1 90.69 14 ASN B C 1
ATOM 2953 O O . ASN B 1 14 ? -16.391 12.586 0.145 1 90.69 14 ASN B O 1
ATOM 2957 N N . SER B 1 15 ? -16.266 11.711 -1.969 1 93.19 15 SER B N 1
ATOM 2958 C CA . SER B 1 15 ? -14.906 11.227 -1.783 1 93.19 15 SER B CA 1
ATOM 2959 C C . SER B 1 15 ? -13.914 12.391 -1.742 1 93.19 15 SER B C 1
ATOM 2961 O O . SER B 1 15 ? -14.133 13.422 -2.379 1 93.19 15 SER B O 1
ATOM 2963 N N . TYR B 1 16 ? -12.891 12.242 -0.964 1 92.69 16 TYR B N 1
ATOM 2964 C CA . TYR B 1 16 ? -11.82 13.234 -0.91 1 92.69 16 TYR B CA 1
ATOM 2965 C C . TYR B 1 16 ? -11.117 13.352 -2.256 1 92.69 16 TYR B C 1
ATOM 2967 O O . TYR B 1 16 ? -10.656 14.43 -2.635 1 92.69 16 TYR B O 1
ATOM 2975 N N . LYS B 1 17 ? -11.023 12.258 -2.963 1 90.62 17 LYS B N 1
ATOM 2976 C CA . LYS B 1 17 ? -10.477 12.266 -4.316 1 90.62 17 LYS B CA 1
ATOM 2977 C C . LYS B 1 17 ? -11.148 13.328 -5.18 1 90.62 17 LYS B C 1
ATOM 2979 O O . LYS B 1 17 ? -10.477 14.039 -5.93 1 90.62 17 LYS B O 1
ATOM 2984 N N . GLN B 1 18 ? -12.43 13.516 -4.98 1 91.88 18 GLN B N 1
ATOM 2985 C CA . GLN B 1 18 ? -13.203 14.422 -5.82 1 91.88 18 GLN B CA 1
ATOM 2986 C C . GLN B 1 18 ? -13.281 15.812 -5.199 1 91.88 18 GLN B C 1
ATOM 2988 O O . GLN B 1 18 ? -13.656 16.781 -5.867 1 91.88 18 GLN B O 1
ATOM 2993 N N . ASN B 1 19 ? -12.93 15.93 -3.898 1 91.56 19 ASN B N 1
ATOM 2994 C CA . ASN B 1 19 ? -13.234 17.172 -3.193 1 91.56 19 ASN B CA 1
ATOM 2995 C C . ASN B 1 19 ? -12.016 17.719 -2.467 1 91.56 19 ASN B C 1
ATOM 2997 O O . ASN B 1 19 ? -12.133 18.266 -1.37 1 91.56 19 ASN B O 1
ATOM 3001 N N . SER B 1 20 ? -10.828 17.578 -3.062 1 92.44 20 SER B N 1
ATOM 3002 C CA . SER B 1 20 ? -9.602 18.062 -2.439 1 92.44 20 SER B CA 1
ATOM 3003 C C . SER B 1 20 ? -8.977 19.188 -3.254 1 92.44 20 SER B C 1
ATOM 3005 O O . SER B 1 20 ? -7.758 19.359 -3.256 1 92.44 20 SER B O 1
ATOM 3007 N N . LYS B 1 21 ? -9.758 19.953 -3.971 1 90.81 21 LYS B N 1
ATOM 3008 C CA . LYS B 1 21 ? -9.273 21 -4.875 1 90.81 21 LYS B CA 1
ATOM 3009 C C . LYS B 1 21 ? -8.523 22.078 -4.109 1 90.81 21 LYS B C 1
ATOM 3011 O O . LYS B 1 21 ? -7.559 22.656 -4.617 1 90.81 21 LYS B O 1
ATOM 3016 N N . TYR B 1 22 ? -8.945 22.375 -2.906 1 88.56 22 TYR B N 1
ATOM 3017 C CA . TYR B 1 22 ? -8.312 23.422 -2.117 1 88.56 22 TYR B CA 1
ATOM 3018 C C . TYR B 1 22 ? -6.859 23.078 -1.816 1 88.56 22 TYR B C 1
ATOM 3020 O O . TYR B 1 22 ? -5.977 23.938 -1.93 1 88.56 22 TYR B O 1
ATOM 3028 N N . GLN B 1 23 ? -6.629 21.844 -1.475 1 89.94 23 GLN B N 1
ATOM 3029 C CA . GLN B 1 23 ? -5.262 21.422 -1.22 1 89.94 23 GLN B CA 1
ATOM 3030 C C . GLN B 1 23 ? -4.422 21.469 -2.492 1 89.94 23 GLN B C 1
ATOM 3032 O O . GLN B 1 23 ? -3.25 21.844 -2.453 1 89.94 23 GLN B O 1
ATOM 3037 N N . GLY B 1 24 ? -5.012 21.109 -3.59 1 92.19 24 GLY B N 1
ATOM 3038 C CA . GLY B 1 24 ? -4.316 21.219 -4.863 1 92.19 24 GLY B CA 1
ATOM 3039 C C . GLY B 1 24 ? -3.914 22.641 -5.207 1 92.19 24 GLY B C 1
ATOM 3040 O O . GLY B 1 24 ? -2.781 22.875 -5.625 1 92.19 24 GLY B O 1
ATOM 3041 N N . GLU B 1 25 ? -4.828 23.531 -5.023 1 91.5 25 GLU B N 1
ATOM 3042 C CA . GLU B 1 25 ? -4.559 24.938 -5.285 1 91.5 25 GLU B CA 1
ATOM 3043 C C . GLU B 1 25 ? -3.498 25.484 -4.336 1 91.5 25 GLU B C 1
ATOM 3045 O O . GLU B 1 25 ? -2.645 26.266 -4.738 1 91.5 25 GLU B O 1
ATOM 3050 N N . GLY B 1 26 ? -3.629 25.141 -3.109 1 91.44 26 GLY B N 1
ATOM 3051 C CA . GLY B 1 26 ? -2.6 25.516 -2.158 1 91.44 26 GLY B CA 1
ATOM 3052 C C . GLY B 1 26 ? -1.211 25.062 -2.557 1 91.44 26 GLY B C 1
ATOM 3053 O O . GLY B 1 26 ? -0.245 25.812 -2.459 1 91.44 26 GLY B O 1
ATOM 3054 N N . PHE B 1 27 ? -1.169 23.859 -2.996 1 93.06 27 PHE B N 1
ATOM 3055 C CA . PHE B 1 27 ? 0.108 23.328 -3.459 1 93.06 27 PHE B CA 1
ATOM 3056 C C . PHE B 1 27 ? 0.594 24.078 -4.691 1 93.06 27 PHE B C 1
ATOM 3058 O O . PHE B 1 27 ? 1.784 24.391 -4.812 1 93.06 27 PHE B O 1
ATOM 3065 N N . ASP B 1 28 ? -0.307 24.359 -5.574 1 92.25 28 ASP B N 1
ATOM 3066 C CA . ASP B 1 28 ? 0.06 25.078 -6.789 1 92.25 28 ASP B CA 1
ATOM 3067 C C . ASP B 1 28 ? 0.672 26.438 -6.457 1 92.25 28 ASP B C 1
ATOM 3069 O O . ASP B 1 28 ? 1.602 26.891 -7.129 1 92.25 28 ASP B O 1
ATOM 3073 N N . GLU B 1 29 ? 0.171 27.016 -5.465 1 90.38 29 GLU B N 1
ATOM 3074 C CA . GLU B 1 29 ? 0.688 28.312 -5.031 1 90.38 29 GLU B CA 1
ATOM 3075 C C . GLU B 1 29 ? 2.092 28.172 -4.449 1 90.38 29 GLU B C 1
ATOM 3077 O O . GLU B 1 29 ? 2.896 29.109 -4.539 1 90.38 29 GLU B O 1
ATOM 3082 N N . ALA B 1 30 ? 2.357 27.031 -3.883 1 94.06 30 ALA B N 1
ATOM 3083 C CA . ALA B 1 30 ? 3.629 26.828 -3.193 1 94.06 30 ALA B CA 1
ATOM 3084 C C . ALA B 1 30 ? 4.645 26.141 -4.105 1 94.06 30 ALA B C 1
ATOM 3086 O O . ALA B 1 30 ? 5.828 26.047 -3.773 1 94.06 30 ALA B O 1
ATOM 3087 N N . LYS B 1 31 ? 4.23 25.703 -5.219 1 94.69 31 LYS B N 1
ATOM 3088 C CA . LYS B 1 31 ? 5.016 24.875 -6.117 1 94.69 31 LYS B CA 1
ATOM 3089 C C . LYS B 1 31 ? 6.309 25.562 -6.535 1 94.69 31 LYS B C 1
ATOM 3091 O O . LYS B 1 31 ? 7.367 24.938 -6.605 1 94.69 31 LYS B O 1
ATOM 3096 N N . VAL B 1 32 ? 6.207 26.859 -6.836 1 93.88 32 VAL B N 1
ATOM 3097 C CA . VAL B 1 32 ? 7.371 27.625 -7.266 1 93.88 32 VAL B CA 1
ATOM 3098 C C . VAL B 1 32 ? 8.391 27.688 -6.129 1 93.88 32 VAL B C 1
ATOM 3100 O O . VAL B 1 32 ? 9.586 27.5 -6.352 1 93.88 32 VAL B O 1
ATOM 3103 N N . LEU B 1 33 ? 7.883 27.953 -4.969 1 95.31 33 LEU B N 1
ATOM 3104 C CA . LEU B 1 33 ? 8.742 28 -3.787 1 95.31 33 LEU B CA 1
ATOM 3105 C C . LEU B 1 33 ? 9.414 26.656 -3.551 1 95.31 33 LEU B C 1
ATOM 3107 O O . LEU B 1 33 ? 10.602 26.594 -3.207 1 95.31 33 LEU B O 1
ATOM 3111 N N . LEU B 1 34 ? 8.703 25.625 -3.705 1 96.31 34 LEU B N 1
ATOM 3112 C CA . LEU B 1 34 ? 9.211 24.281 -3.539 1 96.31 34 LEU B CA 1
ATOM 3113 C C . LEU B 1 34 ? 10.32 23.984 -4.547 1 96.31 34 LEU B C 1
ATOM 3115 O O . LEU B 1 34 ? 11.391 23.516 -4.172 1 96.31 34 LEU B O 1
ATOM 3119 N N . ARG B 1 35 ? 10.102 24.281 -5.77 1 95.88 35 ARG B N 1
ATOM 3120 C CA . ARG B 1 35 ? 11.062 24.031 -6.836 1 95.88 35 ARG B CA 1
ATOM 3121 C C . ARG B 1 35 ? 12.352 24.812 -6.602 1 95.88 35 ARG B C 1
ATOM 3123 O O . ARG B 1 35 ? 13.453 24.266 -6.727 1 95.88 35 ARG B O 1
ATOM 3130 N N . ASN B 1 36 ? 12.172 26.062 -6.27 1 96 36 ASN B N 1
ATOM 3131 C CA . ASN B 1 36 ? 13.336 26.906 -6.004 1 96 36 ASN B CA 1
ATOM 3132 C C . ASN B 1 36 ? 14.125 26.391 -4.801 1 96 36 ASN B C 1
ATOM 3134 O O . ASN B 1 36 ? 15.359 26.438 -4.801 1 96 36 ASN B O 1
ATOM 3138 N N . SER B 1 37 ? 13.414 25.953 -3.809 1 96.69 37 SER B N 1
ATOM 3139 C CA . SER B 1 37 ? 14.055 25.438 -2.602 1 96.69 37 SER B CA 1
ATOM 3140 C C . SER B 1 37 ? 14.883 24.203 -2.904 1 96.69 37 SER B C 1
ATOM 3142 O O . SER B 1 37 ? 16 24.062 -2.41 1 96.69 37 SER B O 1
ATOM 3144 N N . ILE B 1 38 ? 14.352 23.297 -3.676 1 96.69 38 ILE B N 1
ATOM 3145 C CA . ILE B 1 38 ? 15.07 22.094 -4.059 1 96.69 38 ILE B CA 1
ATOM 3146 C C . ILE B 1 38 ? 16.297 22.469 -4.887 1 96.69 38 ILE B C 1
ATOM 3148 O O . ILE B 1 38 ? 17.391 21.953 -4.641 1 96.69 38 ILE B O 1
ATOM 3152 N N . ARG B 1 39 ? 16.141 23.375 -5.793 1 95 39 ARG B N 1
ATOM 3153 C CA . ARG B 1 39 ? 17.25 23.812 -6.629 1 95 39 ARG B CA 1
ATOM 3154 C C . ARG B 1 39 ? 18.391 24.375 -5.781 1 95 39 ARG B C 1
ATOM 3156 O O . ARG B 1 39 ? 19.562 24.062 -6.027 1 95 39 ARG B O 1
ATOM 3163 N N . GLU B 1 40 ? 18.016 25.094 -4.824 1 96.25 40 GLU B N 1
ATOM 3164 C CA . GLU B 1 40 ? 19 25.812 -4.031 1 96.25 40 GLU B CA 1
ATOM 3165 C C . GLU B 1 40 ? 19.625 24.922 -2.969 1 96.25 40 GLU B C 1
ATOM 3167 O O . GLU B 1 40 ? 20.797 25.078 -2.621 1 96.25 40 GLU B O 1
ATOM 3172 N N . LYS B 1 41 ? 18.844 23.922 -2.457 1 96.81 41 LYS B N 1
ATOM 3173 C CA . LYS B 1 41 ? 19.281 23.328 -1.201 1 96.81 41 LYS B CA 1
ATOM 3174 C C . LYS B 1 41 ? 19.594 21.844 -1.383 1 96.81 41 LYS B C 1
ATOM 3176 O O . LYS B 1 41 ? 20.203 21.219 -0.509 1 96.81 41 LYS B O 1
ATOM 3181 N N . LEU B 1 42 ? 19.203 21.281 -2.48 1 95.5 42 LEU B N 1
ATOM 3182 C CA . LEU B 1 42 ? 19.5 19.859 -2.701 1 95.5 42 LEU B CA 1
ATOM 3183 C C . LEU B 1 42 ? 21 19.656 -2.924 1 95.5 42 LEU B C 1
ATOM 3185 O O . LEU B 1 42 ? 21.609 20.328 -3.756 1 95.5 42 LEU B O 1
ATOM 3189 N N . THR B 1 43 ? 21.547 18.734 -2.221 1 91.81 43 THR B N 1
ATOM 3190 C CA . THR B 1 43 ? 22.938 18.328 -2.398 1 91.81 43 THR B CA 1
ATOM 3191 C C . THR B 1 43 ? 23.016 17 -3.145 1 91.81 43 THR B C 1
ATOM 3193 O O . THR B 1 43 ? 22.453 16 -2.707 1 91.81 43 THR B O 1
ATOM 3196 N N . ILE B 1 44 ? 23.625 17.031 -4.215 1 87.62 44 ILE B N 1
ATOM 3197 C CA . ILE B 1 44 ? 23.828 15.82 -5.004 1 87.62 44 ILE B CA 1
ATOM 3198 C C . ILE B 1 44 ? 25.234 15.281 -4.773 1 87.62 44 ILE B C 1
ATOM 3200 O O . ILE B 1 44 ? 26.219 16 -4.98 1 87.62 44 ILE B O 1
ATOM 3204 N N . HIS B 1 45 ? 25.266 14.156 -4.215 1 78.12 45 HIS B N 1
ATOM 3205 C CA . HIS B 1 45 ? 26.562 13.523 -3.984 1 78.12 45 HIS B CA 1
ATOM 3206 C C . HIS B 1 45 ? 27 12.711 -5.199 1 78.12 45 HIS B C 1
ATOM 3208 O O . HIS B 1 45 ? 26.219 11.945 -5.754 1 78.12 45 HIS B O 1
ATOM 3214 N N . LYS B 1 46 ? 28.234 13.148 -5.727 1 65.81 46 LYS B N 1
ATOM 3215 C CA . LYS B 1 46 ? 28.828 12.453 -6.867 1 65.81 46 LYS B CA 1
ATOM 3216 C C . LYS B 1 46 ? 29.172 11.008 -6.508 1 65.81 46 LYS B C 1
ATOM 3218 O O . LYS B 1 46 ? 29.688 10.742 -5.422 1 65.81 46 LYS B O 1
ATOM 3223 N N . ASN B 1 47 ? 28.453 10.094 -6.953 1 59.69 47 ASN B N 1
ATOM 3224 C CA . ASN B 1 47 ? 28.922 8.727 -6.77 1 59.69 47 ASN B CA 1
ATOM 3225 C C . ASN B 1 47 ? 30.312 8.523 -7.371 1 59.69 47 ASN B C 1
ATOM 3227 O O . ASN B 1 47 ? 30.469 8.523 -8.594 1 59.69 47 ASN B O 1
ATOM 3231 N N . SER B 1 48 ? 31.359 9.125 -6.715 1 51.34 48 SER B N 1
ATOM 3232 C CA . SER B 1 48 ? 32.719 8.953 -7.242 1 51.34 48 SER B CA 1
ATOM 3233 C C . SER B 1 48 ? 32.938 7.512 -7.684 1 51.34 48 SER B C 1
ATOM 3235 O O . SER B 1 48 ? 33.906 7.238 -8.422 1 51.34 48 SER B O 1
ATOM 3237 N N . ASN B 1 49 ? 32.719 6.574 -6.723 1 47.62 49 ASN B N 1
ATOM 3238 C CA . ASN B 1 49 ? 33.125 5.223 -7.078 1 47.62 49 ASN B CA 1
ATOM 3239 C C . ASN B 1 49 ? 32.438 4.73 -8.336 1 47.62 49 ASN B C 1
ATOM 3241 O O . ASN B 1 49 ? 31.234 4.965 -8.516 1 47.62 49 ASN B O 1
ATOM 3245 N N . ALA B 1 50 ? 33.25 4.492 -9.273 1 44.5 50 ALA B N 1
ATOM 3246 C CA . ALA B 1 50 ? 33 3.758 -10.508 1 44.5 50 ALA B CA 1
ATOM 3247 C C . ALA B 1 50 ? 31.906 2.705 -10.312 1 44.5 50 ALA B C 1
ATOM 3249 O O . ALA B 1 50 ? 31.781 1.773 -11.109 1 44.5 50 ALA B O 1
ATOM 3250 N N . THR B 1 51 ? 31.234 2.641 -9.109 1 51.41 51 THR B N 1
ATOM 3251 C CA . THR B 1 51 ? 30.375 1.465 -9.078 1 51.41 51 THR B CA 1
ATOM 3252 C C . THR B 1 51 ? 29.172 1.646 -10.008 1 51.41 51 THR B C 1
ATOM 3254 O O . THR B 1 51 ? 28.75 2.773 -10.266 1 51.41 51 THR B O 1
ATOM 3257 N N . THR B 1 52 ? 28.984 0.795 -10.883 1 57.91 52 THR B N 1
ATOM 3258 C CA . THR B 1 52 ? 28.031 0.492 -11.938 1 57.91 52 THR B CA 1
ATOM 3259 C C . THR B 1 52 ? 26.594 0.532 -11.406 1 57.91 52 THR B C 1
ATOM 3261 O O . THR B 1 52 ? 25.641 0.287 -12.148 1 57.91 52 THR B O 1
ATOM 3264 N N . VAL B 1 53 ? 26.453 1.008 -10.039 1 64.44 53 VAL B N 1
ATOM 3265 C CA . VAL B 1 53 ? 25.094 0.883 -9.562 1 64.44 53 VAL B CA 1
ATOM 3266 C C . VAL B 1 53 ? 24.359 2.213 -9.742 1 64.44 53 VAL B C 1
ATOM 3268 O O . VAL B 1 53 ? 24.859 3.262 -9.328 1 64.44 53 VAL B O 1
ATOM 3271 N N . THR B 1 54 ? 23.312 2.205 -10.398 1 76.62 54 THR B N 1
ATOM 3272 C CA . THR B 1 54 ? 22.438 3.352 -10.578 1 76.62 54 THR B CA 1
ATOM 3273 C C . THR B 1 54 ? 21.906 3.844 -9.227 1 76.62 54 THR B C 1
ATOM 3275 O O . THR B 1 54 ? 21.344 3.068 -8.461 1 76.62 54 THR B O 1
ATOM 3278 N N . PRO B 1 55 ? 22.25 5.074 -8.875 1 85.94 55 PRO B N 1
ATOM 3279 C CA . PRO B 1 55 ? 21.734 5.582 -7.598 1 85.94 55 PRO B CA 1
ATOM 3280 C C . PRO B 1 55 ? 20.219 5.598 -7.539 1 85.94 55 PRO B C 1
ATOM 3282 O O . PRO B 1 55 ? 19.547 5.672 -8.578 1 85.94 55 PRO B O 1
ATOM 3285 N N . VAL B 1 56 ? 19.734 5.441 -6.34 1 93.75 56 VAL B N 1
ATOM 3286 C CA . VAL B 1 56 ? 18.297 5.512 -6.102 1 93.75 56 VAL B CA 1
ATOM 3287 C C . VAL B 1 56 ? 17.969 6.766 -5.293 1 93.75 56 VAL B C 1
ATOM 3289 O O . VAL B 1 56 ? 18.625 7.055 -4.289 1 93.75 56 VAL B O 1
ATOM 3292 N N . PHE B 1 57 ? 17.109 7.629 -5.805 1 96.44 57 PHE B N 1
ATOM 3293 C CA . PHE B 1 57 ? 16.625 8.805 -5.098 1 96.44 57 PHE B CA 1
ATOM 3294 C C . PHE B 1 57 ? 15.25 8.531 -4.484 1 96.44 57 PHE B C 1
ATOM 3296 O O . PHE B 1 57 ? 14.273 8.328 -5.203 1 96.44 57 PHE B O 1
ATOM 3303 N N . LYS B 1 58 ? 15.148 8.531 -3.139 1 98.06 58 LYS B N 1
ATOM 3304 C CA . LYS B 1 58 ? 13.938 8.125 -2.428 1 98.06 58 LYS B CA 1
ATOM 3305 C C . LYS B 1 58 ? 13.156 9.352 -1.946 1 98.06 58 LYS B C 1
ATOM 3307 O O . LYS B 1 58 ? 13.719 10.242 -1.307 1 98.06 58 LYS B O 1
ATOM 3312 N N . ILE B 1 59 ? 11.891 9.367 -2.262 1 98.75 59 ILE B N 1
ATOM 3313 C CA . ILE B 1 59 ? 10.977 10.445 -1.913 1 98.75 59 ILE B CA 1
ATOM 3314 C C . ILE B 1 59 ? 9.797 9.891 -1.128 1 98.75 59 ILE B C 1
ATOM 3316 O O . ILE B 1 59 ? 9.297 8.797 -1.429 1 98.75 59 ILE B O 1
ATOM 3320 N N . ALA B 1 60 ? 9.344 10.57 -0.103 1 98.81 60 ALA B N 1
ATOM 3321 C CA . ALA B 1 60 ? 8.109 10.203 0.58 1 98.81 60 ALA B CA 1
ATOM 3322 C C . ALA B 1 60 ? 7.121 11.367 0.599 1 98.81 60 ALA B C 1
ATOM 3324 O O . ALA B 1 60 ? 7.512 12.516 0.826 1 98.81 60 ALA B O 1
ATOM 3325 N N . ASP B 1 61 ? 5.949 11.125 0.241 1 98.69 61 ASP B N 1
ATOM 3326 C CA . ASP B 1 61 ? 4.836 12.031 0.5 1 98.69 61 ASP B CA 1
ATOM 3327 C C . ASP B 1 61 ? 4.043 11.594 1.73 1 98.69 61 ASP B C 1
ATOM 3329 O O . ASP B 1 61 ? 3.336 10.586 1.693 1 98.69 61 ASP B O 1
ATOM 3333 N N . LEU B 1 62 ? 4.105 12.328 2.822 1 98.62 62 LEU B N 1
ATOM 3334 C CA . LEU B 1 62 ? 3.508 12 4.113 1 98.62 62 LEU B CA 1
ATOM 3335 C C . LEU B 1 62 ? 2.121 12.617 4.242 1 98.62 62 LEU B C 1
ATOM 3337 O O . LEU B 1 62 ? 1.976 13.844 4.191 1 98.62 62 LEU B O 1
ATOM 3341 N N . GLY B 1 63 ? 1.135 11.773 4.477 1 97.81 63 GLY B N 1
ATOM 3342 C CA . GLY B 1 63 ? -0.249 12.219 4.445 1 97.81 63 GLY B CA 1
ATOM 3343 C C . GLY B 1 63 ? -0.792 12.383 3.039 1 97.81 63 GLY B C 1
ATOM 3344 O O . GLY B 1 63 ? -1.37 13.422 2.709 1 97.81 63 GLY B O 1
ATOM 3345 N N . CYS B 1 64 ? -0.641 11.328 2.25 1 97.44 64 CYS B N 1
ATOM 3346 C CA . CYS B 1 64 ? -0.855 11.445 0.813 1 97.44 64 CYS B CA 1
ATOM 3347 C C . CYS B 1 64 ? -2.34 11.375 0.476 1 97.44 64 CYS B C 1
ATOM 3349 O O . CYS B 1 64 ? -2.756 11.789 -0.608 1 97.44 64 CYS B O 1
ATOM 3351 N N . SER B 1 65 ? -3.1 10.82 1.312 1 95.94 65 SER B N 1
ATOM 3352 C CA . SER B 1 65 ? -4.52 10.594 1.077 1 95.94 65 SER B CA 1
ATOM 3353 C C . SER B 1 65 ? -4.746 9.773 -0.188 1 95.94 65 SER B C 1
ATOM 3355 O O . SER B 1 65 ? -4.047 8.781 -0.426 1 95.94 65 SER B O 1
ATOM 3357 N N . VAL B 1 66 ? -5.676 10.008 -1.132 1 91.31 66 VAL B N 1
ATOM 3358 C CA . VAL B 1 66 ? -6.145 9.023 -2.098 1 91.31 66 VAL B CA 1
ATOM 3359 C C . VAL B 1 66 ? -5.848 9.508 -3.516 1 91.31 66 VAL B C 1
ATOM 3361 O O . VAL B 1 66 ? -6.09 8.781 -4.488 1 91.31 66 VAL B O 1
ATOM 3364 N N . GLY B 1 67 ? -5.25 10.633 -3.807 1 81.75 67 GLY B N 1
ATOM 3365 C CA . GLY B 1 67 ? -5.004 10.672 -5.238 1 81.75 67 GLY B CA 1
ATOM 3366 C C . GLY B 1 67 ? -4.434 12 -5.711 1 81.75 67 GLY B C 1
ATOM 3367 O O . GLY B 1 67 ? -3.287 12.336 -5.398 1 81.75 67 GLY B O 1
ATOM 3368 N N . PRO B 1 68 ? -5.43 12.844 -6.371 1 87.12 68 PRO B N 1
ATOM 3369 C CA . PRO B 1 68 ? -4.656 13.477 -7.438 1 87.12 68 PRO B CA 1
ATOM 3370 C C . PRO B 1 68 ? -3.6 14.438 -6.91 1 87.12 68 PRO B C 1
ATOM 3372 O O . PRO B 1 68 ? -2.559 14.633 -7.543 1 87.12 68 PRO B O 1
ATOM 3375 N N . ASN B 1 69 ? -3.836 14.969 -5.848 1 94.38 69 ASN B N 1
ATOM 3376 C CA . ASN B 1 69 ? -2.932 15.992 -5.344 1 94.38 69 ASN B CA 1
ATOM 3377 C C . ASN B 1 69 ? -1.549 15.422 -5.043 1 94.38 69 ASN B C 1
ATOM 3379 O O . ASN B 1 69 ? -0.533 16.031 -5.379 1 94.38 69 ASN B O 1
ATOM 3383 N N . THR B 1 70 ? -1.54 14.25 -4.496 1 97.06 70 THR B N 1
ATOM 3384 C CA . THR B 1 70 ? -0.255 13.648 -4.148 1 97.06 70 THR B CA 1
ATOM 3385 C C . THR B 1 70 ? 0.55 13.336 -5.402 1 97.06 70 THR B C 1
ATOM 3387 O O . THR B 1 70 ? 1.774 13.477 -5.418 1 97.06 70 THR B O 1
ATOM 3390 N N . PHE B 1 71 ? -0.073 12.938 -6.484 1 97.19 71 PHE B N 1
ATOM 3391 C CA . PHE B 1 71 ? 0.618 12.633 -7.73 1 97.19 71 PHE B CA 1
ATOM 3392 C C . PHE B 1 71 ? 1.208 13.891 -8.352 1 97.19 71 PHE B C 1
ATOM 3394 O O . PHE B 1 71 ? 2.336 13.875 -8.852 1 97.19 71 PHE B O 1
ATOM 3401 N N . ALA B 1 72 ? 0.444 14.961 -8.289 1 95.25 72 ALA B N 1
ATOM 3402 C CA . ALA B 1 72 ? 0.945 16.234 -8.781 1 95.25 72 ALA B CA 1
ATOM 3403 C C . ALA B 1 72 ? 2.152 16.703 -7.969 1 95.25 72 ALA B C 1
ATOM 3405 O O . ALA B 1 72 ? 3.125 17.219 -8.531 1 95.25 72 ALA B O 1
ATOM 3406 N N . CYS B 1 73 ? 2.057 16.531 -6.707 1 96.44 73 CYS B N 1
ATOM 3407 C CA . CYS B 1 73 ? 3.148 16.906 -5.816 1 96.44 73 CYS B CA 1
ATOM 3408 C C . CYS B 1 73 ? 4.41 16.109 -6.137 1 96.44 73 CYS B C 1
ATOM 3410 O O . CYS B 1 73 ? 5.484 16.688 -6.312 1 96.44 73 CYS B O 1
ATOM 3412 N N . VAL B 1 74 ? 4.285 14.836 -6.262 1 97.44 74 VAL B N 1
ATOM 3413 C CA . VAL B 1 74 ? 5.414 13.945 -6.531 1 97.44 74 VAL B CA 1
ATOM 3414 C C . VAL B 1 74 ? 6.023 14.281 -7.891 1 97.44 74 VAL B C 1
ATOM 3416 O O . VAL B 1 74 ? 7.246 14.312 -8.039 1 97.44 74 VAL B O 1
ATOM 3419 N N . ARG B 1 75 ? 5.199 14.523 -8.836 1 96.31 75 ARG B N 1
ATOM 3420 C CA . ARG B 1 75 ? 5.688 14.914 -10.148 1 96.31 75 ARG B CA 1
ATOM 3421 C C . ARG B 1 75 ? 6.531 16.188 -10.07 1 96.31 75 ARG B C 1
ATOM 3423 O O . ARG B 1 75 ? 7.609 16.25 -10.664 1 96.31 75 ARG B O 1
ATOM 3430 N N . ALA B 1 76 ? 6.016 17.156 -9.367 1 96.44 76 ALA B N 1
ATOM 3431 C CA . ALA B 1 76 ? 6.742 18.422 -9.203 1 96.44 76 ALA B CA 1
ATOM 3432 C C . ALA B 1 76 ? 8.086 18.188 -8.516 1 96.44 76 ALA B C 1
ATOM 3434 O O . ALA B 1 76 ? 9.094 18.781 -8.906 1 96.44 76 ALA B O 1
ATOM 3435 N N . LEU B 1 77 ? 8.094 17.344 -7.496 1 97.81 77 LEU B N 1
ATOM 3436 C CA . LEU B 1 77 ? 9.32 17.047 -6.766 1 97.81 77 LEU B CA 1
ATOM 3437 C C . LEU B 1 77 ? 10.344 16.391 -7.68 1 97.81 77 LEU B C 1
ATOM 3439 O O . LEU B 1 77 ? 11.508 16.797 -7.727 1 97.81 77 LEU B O 1
ATOM 3443 N N . ILE B 1 78 ? 9.93 15.375 -8.398 1 97.5 78 ILE B N 1
ATOM 3444 C CA . ILE B 1 78 ? 10.82 14.617 -9.273 1 97.5 78 ILE B CA 1
ATOM 3445 C C . ILE B 1 78 ? 11.375 15.523 -10.367 1 97.5 78 ILE B C 1
ATOM 3447 O O . ILE B 1 78 ? 12.57 15.492 -10.664 1 97.5 78 ILE B O 1
ATOM 3451 N N . GLU B 1 79 ? 10.516 16.344 -10.938 1 96.25 79 GLU B N 1
ATOM 3452 C CA . GLU B 1 79 ? 10.953 17.281 -11.969 1 96.25 79 GLU B CA 1
ATOM 3453 C C . GLU B 1 79 ? 12 18.25 -11.43 1 96.25 79 GLU B C 1
ATOM 3455 O O . GLU B 1 79 ? 13 18.531 -12.094 1 96.25 79 GLU B O 1
ATOM 3460 N N . ALA B 1 80 ? 11.734 18.734 -10.281 1 96.81 80 ALA B N 1
ATOM 3461 C CA . ALA B 1 80 ? 12.688 19.656 -9.664 1 96.81 80 ALA B CA 1
ATOM 3462 C C . ALA B 1 80 ? 14.031 18.969 -9.43 1 96.81 80 ALA B C 1
ATOM 3464 O O . ALA B 1 80 ? 15.086 19.562 -9.672 1 96.81 80 ALA B O 1
ATOM 3465 N N . VAL B 1 81 ? 14.023 17.734 -8.945 1 96.25 81 VAL B N 1
ATOM 3466 C CA . VAL B 1 81 ? 15.25 16.984 -8.68 1 96.25 81 VAL B CA 1
ATOM 3467 C C . VAL B 1 81 ? 15.984 16.703 -9.984 1 96.25 81 VAL B C 1
ATOM 3469 O O . VAL B 1 81 ? 17.203 16.906 -10.07 1 96.25 81 VAL B O 1
ATOM 3472 N N . LYS B 1 82 ? 15.258 16.281 -11 1 94.94 82 LYS B N 1
ATOM 3473 C CA . LYS B 1 82 ? 15.867 16.016 -12.305 1 94.94 82 LYS B CA 1
ATOM 3474 C C . LYS B 1 82 ? 16.547 17.266 -12.859 1 94.94 82 LYS B C 1
ATOM 3476 O O . LYS B 1 82 ? 17.656 17.188 -13.406 1 94.94 82 LYS B O 1
ATOM 3481 N N . LEU B 1 83 ? 15.867 18.375 -12.727 1 94.25 83 LEU B N 1
ATOM 3482 C CA . LEU B 1 83 ? 16.422 19.625 -13.219 1 94.25 83 LEU B CA 1
ATOM 3483 C C . LEU B 1 83 ? 17.719 19.969 -12.492 1 94.25 83 LEU B C 1
ATOM 3485 O O . LEU B 1 83 ? 18.656 20.484 -13.102 1 94.25 83 LEU B O 1
ATOM 3489 N N . GLU B 1 84 ? 17.734 19.672 -11.242 1 92.75 84 GLU B N 1
ATOM 3490 C CA . GLU B 1 84 ? 18.938 19.953 -10.477 1 92.75 84 GLU B CA 1
ATOM 3491 C C . GLU B 1 84 ? 20.078 19.016 -10.875 1 92.75 84 GLU B C 1
ATOM 3493 O O . GLU B 1 84 ? 21.234 19.438 -10.953 1 92.75 84 GLU B O 1
ATOM 3498 N N . PHE B 1 85 ? 19.781 17.766 -11.086 1 91.38 85 PHE B N 1
ATOM 3499 C CA . PHE B 1 85 ? 20.797 16.828 -11.586 1 91.38 85 PHE B CA 1
ATOM 3500 C C . PHE B 1 85 ? 21.375 17.312 -12.906 1 91.38 85 PHE B C 1
ATOM 3502 O O . PHE B 1 85 ? 22.594 17.297 -13.102 1 91.38 85 PHE B O 1
ATOM 3509 N N . LYS B 1 86 ? 20.5 17.766 -13.758 1 90.31 86 LYS B N 1
ATOM 3510 C CA . LYS B 1 86 ? 20.938 18.281 -15.055 1 90.31 86 LYS B CA 1
ATOM 3511 C C . LYS B 1 86 ? 21.797 19.531 -14.898 1 90.31 86 LYS B C 1
ATOM 3513 O O . LYS B 1 86 ? 22.828 19.672 -15.555 1 90.31 86 LYS B O 1
ATOM 3518 N N . ALA B 1 87 ? 21.328 20.375 -14.062 1 91.12 87 ALA B N 1
ATOM 3519 C CA . ALA B 1 87 ? 22.016 21.641 -13.844 1 91.12 87 ALA B CA 1
ATOM 3520 C C . ALA B 1 87 ? 23.422 21.422 -13.305 1 91.12 87 ALA B C 1
ATOM 3522 O O . ALA B 1 87 ? 24.344 22.188 -13.594 1 91.12 87 ALA B O 1
ATOM 3523 N N . GLN B 1 88 ? 23.578 20.312 -12.656 1 87.88 88 GLN B N 1
ATOM 3524 C CA . GLN B 1 88 ? 24.875 20.031 -12.062 1 87.88 88 GLN B CA 1
ATOM 3525 C C . GLN B 1 88 ? 25.703 19.109 -12.961 1 87.88 88 GLN B C 1
ATOM 3527 O O . GLN B 1 88 ? 26.781 18.656 -12.57 1 87.88 88 GLN B O 1
ATOM 3532 N N . GLY B 1 89 ? 25.203 18.797 -14.133 1 83.06 89 GLY B N 1
ATOM 3533 C CA . GLY B 1 89 ? 25.953 18.078 -15.148 1 83.06 89 GLY B CA 1
ATOM 3534 C C . GLY B 1 89 ? 25.812 16.578 -15.047 1 83.06 89 GLY B C 1
ATOM 3535 O O . GLY B 1 89 ? 26.641 15.828 -15.555 1 83.06 89 GLY B O 1
ATOM 3536 N N . PHE B 1 90 ? 24.812 16.109 -14.328 1 79.31 90 PHE B N 1
ATOM 3537 C CA . PHE B 1 90 ? 24.625 14.688 -14.133 1 79.31 90 PHE B CA 1
ATOM 3538 C C . PHE B 1 90 ? 23.469 14.18 -14.992 1 79.31 90 PHE B C 1
ATOM 3540 O O . PHE B 1 90 ? 22.719 13.289 -14.578 1 79.31 90 PHE B O 1
ATOM 3547 N N . GLU B 1 91 ? 23.297 14.68 -16.156 1 78.06 91 GLU B N 1
ATOM 3548 C CA . GLU B 1 91 ? 22.172 14.352 -17.031 1 78.06 91 GLU B CA 1
ATOM 3549 C C . GLU B 1 91 ? 22.172 12.867 -17.406 1 78.06 91 GLU B C 1
ATOM 3551 O O . GLU B 1 91 ? 21.125 12.266 -17.594 1 78.06 91 GLU B O 1
ATOM 3556 N N . THR B 1 92 ? 23.297 12.328 -17.547 1 77.75 92 THR B N 1
ATOM 3557 C CA . THR B 1 92 ? 23.406 10.938 -17.953 1 77.75 92 THR B CA 1
ATOM 3558 C C . THR B 1 92 ? 23.422 10.016 -16.734 1 77.75 92 THR B C 1
ATOM 3560 O O . THR B 1 92 ? 23.469 8.789 -16.875 1 77.75 92 THR B O 1
ATOM 3563 N N . GLN B 1 93 ? 23.25 10.586 -15.586 1 82.75 93 GLN B N 1
ATOM 3564 C CA . GLN B 1 93 ? 23.312 9.805 -14.359 1 82.75 93 GLN B CA 1
ATOM 3565 C C . GLN B 1 93 ? 22.094 10.039 -13.477 1 82.75 93 GLN B C 1
ATOM 3567 O O . GLN B 1 93 ? 22.203 10.164 -12.258 1 82.75 93 GLN B O 1
ATOM 3572 N N . LEU B 1 94 ? 21.016 10.234 -14.125 1 89.19 94 LEU B N 1
ATOM 3573 C CA . LEU B 1 94 ? 19.812 10.414 -13.344 1 89.19 94 LEU B CA 1
ATOM 3574 C C . LEU B 1 94 ? 19.516 9.18 -12.492 1 89.19 94 LEU B C 1
ATOM 3576 O O . LEU B 1 94 ? 19.688 8.047 -12.953 1 89.19 94 LEU B O 1
ATOM 3580 N N . PRO B 1 95 ? 19.203 9.375 -11.289 1 92.62 95 PRO B N 1
ATOM 3581 C CA . PRO B 1 95 ? 18.891 8.234 -10.422 1 92.62 95 PRO B CA 1
ATOM 3582 C C . PRO B 1 95 ? 17.547 7.578 -10.789 1 92.62 95 PRO B C 1
ATOM 3584 O O . PRO B 1 95 ? 16.734 8.172 -11.492 1 92.62 95 PRO B O 1
ATOM 3587 N N . GLU B 1 96 ? 17.359 6.34 -10.344 1 95.19 96 GLU B N 1
ATOM 3588 C CA . GLU B 1 96 ? 16.016 5.785 -10.266 1 95.19 96 GLU B CA 1
ATOM 3589 C C . GLU B 1 96 ? 15.234 6.383 -9.102 1 95.19 96 GLU B C 1
ATOM 3591 O O . GLU B 1 96 ? 15.789 6.594 -8.023 1 95.19 96 GLU B O 1
ATOM 3596 N N . PHE B 1 97 ? 14.039 6.77 -9.383 1 97.38 97 PHE B N 1
ATOM 3597 C CA . PHE B 1 97 ? 13.219 7.359 -8.328 1 97.38 97 PHE B CA 1
ATOM 3598 C C . PHE B 1 97 ? 12.328 6.305 -7.684 1 97.38 97 PHE B C 1
ATOM 3600 O O . PHE B 1 97 ? 11.688 5.516 -8.383 1 97.38 97 PHE B O 1
ATOM 3607 N N . GLN B 1 98 ? 12.359 6.18 -6.438 1 98.44 98 GLN B N 1
ATOM 3608 C CA . GLN B 1 98 ? 11.406 5.418 -5.645 1 98.44 98 GLN B CA 1
ATOM 3609 C C . GLN B 1 98 ? 10.57 6.336 -4.754 1 98.44 98 GLN B C 1
ATOM 3611 O O . GLN B 1 98 ? 11.125 7.137 -3.996 1 98.44 98 GLN B O 1
ATOM 3616 N N . VAL B 1 99 ? 9.305 6.258 -4.859 1 98.75 99 VAL B N 1
ATOM 3617 C CA . VAL B 1 99 ? 8.406 7.164 -4.152 1 98.75 99 VAL B CA 1
ATOM 3618 C C . VAL B 1 99 ? 7.523 6.371 -3.189 1 98.75 99 VAL B C 1
ATOM 3620 O O . VAL B 1 99 ? 6.926 5.363 -3.572 1 98.75 99 VAL B O 1
ATOM 3623 N N . PHE B 1 100 ? 7.48 6.797 -1.947 1 98.81 100 PHE B N 1
ATOM 3624 C CA . PHE B 1 100 ? 6.645 6.215 -0.905 1 98.81 100 PHE B CA 1
ATOM 3625 C C . PHE B 1 100 ? 5.457 7.117 -0.59 1 98.81 100 PHE B C 1
ATOM 3627 O O . PHE B 1 100 ? 5.641 8.281 -0.22 1 98.81 100 PHE B O 1
ATOM 3634 N N . PHE B 1 101 ? 4.297 6.594 -0.765 1 98.75 101 PHE B N 1
ATOM 3635 C CA . PHE B 1 101 ? 3.062 7.285 -0.415 1 98.75 101 PHE B CA 1
ATOM 3636 C C . PHE B 1 101 ? 2.562 6.836 0.953 1 98.75 101 PHE B C 1
ATOM 3638 O O . PHE B 1 101 ? 2.107 5.699 1.111 1 98.75 101 PHE B O 1
ATOM 3645 N N . ASN B 1 102 ? 2.592 7.754 1.891 1 98.69 102 ASN B N 1
ATOM 3646 C CA . ASN B 1 102 ? 2.271 7.402 3.27 1 98.69 102 ASN B CA 1
ATOM 3647 C C . ASN B 1 102 ? 0.938 8 3.707 1 98.69 102 ASN B C 1
ATOM 3649 O O . ASN B 1 102 ? 0.643 9.156 3.4 1 98.69 102 ASN B O 1
ATOM 3653 N N . ASP B 1 103 ? 0.201 7.281 4.414 1 98.06 103 ASP B N 1
ATOM 3654 C CA . ASP B 1 103 ? -0.949 7.746 5.184 1 98.06 103 ASP B CA 1
ATOM 3655 C C . ASP B 1 103 ? -1.327 6.746 6.27 1 98.06 103 ASP B C 1
ATOM 3657 O O . ASP B 1 103 ? -0.693 5.695 6.402 1 98.06 103 ASP B O 1
ATOM 3661 N N . HIS B 1 104 ? -2.305 7.105 7.062 1 96.62 104 HIS B N 1
ATOM 3662 C CA . HIS B 1 104 ? -2.809 6.195 8.086 1 96.62 104 HIS B CA 1
ATOM 3663 C C . HIS B 1 104 ? -3.273 4.879 7.469 1 96.62 104 HIS B C 1
ATOM 3665 O O . HIS B 1 104 ? -3.664 4.84 6.301 1 96.62 104 HIS B O 1
ATOM 3671 N N . VAL B 1 105 ? -3.295 3.836 8.281 1 96.12 105 VAL B N 1
ATOM 3672 C CA . VAL B 1 105 ? -3.717 2.502 7.867 1 96.12 105 VAL B CA 1
ATOM 3673 C C . VAL B 1 105 ? -5.141 2.559 7.32 1 96.12 105 VAL B C 1
ATOM 3675 O O . VAL B 1 105 ? -5.488 1.827 6.387 1 96.12 105 VAL B O 1
ATOM 3678 N N . ALA B 1 106 ? -5.926 3.5 7.805 1 94.44 106 ALA B N 1
ATOM 3679 C CA . ALA B 1 106 ? -7.34 3.592 7.449 1 94.44 106 ALA B CA 1
ATOM 3680 C C . ALA B 1 106 ? -7.523 4.293 6.105 1 94.44 106 ALA B C 1
ATOM 3682 O O . ALA B 1 106 ? -8.633 4.355 5.574 1 94.44 106 ALA B O 1
ATOM 3683 N N . ASN B 1 107 ? -6.445 4.84 5.598 1 96.38 107 ASN B N 1
ATOM 3684 C CA . ASN B 1 107 ? -6.547 5.457 4.277 1 96.38 107 ASN B CA 1
ATOM 3685 C C . ASN B 1 107 ? -7.016 4.453 3.229 1 96.38 107 ASN B C 1
ATOM 3687 O O . ASN B 1 107 ? -6.812 3.248 3.377 1 96.38 107 ASN B O 1
ATOM 3691 N N . ASP B 1 108 ? -7.648 4.938 2.211 1 96.56 108 ASP B N 1
ATOM 3692 C CA . ASP B 1 108 ? -8.078 4.098 1.1 1 96.56 108 ASP B CA 1
ATOM 3693 C C . ASP B 1 108 ? -6.953 3.889 0.094 1 96.56 108 ASP B C 1
ATOM 3695 O O . ASP B 1 108 ? -6.973 4.461 -0.998 1 96.56 108 ASP B O 1
ATOM 3699 N N . PHE B 1 109 ? -6.07 3.006 0.294 1 97.69 109 PHE B N 1
ATOM 3700 C CA . PHE B 1 109 ? -4.914 2.734 -0.556 1 97.69 109 PHE B CA 1
ATOM 3701 C C . PHE B 1 109 ? -5.348 2.088 -1.866 1 97.69 109 PHE B C 1
ATOM 3703 O O . PHE B 1 109 ? -4.691 2.254 -2.895 1 97.69 109 PHE B O 1
ATOM 3710 N N . ASN B 1 110 ? -6.453 1.312 -1.838 1 96.81 110 ASN B N 1
ATOM 3711 C CA . ASN B 1 110 ? -6.949 0.722 -3.076 1 96.81 110 ASN B CA 1
ATOM 3712 C C . ASN B 1 110 ? -7.254 1.789 -4.125 1 96.81 110 ASN B C 1
ATOM 3714 O O . ASN B 1 110 ? -6.824 1.679 -5.273 1 96.81 110 ASN B O 1
ATOM 3718 N N . THR B 1 111 ? -7.98 2.814 -3.658 1 96.69 111 THR B N 1
ATOM 3719 C CA . THR B 1 111 ? -8.289 3.922 -4.559 1 96.69 111 THR B CA 1
ATOM 3720 C C . THR B 1 111 ? -7.016 4.633 -5.004 1 96.69 111 THR B C 1
ATOM 3722 O O . THR B 1 111 ? -6.863 4.961 -6.18 1 96.69 111 THR B O 1
ATOM 3725 N N . LEU B 1 112 ? -6.109 4.836 -4.082 1 97.5 112 LEU B N 1
ATOM 3726 C CA . LEU B 1 112 ? -4.836 5.48 -4.391 1 97.5 112 LEU B CA 1
ATOM 3727 C C . LEU B 1 112 ? -4.086 4.707 -5.469 1 97.5 112 LEU B C 1
ATOM 3729 O O . LEU B 1 112 ? -3.662 5.289 -6.473 1 97.5 112 LEU B O 1
ATOM 3733 N N . PHE B 1 113 ? -3.934 3.436 -5.305 1 97.31 113 PHE B N 1
ATOM 3734 C CA . PHE B 1 113 ? -3.123 2.619 -6.199 1 97.31 113 PHE B CA 1
ATOM 3735 C C . PHE B 1 113 ? -3.766 2.529 -7.578 1 97.31 113 PHE B C 1
ATOM 3737 O O . PHE B 1 113 ? -3.07 2.555 -8.594 1 97.31 113 PHE B O 1
ATOM 3744 N N . LYS B 1 114 ? -5.047 2.441 -7.629 1 95.69 114 LYS B N 1
ATOM 3745 C CA . LYS B 1 114 ? -5.758 2.398 -8.898 1 95.69 114 LYS B CA 1
ATOM 3746 C C . LYS B 1 114 ? -5.582 3.701 -9.68 1 95.69 114 LYS B C 1
ATOM 3748 O O . LYS B 1 114 ? -5.664 3.713 -10.906 1 95.69 114 LYS B O 1
ATOM 3753 N N . ALA B 1 115 ? -5.266 4.75 -8.945 1 95.75 115 ALA B N 1
ATOM 3754 C CA . ALA B 1 115 ? -5.211 6.074 -9.562 1 95.75 115 ALA B CA 1
ATOM 3755 C C . ALA B 1 115 ? -3.785 6.43 -9.969 1 95.75 115 ALA B C 1
ATOM 3757 O O . ALA B 1 115 ? -3.543 7.508 -10.523 1 95.75 115 ALA B O 1
ATOM 3758 N N . PHE B 1 116 ? -2.842 5.586 -9.758 1 96.25 116 PHE B N 1
ATOM 3759 C CA . PHE B 1 116 ? -1.464 5.883 -10.133 1 96.25 116 PHE B CA 1
ATOM 3760 C C . PHE B 1 116 ? -1.375 6.273 -11.602 1 96.25 116 PHE B C 1
ATOM 3762 O O . PHE B 1 116 ? -1.983 5.629 -12.461 1 96.25 116 PHE B O 1
ATOM 3769 N N . PRO B 1 117 ? -0.591 7.281 -11.883 1 94.81 117 PRO B N 1
ATOM 3770 C CA . PRO B 1 117 ? -0.421 7.66 -13.289 1 94.81 117 PRO B CA 1
ATOM 3771 C C . PRO B 1 117 ? 0.246 6.562 -14.117 1 94.81 117 PRO B C 1
ATOM 3773 O O . PRO B 1 117 ? 1.224 5.957 -13.672 1 94.81 117 PRO B O 1
ATOM 3776 N N . VAL B 1 118 ? -0.203 6.355 -15.273 1 90.44 118 VAL B N 1
ATOM 3777 C CA . VAL B 1 118 ? 0.298 5.305 -16.141 1 90.44 118 VAL B CA 1
ATOM 3778 C C . VAL B 1 118 ? 1.704 5.656 -16.625 1 90.44 118 VAL B C 1
ATOM 3780 O O . VAL B 1 118 ? 2.545 4.773 -16.812 1 90.44 118 VAL B O 1
ATOM 3783 N N . ASP B 1 119 ? 1.995 6.957 -16.703 1 92.25 119 ASP B N 1
ATOM 3784 C CA . ASP B 1 119 ? 3.264 7.41 -17.266 1 92.25 119 ASP B CA 1
ATOM 3785 C C . ASP B 1 119 ? 4.262 7.754 -16.156 1 92.25 119 ASP B C 1
ATOM 3787 O O . ASP B 1 119 ? 5.25 8.445 -16.406 1 92.25 119 ASP B O 1
ATOM 3791 N N . ARG B 1 120 ? 3.965 7.234 -14.992 1 93 120 ARG B N 1
ATOM 3792 C CA . ARG B 1 120 ? 4.887 7.559 -13.906 1 93 120 ARG B CA 1
ATOM 3793 C C . ARG B 1 120 ? 6.281 7.016 -14.203 1 93 120 ARG B C 1
ATOM 3795 O O . ARG B 1 120 ? 6.426 5.941 -14.789 1 93 120 ARG B O 1
ATOM 3802 N N . THR B 1 121 ? 7.316 7.727 -13.766 1 93.5 121 THR B N 1
ATOM 3803 C CA . THR B 1 121 ? 8.711 7.383 -14.016 1 93.5 121 THR B CA 1
ATOM 3804 C C . THR B 1 121 ? 9.398 6.949 -12.727 1 93.5 121 THR B C 1
ATOM 3806 O O . THR B 1 121 ? 10.617 7.082 -12.586 1 93.5 121 THR B O 1
ATOM 3809 N N . TYR B 1 122 ? 8.609 6.598 -11.781 1 97.06 122 TYR B N 1
ATOM 3810 C CA . TYR B 1 122 ? 9.141 6.207 -10.477 1 97.06 122 TYR B CA 1
ATOM 3811 C C . TYR B 1 122 ? 8.516 4.898 -10 1 97.06 122 TYR B C 1
ATOM 3813 O O . TYR B 1 122 ? 7.418 4.539 -10.43 1 97.06 122 TYR B O 1
ATOM 3821 N N . MET B 1 123 ? 9.227 4.18 -9.203 1 97.5 123 MET B N 1
ATOM 3822 C CA . MET B 1 123 ? 8.688 3.014 -8.508 1 97.5 123 MET B CA 1
ATOM 3823 C C . MET B 1 123 ? 7.895 3.434 -7.27 1 97.5 123 MET B C 1
ATOM 3825 O O . MET B 1 123 ? 8.414 4.152 -6.414 1 97.5 123 MET B O 1
ATOM 3829 N N . ALA B 1 124 ? 6.707 3 -7.223 1 97.69 124 ALA B N 1
ATOM 3830 C CA . ALA B 1 124 ? 5.785 3.506 -6.203 1 97.69 124 ALA B CA 1
ATOM 3831 C C . ALA B 1 124 ? 5.508 2.447 -5.145 1 97.69 124 ALA B C 1
ATOM 3833 O O . ALA B 1 124 ? 5.379 1.262 -5.457 1 97.69 124 ALA B O 1
ATOM 3834 N N . ALA B 1 125 ? 5.379 2.861 -3.912 1 98.62 125 ALA B N 1
ATOM 3835 C CA . ALA B 1 125 ? 4.965 2.012 -2.799 1 98.62 125 ALA B CA 1
ATOM 3836 C C . ALA B 1 125 ? 4.066 2.777 -1.832 1 98.62 125 ALA B C 1
ATOM 3838 O O . ALA B 1 125 ? 4.203 3.992 -1.676 1 98.62 125 ALA B O 1
ATOM 3839 N N . GLY B 1 126 ? 3.096 2.092 -1.289 1 98.62 126 GLY B N 1
ATOM 3840 C CA . GLY B 1 126 ? 2.281 2.641 -0.217 1 98.62 126 GLY B CA 1
ATOM 3841 C C . GLY B 1 126 ? 2.785 2.268 1.165 1 98.62 126 GLY B C 1
ATOM 3842 O O . GLY B 1 126 ? 3.158 1.118 1.406 1 98.62 126 GLY B O 1
ATOM 3843 N N . VAL B 1 127 ? 2.824 3.193 2.086 1 98.75 127 VAL B N 1
ATOM 3844 C CA . VAL B 1 127 ? 3.307 2.963 3.443 1 98.75 127 VAL B CA 1
ATOM 3845 C C . VAL B 1 127 ? 2.215 3.326 4.449 1 98.75 127 VAL B C 1
ATOM 3847 O O . VAL B 1 127 ? 2.02 4.504 4.762 1 98.75 127 VAL B O 1
ATOM 3850 N N . PRO B 1 128 ? 1.516 2.33 4.969 1 97.81 128 PRO B N 1
ATOM 3851 C CA . PRO B 1 128 ? 0.499 2.607 5.988 1 97.81 128 PRO B CA 1
ATOM 3852 C C . PRO B 1 128 ? 1.102 2.895 7.359 1 97.81 128 PRO B C 1
ATOM 3854 O O . PRO B 1 128 ? 2.059 2.232 7.77 1 97.81 128 PRO B O 1
ATOM 3857 N N . GLY B 1 129 ? 0.582 3.875 8.008 1 96.88 129 GLY B N 1
ATOM 3858 C CA . GLY B 1 129 ? 1.017 4.191 9.359 1 96.88 129 GLY B CA 1
ATOM 3859 C C . GLY B 1 129 ? 1.016 5.68 9.656 1 96.88 129 GLY B C 1
ATOM 3860 O O . GLY B 1 129 ? 0.984 6.5 8.734 1 96.88 129 GLY B O 1
ATOM 3861 N N . SER B 1 130 ? 1.125 6.012 10.898 1 96.69 130 SER B N 1
ATOM 3862 C CA . SER B 1 130 ? 1.181 7.41 11.312 1 96.69 130 SER B CA 1
ATOM 3863 C C . SER B 1 130 ? 2.559 8.008 11.047 1 96.69 130 SER B C 1
ATOM 3865 O O . SER B 1 130 ? 3.578 7.422 11.422 1 96.69 130 SER B O 1
ATOM 3867 N N . PHE B 1 131 ? 2.609 9.172 10.414 1 97.81 131 PHE B N 1
ATOM 3868 C CA . PHE B 1 131 ? 3.887 9.812 10.141 1 97.81 131 PHE B CA 1
ATOM 3869 C C . PHE B 1 131 ? 4.469 10.422 11.414 1 97.81 131 PHE B C 1
ATOM 3871 O O . PHE B 1 131 ? 5.586 10.945 11.406 1 97.81 131 PHE B O 1
ATOM 3878 N N . HIS B 1 132 ? 3.777 10.336 12.562 1 96.94 132 HIS B N 1
ATOM 3879 C CA . HIS B 1 132 ? 4.332 10.805 13.828 1 96.94 132 HIS B CA 1
ATOM 3880 C C . HIS B 1 132 ? 5.316 9.789 14.398 1 96.94 132 HIS B C 1
ATOM 3882 O O . HIS B 1 132 ? 6.043 10.102 15.352 1 96.94 132 HIS B O 1
ATOM 3888 N N . GLY B 1 133 ? 5.352 8.633 13.891 1 95.62 133 GLY B N 1
ATOM 3889 C CA . GLY B 1 133 ? 6.34 7.621 14.234 1 95.62 133 GLY B CA 1
ATOM 3890 C C . GLY B 1 133 ? 7.242 7.258 13.07 1 95.62 133 GLY B C 1
ATOM 3891 O O . GLY B 1 133 ? 7.141 7.84 11.992 1 95.62 133 GLY B O 1
ATOM 3892 N N . ARG B 1 134 ? 8.102 6.262 13.312 1 96.5 134 ARG B N 1
ATOM 3893 C CA . ARG B 1 134 ? 9.031 5.793 12.297 1 96.5 134 ARG B CA 1
ATOM 3894 C C . ARG B 1 134 ? 8.312 5.004 11.211 1 96.5 134 ARG B C 1
ATOM 3896 O O . ARG B 1 134 ? 7.43 4.191 11.508 1 96.5 134 ARG B O 1
ATOM 3903 N N . LEU B 1 135 ? 8.68 5.285 9.984 1 98.06 135 LEU B N 1
ATOM 3904 C CA . LEU B 1 135 ? 8.07 4.625 8.836 1 98.06 135 LEU B CA 1
ATOM 3905 C C . LEU B 1 135 ? 9.125 3.994 7.938 1 98.06 135 LEU B C 1
ATOM 3907 O O . LEU B 1 135 ? 8.852 3.02 7.234 1 98.06 135 LEU B O 1
ATOM 3911 N N . PHE B 1 136 ? 10.336 4.527 7.945 1 98.12 136 PHE B N 1
ATOM 3912 C CA . PHE B 1 136 ? 11.398 4.145 7.016 1 98.12 136 PHE B CA 1
ATOM 3913 C C . PHE B 1 136 ? 12.68 3.799 7.766 1 98.12 136 PHE B C 1
ATOM 3915 O O . PHE B 1 136 ? 12.852 4.195 8.914 1 98.12 136 PHE B O 1
ATOM 3922 N N . PRO B 1 137 ? 13.602 3.043 7.137 1 97.06 137 PRO B N 1
ATOM 3923 C CA . PRO B 1 137 ? 14.898 2.758 7.758 1 97.06 137 PRO B CA 1
ATOM 3924 C C . PRO B 1 137 ? 15.711 4.02 8.039 1 97.06 137 PRO B C 1
ATOM 3926 O O . PRO B 1 137 ? 15.469 5.062 7.422 1 97.06 137 PRO B O 1
ATOM 3929 N N . LYS B 1 138 ? 16.625 3.891 8.977 1 95.94 138 LYS B N 1
ATOM 3930 C CA . LYS B 1 138 ? 17.484 5.004 9.367 1 95.94 138 LYS B CA 1
ATOM 3931 C C . LYS B 1 138 ? 18.25 5.551 8.164 1 95.94 138 LYS B C 1
ATOM 3933 O O . LYS B 1 138 ? 18.766 4.785 7.352 1 95.94 138 LYS B O 1
ATOM 3938 N N . ALA B 1 139 ? 18.234 6.867 8 1 95.81 139 ALA B N 1
ATOM 3939 C CA . ALA B 1 139 ? 19.047 7.609 7.039 1 95.81 139 ALA B CA 1
ATOM 3940 C C . ALA B 1 139 ? 18.812 7.105 5.617 1 95.81 139 ALA B C 1
ATOM 3942 O O . ALA B 1 139 ? 19.766 7 4.832 1 95.81 139 ALA B O 1
ATOM 3943 N N . SER B 1 140 ? 17.578 6.793 5.301 1 95.94 140 SER B N 1
ATOM 3944 C CA . SER B 1 140 ? 17.328 6.113 4.035 1 95.94 140 SER B CA 1
ATOM 3945 C C . SER B 1 140 ? 16.609 7.031 3.047 1 95.94 140 SER B C 1
ATOM 3947 O O . SER B 1 140 ? 16.562 6.746 1.849 1 95.94 140 SER B O 1
ATOM 3949 N N . MET B 1 141 ? 16.062 8.164 3.482 1 97.38 141 MET B N 1
ATOM 3950 C CA . MET B 1 141 ? 15.219 9.016 2.641 1 97.38 141 MET B CA 1
ATOM 3951 C C . MET B 1 141 ? 15.984 10.25 2.189 1 97.38 141 MET B C 1
ATOM 3953 O O . MET B 1 141 ? 16.734 10.844 2.969 1 97.38 141 MET B O 1
ATOM 3957 N N . ASN B 1 142 ? 15.797 10.641 0.908 1 97.75 142 ASN B N 1
ATOM 3958 C CA . ASN B 1 142 ? 16.469 11.812 0.372 1 97.75 142 ASN B CA 1
ATOM 3959 C C . ASN B 1 142 ? 15.609 13.07 0.494 1 97.75 142 ASN B C 1
ATOM 3961 O O . ASN B 1 142 ? 16.125 14.156 0.772 1 97.75 142 ASN B O 1
ATOM 3965 N N . LEU B 1 143 ? 14.367 12.938 0.228 1 98.62 143 LEU B N 1
ATOM 3966 C CA . LEU B 1 143 ? 13.43 14.055 0.2 1 98.62 143 LEU B CA 1
ATOM 3967 C C . LEU B 1 143 ? 12.062 13.633 0.727 1 98.62 143 LEU B C 1
ATOM 3969 O O . LEU B 1 143 ? 11.5 12.633 0.274 1 98.62 143 LEU B O 1
ATOM 3973 N N . MET B 1 144 ? 11.562 14.328 1.692 1 98.75 144 MET B N 1
ATOM 3974 C CA . MET B 1 144 ? 10.219 14.086 2.211 1 98.75 144 MET B CA 1
ATOM 3975 C C . MET B 1 144 ? 9.359 15.344 2.1 1 98.75 144 MET B C 1
ATOM 3977 O O . MET B 1 144 ? 9.875 16.453 2.158 1 98.75 144 MET B O 1
ATOM 3981 N N . HIS B 1 145 ? 8.141 15.102 1.891 1 98.56 145 HIS B N 1
ATOM 3982 C CA . HIS B 1 145 ? 7.168 16.172 1.724 1 98.56 145 HIS B CA 1
ATOM 3983 C C . HIS B 1 145 ? 5.871 15.867 2.469 1 98.56 145 HIS B C 1
ATOM 3985 O O . HIS B 1 145 ? 5.469 14.711 2.57 1 98.56 145 HIS B O 1
ATOM 3991 N N . SER B 1 146 ? 5.281 16.844 3.062 1 98.38 146 SER B N 1
ATOM 3992 C CA . SER B 1 146 ? 3.941 16.75 3.629 1 98.38 146 SER B CA 1
ATOM 3993 C C . SER B 1 146 ? 3.137 18.016 3.33 1 98.38 146 SER B C 1
ATOM 3995 O O . SER B 1 146 ? 3.582 19.125 3.623 1 98.38 146 SER B O 1
ATOM 3997 N N . SER B 1 147 ? 1.981 17.828 2.746 1 97.38 147 SER B N 1
ATOM 3998 C CA . SER B 1 147 ? 1.117 18.969 2.457 1 97.38 147 SER B CA 1
ATOM 3999 C C . SER B 1 147 ? -0.254 18.797 3.104 1 97.38 147 SER B C 1
ATOM 4001 O O . SER B 1 147 ? -0.958 17.828 2.832 1 97.38 147 SER B O 1
ATOM 4003 N N . PHE B 1 148 ? -0.599 19.781 3.953 1 96.88 148 PHE B N 1
ATOM 4004 C CA . PHE B 1 148 ? -1.911 19.906 4.578 1 96.88 148 PHE B CA 1
ATOM 4005 C C . PHE B 1 148 ? -2.27 18.625 5.336 1 96.88 148 PHE B C 1
ATOM 4007 O O . PHE B 1 148 ? -3.379 18.109 5.195 1 96.88 148 PHE B O 1
ATOM 4014 N N . ALA B 1 149 ? -1.294 18.109 6.059 1 97.38 149 ALA B N 1
ATOM 4015 C CA . ALA B 1 149 ? -1.529 16.891 6.828 1 97.38 149 ALA B CA 1
ATOM 4016 C C . ALA B 1 149 ? -1.062 17.062 8.273 1 97.38 149 ALA B C 1
ATOM 4018 O O . ALA B 1 149 ? -1.737 16.625 9.203 1 97.38 149 ALA B O 1
ATOM 4019 N N . VAL B 1 150 ? -0.011 17.812 8.531 1 97.69 150 VAL B N 1
ATOM 4020 C CA . VAL B 1 150 ? 0.665 17.781 9.82 1 97.69 150 VAL B CA 1
ATOM 4021 C C . VAL B 1 150 ? -0.116 18.609 10.836 1 97.69 150 VAL B C 1
ATOM 4023 O O . VAL B 1 150 ? 0.137 18.531 12.039 1 97.69 150 VAL B O 1
ATOM 4026 N N . GLN B 1 151 ? -1.106 19.391 10.391 1 97.06 151 GLN B N 1
ATOM 4027 C CA . GLN B 1 151 ? -1.963 20.141 11.312 1 97.06 151 GLN B CA 1
ATOM 4028 C C . GLN B 1 151 ? -2.926 19.203 12.039 1 97.06 151 GLN B C 1
ATOM 4030 O O . GLN B 1 151 ? -3.518 19.578 13.047 1 97.06 151 GLN B O 1
ATOM 4035 N N . TRP B 1 152 ? -3.174 18.047 11.453 1 97.31 152 TRP B N 1
ATOM 4036 C CA . TRP B 1 152 ? -3.98 17.031 12.125 1 97.31 152 TRP B CA 1
ATOM 4037 C C . TRP B 1 152 ? -3.23 16.438 13.32 1 97.31 152 TRP B C 1
ATOM 4039 O O . TRP B 1 152 ? -2.145 15.883 13.156 1 97.31 152 TRP B O 1
ATOM 4049 N N . LEU B 1 153 ? -3.877 16.5 14.422 1 97.38 153 LEU B N 1
ATOM 4050 C CA . LEU B 1 153 ? -3.262 16 15.648 1 97.38 153 LEU B CA 1
ATOM 4051 C C . LEU B 1 153 ? -3.434 14.492 15.781 1 97.38 153 LEU B C 1
ATOM 4053 O O . LEU B 1 153 ? -4.359 13.922 15.203 1 97.38 153 LEU B O 1
ATOM 4057 N N . THR B 1 154 ? -2.496 13.867 16.531 1 96.44 154 THR B N 1
ATOM 4058 C CA . THR B 1 154 ? -2.609 12.438 16.781 1 96.44 154 THR B CA 1
ATOM 4059 C C . THR B 1 154 ? -3.877 12.117 17.562 1 96.44 154 THR B C 1
ATOM 4061 O O . THR B 1 154 ? -4.414 11.016 17.469 1 96.44 154 THR B O 1
ATOM 4064 N N . ARG B 1 155 ? -4.289 13.141 18.391 1 96 155 ARG B N 1
ATOM 4065 C CA . ARG B 1 155 ? -5.496 13 19.203 1 96 155 ARG B CA 1
ATOM 4066 C C . ARG B 1 155 ? -5.977 14.352 19.719 1 96 155 ARG B C 1
ATOM 4068 O O . ARG B 1 155 ? -5.207 15.312 19.766 1 96 155 ARG B O 1
ATOM 4075 N N . VAL B 1 156 ? -7.215 14.359 20.062 1 96.69 156 VAL B N 1
ATOM 4076 C CA . VAL B 1 156 ? -7.742 15.484 20.828 1 96.69 156 VAL B CA 1
ATOM 4077 C C . VAL B 1 156 ? -7.133 15.492 22.219 1 96.69 156 VAL B C 1
ATOM 4079 O O . VAL B 1 156 ? -7.039 14.453 22.875 1 96.69 156 VAL B O 1
ATOM 4082 N N . PRO B 1 157 ? -6.664 16.719 22.625 1 97 157 PRO B N 1
ATOM 4083 C CA . PRO B 1 157 ? -6.23 16.75 24.016 1 97 157 PRO B CA 1
ATOM 4084 C C . PRO B 1 157 ? -7.309 16.266 24.984 1 97 157 PRO B C 1
ATOM 4086 O O . PRO B 1 157 ? -8.453 16.719 24.922 1 97 157 PRO B O 1
ATOM 4089 N N . GLN B 1 158 ? -6.945 15.422 25.891 1 94.5 158 GLN B N 1
ATOM 4090 C CA . GLN B 1 158 ? -7.922 14.781 26.766 1 94.5 158 GLN B CA 1
ATOM 4091 C C . GLN B 1 158 ? -8.594 15.805 27.672 1 94.5 158 GLN B C 1
ATOM 4093 O O . GLN B 1 158 ? -9.766 15.664 28.016 1 94.5 158 GLN B O 1
ATOM 4098 N N . GLU B 1 159 ? -7.867 16.797 27.984 1 95.81 159 GLU B N 1
ATOM 4099 C CA . GLU B 1 159 ? -8.336 17.781 28.953 1 95.81 159 GLU B CA 1
ATOM 4100 C C . GLU B 1 159 ? -9.539 18.547 28.422 1 95.81 159 GLU B C 1
ATOM 4102 O O . GLU B 1 159 ? -10.383 19 29.203 1 95.81 159 GLU B O 1
ATOM 4107 N N . VAL B 1 160 ? -9.711 18.656 27.141 1 97.19 160 VAL B N 1
ATOM 4108 C CA . VAL B 1 160 ? -10.727 19.547 26.594 1 97.19 160 VAL B CA 1
ATOM 4109 C C . VAL B 1 160 ? -12.094 18.859 26.641 1 97.19 160 VAL B C 1
ATOM 4111 O O . VAL B 1 160 ? -13.125 19.5 26.453 1 97.19 160 VAL B O 1
ATOM 4114 N N . THR B 1 161 ? -12.117 17.5 26.906 1 94.94 161 THR B N 1
ATOM 4115 C CA . THR B 1 161 ? -13.375 16.766 26.938 1 94.94 161 THR B CA 1
ATOM 4116 C C . THR B 1 161 ? -13.766 16.438 28.375 1 94.94 161 THR B C 1
ATOM 4118 O O . THR B 1 161 ? -14.797 15.812 28.625 1 94.94 161 THR B O 1
ATOM 4121 N N . LYS B 1 162 ? -12.945 16.797 29.344 1 95.31 162 LYS B N 1
ATOM 4122 C CA . LYS B 1 162 ? -13.219 16.516 30.75 1 95.31 162 LYS B CA 1
ATOM 4123 C C . LYS B 1 162 ? -13.906 17.703 31.422 1 95.31 162 LYS B C 1
ATOM 4125 O O . LYS B 1 162 ? -13.32 18.781 31.547 1 95.31 162 LYS B O 1
ATOM 4130 N N . GLU B 1 163 ? -14.953 17.422 32.031 1 94.88 163 GLU B N 1
ATOM 4131 C CA . GLU B 1 163 ? -15.781 18.469 32.594 1 94.88 163 GLU B CA 1
ATOM 4132 C C . GLU B 1 163 ? -15.062 19.156 33.75 1 94.88 163 GLU B C 1
ATOM 4134 O O . GLU B 1 163 ? -15.219 20.359 33.969 1 94.88 163 GLU B O 1
ATOM 4139 N N . VAL B 1 164 ? -14.305 18.469 34.438 1 95.38 164 VAL B N 1
ATOM 4140 C CA . VAL B 1 164 ? -13.656 19 35.656 1 95.38 164 VAL B CA 1
ATOM 4141 C C . VAL B 1 164 ? -12.422 19.812 35.25 1 95.38 164 VAL B C 1
ATOM 4143 O O . VAL B 1 164 ? -11.867 20.531 36.094 1 95.38 164 VAL B O 1
ATOM 4146 N N . SER B 1 165 ? -12.086 19.75 34.031 1 96.31 165 SER B N 1
ATOM 4147 C CA . SER B 1 165 ? -10.859 20.406 33.562 1 96.31 165 SER B CA 1
ATOM 4148 C C . SER B 1 165 ? -11.094 21.891 33.312 1 96.31 165 SER B C 1
ATOM 4150 O O . SER B 1 165 ? -12.133 22.266 32.781 1 96.31 165 SER B O 1
ATOM 4152 N N . PRO B 1 166 ? -10.094 22.703 33.719 1 96.12 166 PRO B N 1
ATOM 4153 C CA . PRO B 1 166 ? -10.18 24.109 33.312 1 96.12 166 PRO B CA 1
ATOM 4154 C C . PRO B 1 166 ? -10.164 24.312 31.812 1 96.12 166 PRO B C 1
ATOM 4156 O O . PRO B 1 166 ? -10.516 25.391 31.328 1 96.12 166 PRO B O 1
ATOM 4159 N N . ALA B 1 167 ? -9.812 23.344 31.016 1 97.31 167 ALA B N 1
ATOM 4160 C CA . ALA B 1 167 ? -9.758 23.406 29.562 1 97.31 167 ALA B CA 1
ATOM 4161 C C . ALA B 1 167 ? -10.977 22.75 28.938 1 97.31 167 ALA B C 1
ATOM 4163 O O . ALA B 1 167 ? -10.984 22.453 27.734 1 97.31 167 ALA B O 1
ATOM 4164 N N . TRP B 1 168 ? -11.945 22.5 29.75 1 97.31 168 TRP B N 1
ATOM 4165 C CA . TRP B 1 168 ? -13.164 21.922 29.203 1 97.31 168 TRP B CA 1
ATOM 4166 C C . TRP B 1 168 ? -13.758 22.812 28.125 1 97.31 168 TRP B C 1
ATOM 4168 O O . TRP B 1 168 ? -14.016 24 28.359 1 97.31 168 TRP B O 1
ATOM 4178 N N . ASN B 1 169 ? -13.969 22.266 26.922 1 97.25 169 ASN B N 1
ATOM 4179 C CA . ASN B 1 169 ? -14.445 23.031 25.766 1 97.25 169 ASN B CA 1
ATOM 4180 C C . ASN B 1 169 ? -15.9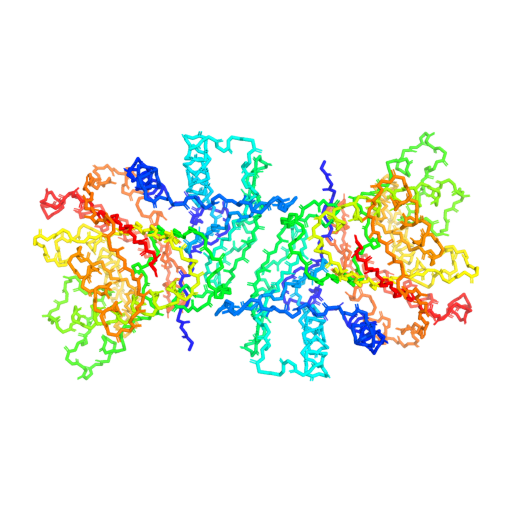45 22.844 25.562 1 97.25 169 ASN B C 1
ATOM 4182 O O . ASN B 1 169 ? -16.375 22.5 24.453 1 97.25 169 ASN B O 1
ATOM 4186 N N . LYS B 1 170 ? -16.703 23.141 26.531 1 95.25 170 LYS B N 1
ATOM 4187 C CA . LYS B 1 170 ? -18.141 22.875 26.531 1 95.25 170 LYS B CA 1
ATOM 4188 C C . LYS B 1 170 ? -18.828 23.578 25.359 1 95.25 170 LYS B C 1
ATOM 4190 O O . LYS B 1 170 ? -18.641 24.781 25.156 1 95.25 170 LYS B O 1
ATOM 4195 N N . GLY B 1 171 ? -19.562 22.844 24.672 1 94.06 171 GLY B N 1
ATOM 4196 C CA . GLY B 1 171 ? -20.453 23.359 23.641 1 94.06 171 GLY B CA 1
ATOM 4197 C C . GLY B 1 171 ? -19.734 23.734 22.359 1 94.06 171 GLY B C 1
ATOM 4198 O O . GLY B 1 171 ? -20.359 24.234 21.422 1 94.06 171 GLY B O 1
ATOM 4199 N N . ARG B 1 172 ? -18.422 23.484 22.297 1 95.25 172 ARG B N 1
ATOM 4200 C CA . ARG B 1 172 ? -17.609 23.828 21.125 1 95.25 172 ARG B CA 1
ATOM 4201 C C . ARG B 1 172 ? -16.859 22.609 20.609 1 95.25 172 ARG B C 1
ATOM 4203 O O . ARG B 1 172 ? -16.703 21.609 21.328 1 95.25 172 ARG B O 1
ATOM 4210 N N . ILE B 1 173 ? -16.391 22.766 19.359 1 96.75 173 ILE B N 1
ATOM 4211 C CA . ILE B 1 173 ? -15.695 21.609 18.797 1 96.75 173 ILE B CA 1
ATOM 4212 C C . ILE B 1 173 ? -14.289 22.016 18.359 1 96.75 173 ILE B C 1
ATOM 4214 O O . ILE B 1 173 ? -13.523 21.188 17.875 1 96.75 173 ILE B O 1
ATOM 4218 N N . THR B 1 174 ? -13.969 23.312 18.375 1 97.12 174 THR B N 1
ATOM 4219 C CA . THR B 1 174 ? -12.633 23.844 18.125 1 97.12 174 THR B CA 1
ATOM 4220 C C . THR B 1 174 ? -12.18 24.75 19.266 1 97.12 174 THR B C 1
ATOM 4222 O O . THR B 1 174 ? -12.945 25.031 20.188 1 97.12 174 THR B O 1
ATOM 4225 N N . TYR B 1 175 ? -10.953 25.188 19.188 1 97.38 175 TYR B N 1
ATOM 4226 C CA . TYR B 1 175 ? -10.414 26.047 20.25 1 97.38 175 TYR B CA 1
ATOM 4227 C C . TYR B 1 175 ? -10.578 27.516 19.891 1 97.38 175 TYR B C 1
ATOM 4229 O O . TYR B 1 175 ? -10.234 28.406 20.672 1 97.38 175 TYR B O 1
ATOM 4237 N N . ALA B 1 176 ? -11.125 27.844 18.719 1 94.88 176 ALA B N 1
ATOM 4238 C CA . ALA B 1 176 ? -11.055 29.172 18.156 1 94.88 176 ALA B CA 1
ATOM 4239 C C . ALA B 1 176 ? -11.906 30.156 18.953 1 94.88 176 ALA B C 1
ATOM 4241 O O . ALA B 1 176 ? -11.539 31.328 19.109 1 94.88 176 ALA B O 1
ATOM 4242 N N . ARG B 1 177 ? -13.055 29.719 19.422 1 92.31 177 ARG B N 1
ATOM 4243 C CA . ARG B 1 177 ? -13.984 30.594 20.109 1 92.31 177 ARG B CA 1
ATOM 4244 C C . ARG B 1 177 ? -14.242 30.109 21.531 1 92.31 177 ARG B C 1
ATOM 4246 O O . ARG B 1 177 ? -15.312 30.359 22.094 1 92.31 177 ARG B O 1
ATOM 4253 N N . SER B 1 178 ? -13.305 29.375 22 1 93.12 178 SER B N 1
ATOM 4254 C CA . SER B 1 178 ? -13.461 28.859 23.359 1 93.12 178 SER B CA 1
ATOM 4255 C C . SER B 1 178 ? -13.414 30 24.375 1 93.12 178 SER B C 1
ATOM 4257 O O . SER B 1 178 ? -12.719 31 24.188 1 93.12 178 SER B O 1
ATOM 4259 N N . GLU B 1 179 ? -14.086 29.812 25.469 1 88.75 179 GLU B N 1
ATOM 4260 C CA . GLU B 1 179 ? -14.125 30.812 26.531 1 88.75 179 GLU B CA 1
ATOM 4261 C C . GLU B 1 179 ? -12.836 30.812 27.344 1 88.75 179 GLU B C 1
ATOM 4263 O O . GLU B 1 179 ? -12.43 31.844 27.875 1 88.75 179 GLU B O 1
ATOM 4268 N N . SER B 1 180 ? -12.32 29.734 27.422 1 91.06 180 SER B N 1
ATOM 4269 C CA . SER B 1 180 ? -11.102 29.578 28.203 1 91.06 180 SER B CA 1
ATOM 4270 C C . SER B 1 180 ? -9.867 29.531 27.312 1 91.06 180 SER B C 1
ATOM 4272 O O . SER B 1 180 ? -9.805 28.75 26.375 1 91.06 180 SER B O 1
ATOM 4274 N N . SER B 1 181 ? -8.922 30.297 27.672 1 94.06 181 SER B N 1
ATOM 4275 C CA . SER B 1 181 ? -7.648 30.266 26.953 1 94.06 181 SER B CA 1
ATOM 4276 C C . SER B 1 181 ? -6.941 28.922 27.156 1 94.06 181 SER B C 1
ATOM 4278 O O . SER B 1 181 ? -6.027 28.578 26.406 1 94.06 181 SER B O 1
ATOM 4280 N N . LYS B 1 182 ? -7.398 28.172 28.172 1 97.38 182 LYS B N 1
ATOM 4281 C CA . LYS B 1 182 ? -6.781 26.891 28.5 1 97.38 182 LYS B CA 1
ATOM 4282 C C . LYS B 1 182 ? -7.055 25.859 27.406 1 97.38 182 LYS B C 1
ATOM 4284 O O . LYS B 1 182 ? -6.289 24.906 27.234 1 97.38 182 LYS B O 1
ATOM 4289 N N . VAL B 1 183 ? -8.125 26.078 26.641 1 98 183 VAL B N 1
ATOM 4290 C CA . VAL B 1 183 ? -8.445 25.156 25.547 1 98 183 VAL B CA 1
ATOM 4291 C C . VAL B 1 183 ? -7.391 25.281 24.453 1 98 183 VAL B C 1
ATOM 4293 O O . VAL B 1 183 ? -6.812 24.281 24.016 1 98 183 VAL B O 1
ATOM 4296 N N . GLU B 1 184 ? -7.129 26.516 24.047 1 97.62 184 GLU B N 1
ATOM 4297 C CA . GLU B 1 184 ? -6.102 26.75 23.047 1 97.62 184 GLU B CA 1
ATOM 4298 C C . GLU B 1 184 ? -4.738 26.25 23.516 1 97.62 184 GLU B C 1
ATOM 4300 O O . GLU B 1 184 ? -3.977 25.672 22.734 1 97.62 184 GLU B O 1
ATOM 4305 N N . GLU B 1 185 ? -4.445 26.484 24.75 1 97.88 185 GLU B N 1
ATOM 4306 C CA . GLU B 1 185 ? -3.176 26.047 25.328 1 97.88 185 GLU B CA 1
ATOM 4307 C C . GLU B 1 185 ? -3.041 24.516 25.25 1 97.88 185 GLU B C 1
ATOM 4309 O O . GLU B 1 185 ? -1.96 24 24.953 1 97.88 185 GLU B O 1
ATOM 4314 N N . ALA B 1 186 ? -4.125 23.828 25.5 1 98.25 186 ALA B N 1
ATOM 4315 C CA . ALA B 1 186 ? -4.121 22.359 25.438 1 98.25 186 ALA B CA 1
ATOM 4316 C C . ALA B 1 186 ? -3.861 21.891 24.016 1 98.25 186 ALA B C 1
ATOM 4318 O O . ALA B 1 186 ? -3.072 20.969 23.797 1 98.25 186 ALA B O 1
ATOM 4319 N N . TYR B 1 187 ? -4.477 22.516 23.078 1 98.19 187 TYR B N 1
ATOM 4320 C CA . TYR B 1 187 ? -4.281 22.188 21.672 1 98.19 187 TYR B CA 1
ATOM 4321 C C . TYR B 1 187 ? -2.85 22.484 21.234 1 98.19 187 TYR B C 1
ATOM 4323 O O . TYR B 1 187 ? -2.227 21.672 20.547 1 98.19 187 TYR B O 1
ATOM 4331 N N . ALA B 1 188 ? -2.371 23.609 21.625 1 97.81 188 ALA B N 1
ATOM 4332 C CA . ALA B 1 188 ? -1.007 24 21.281 1 97.81 188 ALA B CA 1
ATOM 4333 C C . ALA B 1 188 ? 0.005 23.016 21.859 1 97.81 188 ALA B C 1
ATOM 4335 O O . ALA B 1 188 ? 0.978 22.656 21.188 1 97.81 188 ALA B O 1
ATOM 4336 N N . ALA B 1 189 ? -0.257 22.594 23.062 1 97.88 189 ALA B N 1
ATOM 4337 C CA . ALA B 1 189 ? 0.629 21.625 23.703 1 97.88 189 ALA B CA 1
ATOM 4338 C C . ALA B 1 189 ? 0.618 20.297 22.969 1 97.88 189 ALA B C 1
ATOM 4340 O O . ALA B 1 189 ? 1.666 19.672 22.781 1 97.88 189 ALA B O 1
ATOM 4341 N N . GLN B 1 190 ? -0.529 19.875 22.609 1 97.62 190 GLN B N 1
ATOM 4342 C CA . GLN B 1 190 ? -0.646 18.625 21.859 1 97.62 190 GLN B CA 1
ATOM 4343 C C . GLN B 1 190 ? 0.057 18.734 20.5 1 97.62 190 GLN B C 1
ATOM 4345 O O . GLN B 1 190 ? 0.75 17.812 20.078 1 97.62 190 GLN B O 1
ATOM 4350 N N . PHE B 1 191 ? -0.09 19.859 19.875 1 97.75 191 PHE B N 1
ATOM 4351 C CA . PHE B 1 191 ? 0.575 20.109 18.609 1 97.75 191 PHE B CA 1
ATOM 4352 C C . PHE B 1 191 ? 2.09 20.031 18.766 1 97.75 191 PHE B C 1
ATOM 4354 O O . PHE B 1 191 ? 2.773 19.391 17.953 1 97.75 191 PHE B O 1
ATOM 4361 N N . ALA B 1 192 ? 2.547 20.656 19.719 1 97.5 192 ALA B N 1
ATOM 4362 C CA . ALA B 1 192 ? 3.986 20.672 19.969 1 97.5 192 ALA B CA 1
ATOM 4363 C C . ALA B 1 192 ? 4.516 19.25 20.188 1 97.5 192 ALA B C 1
ATOM 4365 O O . ALA B 1 192 ? 5.566 18.891 19.656 1 97.5 192 ALA B O 1
ATOM 4366 N N . ARG B 1 193 ? 3.795 18.484 20.953 1 96.75 193 ARG B N 1
ATOM 4367 C CA . ARG B 1 193 ? 4.184 17.109 21.203 1 96.75 193 ARG B CA 1
ATOM 4368 C C . ARG B 1 193 ? 4.18 16.297 19.922 1 96.75 193 ARG B C 1
ATOM 4370 O O . ARG B 1 193 ? 5.102 15.523 19.656 1 96.75 193 ARG B O 1
ATOM 4377 N N . ASP B 1 194 ? 3.152 16.453 19.172 1 97.44 194 ASP B N 1
ATOM 4378 C CA . ASP B 1 194 ? 3.023 15.727 17.906 1 97.44 194 ASP B CA 1
ATOM 4379 C C . ASP B 1 194 ? 4.145 16.109 16.938 1 97.44 194 ASP B C 1
ATOM 4381 O O . ASP B 1 194 ? 4.742 15.242 16.297 1 97.44 194 ASP B O 1
ATOM 4385 N N . MET B 1 195 ? 4.43 17.391 16.828 1 97.56 195 MET B N 1
ATOM 4386 C CA . MET B 1 195 ? 5.457 17.875 15.906 1 97.56 195 MET B CA 1
ATOM 4387 C C . MET B 1 195 ? 6.844 17.422 16.344 1 97.56 195 MET B C 1
ATOM 4389 O O . MET B 1 195 ? 7.703 17.125 15.516 1 97.56 195 MET B O 1
ATOM 4393 N N . GLU B 1 196 ? 7.023 17.406 17.625 1 96.62 196 GLU B N 1
ATOM 4394 C CA . GLU B 1 196 ? 8.289 16.875 18.125 1 96.62 196 GLU B CA 1
ATOM 4395 C C . GLU B 1 196 ? 8.469 15.414 17.703 1 96.62 196 GLU B C 1
ATOM 4397 O O . GLU B 1 196 ? 9.547 15.023 17.25 1 96.62 196 GLU B O 1
ATOM 4402 N N . ALA B 1 197 ? 7.441 14.617 17.891 1 97.25 197 ALA B N 1
ATOM 4403 C CA . ALA B 1 197 ? 7.488 13.219 17.484 1 97.25 197 ALA B CA 1
ATOM 4404 C C . ALA B 1 197 ? 7.715 13.094 15.977 1 97.25 197 ALA B C 1
ATOM 4406 O O . ALA B 1 197 ? 8.516 12.266 15.531 1 97.25 197 ALA B O 1
ATOM 4407 N N . PHE B 1 198 ? 7.059 13.938 15.273 1 98.31 198 PHE B N 1
ATOM 4408 C CA . PHE B 1 198 ? 7.176 13.969 13.82 1 98.31 198 PHE B CA 1
ATOM 4409 C C . PHE B 1 198 ? 8.609 14.258 13.398 1 98.31 198 PHE B C 1
ATOM 4411 O O . PHE B 1 198 ? 9.195 13.508 12.617 1 98.31 198 PHE B O 1
ATOM 4418 N N . PHE B 1 199 ? 9.188 15.273 13.891 1 98.12 199 PHE B N 1
ATOM 4419 C CA . PHE B 1 199 ? 10.531 15.672 13.5 1 98.12 199 PHE B CA 1
ATOM 4420 C C . PHE B 1 199 ? 11.562 14.664 14 1 98.12 199 PHE B C 1
ATOM 4422 O O . PHE B 1 199 ? 12.578 14.438 13.344 1 98.12 199 PHE B O 1
ATOM 4429 N N . THR B 1 200 ? 11.297 14.07 15.148 1 97.62 200 THR B N 1
ATOM 4430 C CA . THR B 1 200 ? 12.195 13.031 15.648 1 97.62 200 THR B CA 1
ATOM 4431 C C . THR B 1 200 ? 12.25 11.859 14.68 1 97.62 200 THR B C 1
ATOM 4433 O O . THR B 1 200 ? 13.336 11.375 14.344 1 97.62 200 THR B O 1
ATOM 4436 N N . ALA B 1 201 ? 11.117 11.422 14.234 1 98 201 ALA B N 1
ATOM 4437 C CA . ALA B 1 201 ? 11.062 10.328 13.273 1 98 201 ALA B CA 1
ATOM 4438 C C . ALA B 1 201 ? 11.742 10.711 11.961 1 98 201 ALA B C 1
ATOM 4440 O O . ALA B 1 201 ? 12.531 9.93 11.414 1 98 201 ALA B O 1
ATOM 4441 N N . ARG B 1 202 ? 11.461 11.93 11.461 1 98.44 202 ARG B N 1
ATOM 4442 C CA . ARG B 1 202 ? 12.031 12.391 10.203 1 98.44 202 ARG B CA 1
ATOM 4443 C C . ARG B 1 202 ? 13.547 12.539 10.312 1 98.44 202 ARG B C 1
ATOM 4445 O O . ARG B 1 202 ? 14.273 12.211 9.367 1 98.44 202 ARG B O 1
ATOM 4452 N N . SER B 1 203 ? 14 13.008 11.438 1 97.25 203 SER B N 1
ATOM 4453 C CA . SER B 1 203 ? 15.438 13.148 11.664 1 97.25 203 SER B CA 1
ATOM 4454 C C . SER B 1 203 ? 16.141 11.797 11.555 1 97.25 203 SER B C 1
ATOM 4456 O O . SER B 1 203 ? 17.25 11.711 11.008 1 97.25 203 SER B O 1
ATOM 4458 N N . ALA B 1 204 ? 15.523 10.781 12.047 1 96.44 204 ALA B N 1
ATOM 4459 C CA . ALA B 1 204 ? 16.094 9.445 11.992 1 96.44 204 ALA B CA 1
ATOM 4460 C C . ALA B 1 204 ? 16.062 8.883 10.57 1 96.44 204 ALA B C 1
ATOM 4462 O O . ALA B 1 204 ? 16.969 8.148 10.164 1 96.44 204 ALA B O 1
ATOM 4463 N N . GLU B 1 205 ? 15.102 9.219 9.797 1 97.75 205 GLU B N 1
ATOM 4464 C CA . GLU B 1 205 ? 14.812 8.562 8.523 1 97.75 205 GLU B CA 1
ATOM 4465 C C . GLU B 1 205 ? 15.531 9.266 7.371 1 97.75 205 GLU B C 1
ATOM 4467 O O . GLU B 1 205 ? 15.875 8.641 6.375 1 97.75 205 GLU B O 1
ATOM 4472 N N . LEU B 1 206 ? 15.695 10.586 7.469 1 97.75 206 LEU B N 1
ATOM 4473 C CA . LEU B 1 206 ? 16.344 11.352 6.406 1 97.75 206 LEU B CA 1
ATOM 4474 C C . LEU B 1 206 ? 17.844 11.078 6.379 1 97.75 206 LEU B C 1
ATOM 4476 O O . LEU B 1 206 ? 18.484 11 7.43 1 97.75 206 LEU B O 1
ATOM 4480 N N . ALA B 1 207 ? 18.422 10.867 5.188 1 95.56 207 ALA B N 1
ATOM 4481 C CA . ALA B 1 207 ? 19.875 10.797 5 1 95.56 207 ALA B CA 1
ATOM 4482 C C . ALA B 1 207 ? 20.531 12.148 5.25 1 95.56 207 ALA B C 1
ATOM 4484 O O . ALA B 1 207 ? 19.844 13.172 5.324 1 95.56 207 ALA B O 1
ATOM 4485 N N . ASP B 1 208 ? 21.812 12.109 5.375 1 94.5 208 ASP B N 1
ATOM 4486 C CA . ASP B 1 208 ? 22.547 13.359 5.445 1 94.5 208 ASP B CA 1
ATOM 4487 C C . ASP B 1 208 ? 22.234 14.258 4.246 1 94.5 208 ASP B C 1
ATOM 4489 O O . ASP B 1 208 ? 22.141 13.773 3.113 1 94.5 208 ASP B O 1
ATOM 4493 N N . ASP B 1 209 ? 21.938 15.477 4.523 1 96.25 209 ASP B N 1
ATOM 4494 C CA . ASP B 1 209 ? 21.625 16.5 3.523 1 96.25 209 ASP B CA 1
ATOM 4495 C C . ASP B 1 209 ? 20.219 16.312 2.965 1 96.25 209 ASP B C 1
ATOM 4497 O O . ASP B 1 209 ? 19.859 16.953 1.977 1 96.25 209 ASP B O 1
ATOM 4501 N N . GLY B 1 210 ? 19.453 15.352 3.557 1 97.69 210 GLY B N 1
ATOM 4502 C CA . GLY B 1 210 ? 18.078 15.164 3.125 1 97.69 210 GLY B CA 1
ATOM 4503 C C . GLY B 1 210 ? 17.203 16.375 3.389 1 97.69 210 GLY B C 1
ATOM 4504 O O . GLY B 1 210 ? 17.484 17.172 4.293 1 97.69 210 GLY B O 1
ATOM 4505 N N . LEU B 1 211 ? 16.172 16.516 2.607 1 98.62 211 LEU B N 1
ATOM 4506 C CA . LEU B 1 211 ? 15.273 17.656 2.717 1 98.62 211 LEU B CA 1
ATOM 4507 C C . LEU B 1 211 ? 13.883 17.219 3.166 1 98.62 211 LEU B C 1
ATOM 4509 O O . LEU B 1 211 ? 13.422 16.141 2.787 1 98.62 211 LEU B O 1
ATOM 4513 N N . LEU B 1 212 ? 13.258 18.016 3.943 1 98.69 212 LEU B N 1
ATOM 4514 C CA . LEU B 1 212 ? 11.852 17.891 4.316 1 98.69 212 LEU B CA 1
ATOM 4515 C C . LEU B 1 212 ? 11.094 19.188 4.035 1 98.69 212 LEU B C 1
ATOM 4517 O O . LEU B 1 212 ? 11.43 20.234 4.586 1 98.69 212 LEU B O 1
ATOM 4521 N N . ALA B 1 213 ? 10.141 19.109 3.152 1 98.62 213 ALA B N 1
ATOM 4522 C CA . ALA B 1 213 ? 9.281 20.234 2.82 1 98.62 213 ALA B CA 1
ATOM 4523 C C . ALA B 1 213 ? 7.879 20.062 3.395 1 98.62 213 ALA B C 1
ATOM 4525 O O . ALA B 1 213 ? 7.246 19.016 3.18 1 98.62 213 ALA B O 1
ATOM 4526 N N . ILE B 1 214 ? 7.398 21.062 4.078 1 98.62 214 ILE B N 1
ATOM 4527 C CA . ILE B 1 214 ? 6.078 21.016 4.695 1 98.62 214 ILE B CA 1
ATOM 4528 C C . ILE B 1 214 ? 5.238 22.188 4.215 1 98.62 214 ILE B C 1
ATOM 4530 O O . ILE B 1 214 ? 5.719 23.328 4.172 1 98.62 214 ILE B O 1
ATOM 4534 N N . LEU B 1 215 ? 4.098 21.922 3.756 1 98.31 215 LEU B N 1
ATOM 4535 C CA . LEU B 1 215 ? 3.061 22.906 3.482 1 98.31 215 LEU B CA 1
ATOM 4536 C C . LEU B 1 215 ? 1.844 22.688 4.375 1 98.31 215 LEU B C 1
ATOM 4538 O O . LEU B 1 215 ? 1.249 21.609 4.355 1 98.31 215 LEU B O 1
ATOM 4542 N N . MET B 1 216 ? 1.49 23.672 5.203 1 98 216 MET B N 1
ATOM 4543 C CA . MET B 1 216 ? 0.376 23.5 6.133 1 98 216 MET B CA 1
ATOM 4544 C C . MET B 1 216 ? -0.367 24.828 6.328 1 98 216 MET B C 1
ATOM 4546 O O . MET B 1 216 ? 0.176 25.891 6.051 1 98 216 MET B O 1
ATOM 4550 N N . PRO B 1 217 ? -1.606 24.719 6.762 1 97.06 217 PRO B N 1
ATOM 4551 C CA . PRO B 1 217 ? -2.268 25.969 7.148 1 97.06 217 PRO B CA 1
ATOM 4552 C C . PRO B 1 217 ? -1.56 26.688 8.297 1 97.06 217 PRO B C 1
ATOM 4554 O O . PRO B 1 217 ? -0.932 26.031 9.141 1 97.06 217 PRO B O 1
ATOM 4557 N N . CYS B 1 218 ? -1.669 27.922 8.266 1 96.5 218 CYS B N 1
ATOM 4558 C CA . CYS B 1 218 ? -1.07 28.672 9.359 1 96.5 218 CYS B CA 1
ATOM 4559 C C . CYS B 1 218 ? -1.92 29.891 9.719 1 96.5 218 CYS B C 1
ATOM 4561 O O . CYS B 1 218 ? -2.779 30.297 8.938 1 96.5 218 CYS B O 1
ATOM 4563 N N . ARG B 1 219 ? -1.778 30.297 10.914 1 94.94 219 ARG B N 1
ATOM 4564 C CA . ARG B 1 219 ? -2.391 31.531 11.414 1 94.94 219 ARG B CA 1
ATOM 4565 C C . ARG B 1 219 ? -1.41 32.688 11.359 1 94.94 219 ARG B C 1
ATOM 4567 O O . ARG B 1 219 ? -0.376 32.688 12.031 1 94.94 219 ARG B O 1
ATOM 4574 N N . PRO B 1 220 ? -1.776 33.719 10.562 1 91 220 PRO B N 1
ATOM 4575 C CA . PRO B 1 220 ? -0.863 34.844 10.492 1 91 220 PRO B CA 1
ATOM 4576 C C . PRO B 1 220 ? -0.652 35.531 11.844 1 91 220 PRO B C 1
ATOM 4578 O O . PRO B 1 220 ? -1.597 35.656 12.625 1 91 220 PRO B O 1
ATOM 4581 N N . GLU B 1 221 ? 0.55 35.875 12.055 1 88.06 221 GLU B N 1
ATOM 4582 C CA . GLU B 1 221 ? 0.859 36.594 13.305 1 88.06 221 GLU B CA 1
ATOM 4583 C C . GLU B 1 221 ? 0.924 38.094 13.094 1 88.06 221 GLU B C 1
ATOM 4585 O O . GLU B 1 221 ? 1.422 38.562 12.062 1 88.06 221 GLU B O 1
ATOM 4590 N N . PRO B 1 222 ? 0.424 38.812 13.898 1 88.06 222 PRO B N 1
ATOM 4591 C CA . PRO B 1 222 ? -0.329 38.438 15.102 1 88.06 222 PRO B CA 1
ATOM 4592 C C . PRO B 1 222 ? -1.814 38.219 14.828 1 88.06 222 PRO B C 1
ATOM 4594 O O . PRO B 1 222 ? -2.416 38.969 14.047 1 88.06 222 PRO B O 1
ATOM 4597 N N . SER B 1 223 ? -2.449 37.219 15 1 89.5 223 SER B N 1
ATOM 4598 C CA . SER B 1 223 ? -3.883 36.938 14.906 1 89.5 223 SER B CA 1
ATOM 4599 C C . SER B 1 223 ? -4.328 35.938 15.945 1 89.5 223 SER B C 1
ATOM 4601 O O . SER B 1 223 ? -3.545 35.062 16.359 1 89.5 223 SER B O 1
ATOM 4603 N N . LEU B 1 224 ? -5.5 36.188 16.391 1 91.88 224 LEU B N 1
ATOM 4604 C CA . LEU B 1 224 ? -6.113 35.219 17.297 1 91.88 224 LEU B CA 1
ATOM 4605 C C . LEU B 1 224 ? -6.699 34.031 16.516 1 91.88 224 LEU B C 1
ATOM 4607 O O . LEU B 1 224 ? -7.016 34.156 15.328 1 91.88 224 LEU B O 1
ATOM 4611 N N . PRO B 1 225 ? -6.793 32.906 17.266 1 93.38 225 PRO B N 1
ATOM 4612 C CA . PRO B 1 225 ? -7.434 31.766 16.594 1 93.38 225 PRO B CA 1
ATOM 4613 C C . PRO B 1 225 ? -8.812 32.094 16.031 1 93.38 225 PRO B C 1
ATOM 4615 O O . PRO B 1 225 ? -9.195 31.609 14.969 1 93.38 225 PRO B O 1
ATOM 4618 N N . SER B 1 226 ? -9.523 33 16.703 1 92.38 226 SER B N 1
ATOM 4619 C CA . SER B 1 226 ? -10.859 33.375 16.266 1 92.38 226 SER B CA 1
ATOM 4620 C C . SER B 1 226 ? -10.805 34.219 15 1 92.38 226 SER B C 1
ATOM 4622 O O . SER B 1 226 ? -11.828 34.438 14.344 1 92.38 226 SER B O 1
ATOM 4624 N N . GLU B 1 227 ? -9.633 34.625 14.656 1 92.31 227 GLU B N 1
ATOM 4625 C CA . GLU B 1 227 ? -9.461 35.438 13.453 1 92.31 227 GLU B CA 1
ATOM 4626 C C . GLU B 1 227 ? -8.961 34.625 12.281 1 92.31 227 GLU B C 1
ATOM 4628 O O . GLU B 1 227 ? -8.703 35.125 11.195 1 92.31 227 GLU B O 1
ATOM 4633 N N . SER B 1 228 ? -8.766 33.375 12.461 1 92.75 228 SER B N 1
ATOM 4634 C CA . SER B 1 228 ? -8.406 32.469 11.391 1 92.75 228 SER B CA 1
ATOM 4635 C C . SER B 1 228 ? -9.617 32.062 10.555 1 92.75 228 SER B C 1
ATOM 4637 O O . SER B 1 228 ? -10.602 31.547 11.086 1 92.75 228 SER B O 1
ATOM 4639 N N . THR B 1 229 ? -9.562 32.375 9.266 1 93.31 229 THR B N 1
ATOM 4640 C CA . THR B 1 229 ? -10.648 32.031 8.352 1 93.31 229 THR B CA 1
ATOM 4641 C C . THR B 1 229 ? -10.93 30.531 8.398 1 93.31 229 THR B C 1
ATOM 4643 O O . THR B 1 229 ? -12.094 30.109 8.484 1 93.31 229 THR B O 1
ATOM 4646 N N . LEU B 1 230 ? -9.859 29.703 8.367 1 94.69 230 LEU B N 1
ATOM 4647 C CA . LEU B 1 230 ? -10.016 28.25 8.406 1 94.69 230 LEU B CA 1
ATOM 4648 C C . LEU B 1 230 ? -10.727 27.812 9.68 1 94.69 230 LEU B C 1
ATOM 4650 O O . LEU B 1 230 ? -11.641 26.984 9.633 1 94.69 230 LEU B O 1
ATOM 4654 N N . MET B 1 231 ? -10.391 28.359 10.797 1 95.06 231 MET B N 1
ATOM 4655 C CA . MET B 1 231 ? -11.008 27.984 12.062 1 95.06 231 MET B CA 1
ATOM 4656 C C . MET B 1 231 ? -12.484 28.375 12.086 1 95.06 231 MET B C 1
ATOM 4658 O O . MET B 1 231 ? -13.312 27.672 12.664 1 95.06 231 MET B O 1
ATOM 4662 N N . ASN B 1 232 ? -12.781 29.516 11.492 1 94.94 232 ASN B N 1
ATOM 4663 C CA . ASN B 1 232 ? -14.18 29.922 11.438 1 94.94 232 ASN B CA 1
ATOM 4664 C C . ASN B 1 232 ? -15.008 29 10.547 1 94.94 232 ASN B C 1
ATOM 4666 O O . ASN B 1 232 ? -16.172 28.766 10.82 1 94.94 232 ASN B O 1
ATOM 4670 N N . ILE B 1 233 ? -14.367 28.594 9.477 1 95.75 233 ILE B N 1
ATOM 4671 C CA . ILE B 1 233 ? -15.031 27.609 8.617 1 95.75 233 ILE B CA 1
ATOM 4672 C C . ILE B 1 233 ? -15.375 26.359 9.422 1 95.75 233 ILE B C 1
ATOM 4674 O O . ILE B 1 233 ? -16.484 25.844 9.328 1 95.75 233 ILE B O 1
ATOM 4678 N N . LEU B 1 234 ? -14.516 25.891 10.25 1 96.56 234 LEU B N 1
ATOM 4679 C CA . LEU B 1 234 ? -14.742 24.719 11.086 1 96.56 234 LEU B CA 1
ATOM 4680 C C . LEU B 1 234 ? -15.773 25.016 12.18 1 96.56 234 LEU B C 1
ATOM 4682 O O . LEU B 1 234 ? -16.562 24.156 12.547 1 96.56 234 LEU B O 1
ATOM 4686 N N . GLU B 1 235 ? -15.758 26.234 12.641 1 96.12 235 GLU B N 1
ATOM 4687 C CA . GLU B 1 235 ? -16.719 26.656 13.664 1 96.12 235 GLU B CA 1
ATOM 4688 C C . GLU B 1 235 ? -18.141 26.609 13.133 1 96.12 235 GLU B C 1
ATOM 4690 O O . GLU B 1 235 ? -19.078 26.359 13.891 1 96.12 235 GLU B O 1
ATOM 4695 N N . CYS B 1 236 ? -18.297 26.859 11.867 1 97.69 236 CYS B N 1
ATOM 4696 C CA . CYS B 1 236 ? -19.625 26.75 11.266 1 97.69 236 CYS B CA 1
ATOM 4697 C C . CYS B 1 236 ? -20.188 25.344 11.43 1 97.69 236 CYS B C 1
ATOM 4699 O O . CYS B 1 236 ? -21.391 25.172 11.586 1 97.69 236 CYS B O 1
ATOM 4701 N N . LEU B 1 237 ? -19.312 24.344 11.344 1 97.88 237 LEU B N 1
ATOM 4702 C CA . LEU B 1 237 ? -19.719 22.984 11.617 1 97.88 237 LEU B CA 1
ATOM 4703 C C . LEU B 1 237 ? -20.188 22.828 13.062 1 97.88 237 LEU B C 1
ATOM 4705 O O . LEU B 1 237 ? -21.188 22.172 13.328 1 97.88 237 LEU B O 1
ATOM 4709 N N . GLY B 1 238 ? -19.422 23.438 13.977 1 97.56 238 GLY B N 1
ATOM 4710 C CA . GLY B 1 238 ? -19.828 23.453 15.375 1 97.56 238 GLY B CA 1
ATOM 4711 C C . GLY B 1 238 ? -21.172 24.125 15.586 1 97.56 238 GLY B C 1
ATOM 4712 O O . GLY B 1 238 ? -21.984 23.641 16.375 1 97.56 238 GLY B O 1
ATOM 4713 N N . ASP B 1 239 ? -21.391 25.203 14.891 1 98 239 ASP B N 1
ATOM 4714 C CA . ASP B 1 239 ? -22.672 25.922 14.984 1 98 239 ASP B CA 1
ATOM 4715 C C . ASP B 1 239 ? -23.828 25.047 14.5 1 98 239 ASP B C 1
ATOM 4717 O O . ASP B 1 239 ? -24.922 25.078 15.078 1 98 239 ASP B O 1
ATOM 4721 N N . ALA B 1 240 ? -23.547 24.344 13.43 1 98.31 240 ALA B N 1
ATOM 4722 C CA . ALA B 1 240 ? -24.562 23.438 12.906 1 98.31 240 ALA B CA 1
ATOM 4723 C C . ALA B 1 240 ? -24.906 22.359 13.93 1 98.31 240 ALA B C 1
ATOM 4725 O O . ALA B 1 240 ? -26.094 22.031 14.133 1 98.31 240 ALA B O 1
ATOM 4726 N N . LEU B 1 241 ? -23.922 21.797 14.578 1 98.06 241 LEU B N 1
ATOM 4727 C CA . LEU B 1 241 ? -24.141 20.797 15.617 1 98.06 241 LEU B CA 1
ATOM 4728 C C . LEU B 1 241 ? -24.922 21.391 16.781 1 98.06 241 LEU B C 1
ATOM 4730 O O . LEU B 1 241 ? -25.812 20.734 17.328 1 98.06 241 LEU B O 1
ATOM 4734 N N . ALA B 1 242 ? -24.594 22.562 17.172 1 97.38 242 ALA B N 1
ATOM 4735 C CA . ALA B 1 242 ? -25.281 23.234 18.266 1 97.38 242 ALA B CA 1
ATOM 4736 C C . ALA B 1 242 ? -26.766 23.422 17.953 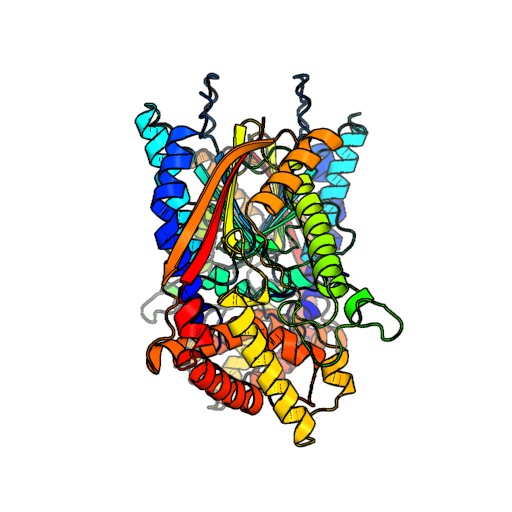1 97.38 242 ALA B C 1
ATOM 4738 O O . ALA B 1 242 ? -27.609 23.281 18.828 1 97.38 242 ALA B O 1
ATOM 4739 N N . ASP B 1 243 ? -27.016 23.766 16.703 1 97.56 243 ASP B N 1
ATOM 4740 C CA . ASP B 1 243 ? -28.406 23.875 16.266 1 97.56 243 ASP B CA 1
ATOM 4741 C C . ASP B 1 243 ? -29.156 22.547 16.438 1 97.56 243 ASP B C 1
ATOM 4743 O O . ASP B 1 243 ? -30.297 22.531 16.875 1 97.56 243 ASP B O 1
ATOM 4747 N N . MET B 1 244 ? -28.484 21.531 16.078 1 97.69 244 MET B N 1
ATOM 4748 C CA . MET B 1 244 ? -29.109 20.219 16.188 1 97.69 244 MET B CA 1
ATOM 4749 C C . MET B 1 244 ? -29.391 19.844 17.641 1 97.69 244 MET B C 1
ATOM 4751 O O . MET B 1 244 ? -30.391 19.203 17.938 1 97.69 244 MET B O 1
ATOM 4755 N N . VAL B 1 245 ? -28.531 20.25 18.5 1 97.31 245 VAL B N 1
ATOM 4756 C CA . VAL B 1 245 ? -28.734 20.031 19.922 1 97.31 245 VAL B CA 1
ATOM 4757 C C . VAL B 1 245 ? -29.938 20.844 20.406 1 97.31 245 VAL B C 1
ATOM 4759 O O . VAL B 1 245 ? -30.797 20.312 21.109 1 97.31 245 VAL B O 1
ATOM 4762 N N . LYS B 1 246 ? -30 22.031 20.031 1 97.5 246 LYS B N 1
ATOM 4763 C CA . LYS B 1 246 ? -31.094 22.922 20.422 1 97.5 246 LYS B CA 1
ATOM 4764 C C . LYS B 1 246 ? -32.438 22.359 19.984 1 97.5 246 LYS B C 1
ATOM 4766 O O . LYS B 1 246 ? -33.438 22.531 20.688 1 97.5 246 LYS B O 1
ATOM 4771 N N . GLU B 1 247 ? -32.406 21.656 18.922 1 97.38 247 GLU B N 1
ATOM 4772 C CA . GLU B 1 247 ? -33.656 21.125 18.359 1 97.38 247 GLU B CA 1
ATOM 4773 C C . GLU B 1 247 ? -33.906 19.703 18.828 1 97.38 247 GLU B C 1
ATOM 4775 O O . GLU B 1 247 ? -34.844 19.062 18.406 1 97.38 247 GLU B O 1
ATOM 4780 N N . GLY B 1 248 ? -33.062 19.156 19.609 1 96.31 248 GLY B N 1
ATOM 4781 C CA . GLY B 1 248 ? -33.25 17.844 20.203 1 96.31 248 GLY B CA 1
ATOM 4782 C C . GLY B 1 248 ? -32.844 16.703 19.281 1 96.31 248 GLY B C 1
ATOM 4783 O O . GLY B 1 248 ? -33.156 15.547 19.531 1 96.31 248 GLY B O 1
ATOM 4784 N N . LEU B 1 249 ? -32.125 17.047 18.203 1 96.62 249 LEU B N 1
ATOM 4785 C CA . LEU B 1 249 ? -31.719 16.031 17.234 1 96.62 249 LEU B CA 1
ATOM 4786 C C . LEU B 1 249 ? -30.438 15.336 17.672 1 96.62 249 LEU B C 1
ATOM 4788 O O . LEU B 1 249 ? -30.125 14.242 17.188 1 96.62 249 LEU B O 1
ATOM 4792 N N . LEU B 1 250 ? -29.625 15.992 18.531 1 96.06 250 LEU B N 1
ATOM 4793 C CA . LEU B 1 250 ? -28.406 15.469 19.109 1 96.06 250 LEU B CA 1
ATOM 4794 C C . LEU B 1 250 ? -28.328 15.805 20.609 1 96.06 250 LEU B C 1
ATOM 4796 O O . LEU B 1 250 ? -28.844 16.828 21.047 1 96.06 250 LEU B O 1
ATOM 4800 N N . SER B 1 251 ? -27.734 14.977 21.344 1 96 251 SER B N 1
ATOM 4801 C CA . SER B 1 251 ? -27.594 15.273 22.766 1 96 251 SER B CA 1
ATOM 4802 C C . SER B 1 251 ? -26.453 16.266 23.016 1 96 251 SER B C 1
ATOM 4804 O O . SER B 1 251 ? -25.469 16.266 22.297 1 96 251 SER B O 1
ATOM 4806 N N . GLU B 1 252 ? -26.641 17.016 24.016 1 95.88 252 GLU B N 1
ATOM 4807 C CA . GLU B 1 252 ? -25.594 17.938 24.422 1 95.88 252 GLU B CA 1
ATOM 4808 C C . GLU B 1 252 ? -24.312 17.203 24.812 1 95.88 252 GLU B C 1
ATOM 4810 O O . GLU B 1 252 ? -23.219 17.656 24.5 1 95.88 252 GLU B O 1
ATOM 4815 N N . ALA B 1 253 ? -24.484 16.125 25.469 1 95.62 253 ALA B N 1
ATOM 4816 C CA . ALA B 1 253 ? -23.344 15.328 25.922 1 95.62 253 ALA B CA 1
ATOM 4817 C C . ALA B 1 253 ? -22.516 14.828 24.75 1 95.62 253 ALA B C 1
ATOM 4819 O O . ALA B 1 253 ? -21.281 14.742 24.844 1 95.62 253 ALA B O 1
ATOM 4820 N N . ALA B 1 254 ? -23.188 14.492 23.688 1 95.62 254 ALA B N 1
ATOM 4821 C CA . ALA B 1 254 ? -22.484 13.984 22.5 1 95.62 254 ALA B CA 1
ATOM 4822 C C . ALA B 1 254 ? -21.625 15.07 21.875 1 95.62 254 ALA B C 1
ATOM 4824 O O . ALA B 1 254 ? -20.5 14.797 21.438 1 95.62 254 ALA B O 1
ATOM 4825 N N . VAL B 1 255 ? -22.125 16.234 21.828 1 95.88 255 VAL B N 1
ATOM 4826 C CA . VAL B 1 255 ? -21.359 17.344 21.266 1 95.88 255 VAL B CA 1
ATOM 4827 C C . VAL B 1 255 ? -20.234 17.734 22.203 1 95.88 255 VAL B C 1
ATOM 4829 O O . VAL B 1 255 ? -19.109 17.984 21.781 1 95.88 255 VAL B O 1
ATOM 4832 N N . ASP B 1 256 ? -20.469 17.75 23.5 1 95.5 256 ASP B N 1
ATOM 4833 C CA . ASP B 1 256 ? -19.469 18.125 24.5 1 95.5 256 ASP B CA 1
ATOM 4834 C C . ASP B 1 256 ? -18.281 17.172 24.484 1 95.5 256 ASP B C 1
ATOM 4836 O O . ASP B 1 256 ? -17.156 17.547 24.828 1 95.5 256 ASP B O 1
ATOM 4840 N N . SER B 1 257 ? -18.547 15.992 24.078 1 95.44 257 SER B N 1
ATOM 4841 C CA . SER B 1 257 ? -17.484 14.992 24.078 1 95.44 257 SER B CA 1
ATOM 4842 C C . SER B 1 257 ? -16.766 14.945 22.734 1 95.44 257 SER B C 1
ATOM 4844 O O . SER B 1 257 ? -15.844 14.148 22.562 1 95.44 257 SER B O 1
ATOM 4846 N N . PHE B 1 258 ? -17.172 15.844 21.844 1 96.19 258 PHE B N 1
ATOM 4847 C CA . PHE B 1 258 ? -16.562 15.859 20.516 1 96.19 258 PHE B CA 1
ATOM 4848 C C . PHE B 1 258 ? -15.719 17.109 20.312 1 96.19 258 PHE B C 1
ATOM 4850 O O . PHE B 1 258 ? -16.188 18.219 20.562 1 96.19 258 PHE B O 1
ATOM 4857 N N . ASN B 1 259 ? -14.477 16.953 19.906 1 97.25 259 ASN B N 1
ATOM 4858 C CA . ASN B 1 259 ? -13.578 18.031 19.484 1 97.25 259 ASN B CA 1
ATOM 4859 C C . ASN B 1 259 ? -12.789 17.625 18.25 1 97.25 259 ASN B C 1
ATOM 4861 O O . ASN B 1 259 ? -12.445 16.453 18.078 1 97.25 259 ASN B O 1
ATOM 4865 N N . LEU B 1 260 ? -12.562 18.594 17.359 1 96.94 260 LEU B N 1
ATOM 4866 C CA . LEU B 1 260 ? -11.781 18.297 16.172 1 96.94 260 LEU B CA 1
ATOM 4867 C C . LEU B 1 260 ? -10.289 18.25 16.5 1 96.94 260 LEU B C 1
ATOM 4869 O O . LEU B 1 260 ? -9.766 19.125 17.188 1 96.94 260 LEU B O 1
ATOM 4873 N N . PRO B 1 261 ? -9.586 17.281 16.047 1 96.94 261 PRO B N 1
ATOM 4874 C CA . PRO B 1 261 ? -8.148 17.156 16.297 1 96.94 261 PRO B CA 1
ATOM 4875 C C . PRO B 1 261 ? -7.301 17.938 15.305 1 96.94 261 PRO B C 1
ATOM 4877 O O . PRO B 1 261 ? -6.465 17.359 14.602 1 96.94 261 PRO B O 1
ATOM 4880 N N . ILE B 1 262 ? -7.461 19.25 15.203 1 97.62 262 ILE B N 1
ATOM 4881 C CA . ILE B 1 262 ? -6.773 20.125 14.258 1 97.62 262 ILE B CA 1
ATOM 4882 C C . ILE B 1 262 ? -6.191 21.328 15 1 97.62 262 ILE B C 1
ATOM 4884 O O . ILE B 1 262 ? -6.855 21.922 15.859 1 97.62 262 ILE B O 1
ATOM 4888 N N . TYR B 1 263 ? -5.027 21.625 14.758 1 97.94 263 TYR B N 1
ATOM 4889 C CA . TYR B 1 263 ? -4.391 22.828 15.266 1 97.94 263 TYR B CA 1
ATOM 4890 C C . TYR B 1 263 ? -3.73 23.609 14.133 1 97.94 263 TYR B C 1
ATOM 4892 O O . TYR B 1 263 ? -2.971 23.047 13.344 1 97.94 263 TYR B O 1
ATOM 4900 N N . VAL B 1 264 ? -4.027 24.859 14 1 97.81 264 VAL B N 1
ATOM 4901 C CA . VAL B 1 264 ? -3.441 25.75 12.992 1 97.81 264 VAL B CA 1
ATOM 4902 C C . VAL B 1 264 ? -2.4 26.656 13.648 1 97.81 264 VAL B C 1
ATOM 4904 O O . VAL B 1 264 ? -2.744 27.688 14.219 1 97.81 264 VAL B O 1
ATOM 4907 N N . PRO B 1 265 ? -1.183 26.359 13.453 1 97.69 265 PRO B N 1
ATOM 4908 C CA . PRO B 1 265 ? -0.13 27.078 14.172 1 97.69 265 PRO B CA 1
ATOM 4909 C C . PRO B 1 265 ? 0.257 28.391 13.484 1 97.69 265 PRO B C 1
ATOM 4911 O O . PRO B 1 265 ? -0.086 28.609 12.32 1 97.69 265 PRO B O 1
ATOM 4914 N N . SER B 1 266 ? 0.883 29.25 14.289 1 96.62 266 SER B N 1
ATOM 4915 C CA . SER B 1 266 ? 1.636 30.359 13.688 1 96.62 266 SER B CA 1
ATOM 4916 C C . SER B 1 266 ? 3 29.891 13.195 1 96.62 266 SER B C 1
ATOM 4918 O O . SER B 1 266 ? 3.465 28.812 13.57 1 96.62 266 SER B O 1
ATOM 4920 N N . ALA B 1 267 ? 3.639 30.672 12.328 1 97.19 267 ALA B N 1
ATOM 4921 C CA . ALA B 1 267 ? 4.977 30.359 11.828 1 97.19 267 ALA B CA 1
ATOM 4922 C C . ALA B 1 267 ? 5.969 30.219 12.984 1 97.19 267 ALA B C 1
ATOM 4924 O O . ALA B 1 267 ? 6.812 29.312 12.977 1 97.19 267 ALA B O 1
ATOM 4925 N N . SER B 1 268 ? 5.832 31.078 13.977 1 97 268 SER B N 1
ATOM 4926 C CA . SER B 1 268 ? 6.75 31.078 15.109 1 97 268 SER B CA 1
ATOM 4927 C C . SER B 1 268 ? 6.617 29.797 15.93 1 97 268 SER B C 1
ATOM 4929 O O . SER B 1 268 ? 7.605 29.297 16.453 1 97 268 SER B O 1
ATOM 4931 N N . GLU B 1 269 ? 5.426 29.328 16.094 1 96.38 269 GLU B N 1
ATOM 4932 C CA . GLU B 1 269 ? 5.203 28.094 16.844 1 96.38 269 GLU B CA 1
ATOM 4933 C C . GLU B 1 269 ? 5.906 26.906 16.172 1 96.38 269 GLU B C 1
ATOM 4935 O O . GLU B 1 269 ? 6.488 26.062 16.859 1 96.38 269 GLU B O 1
ATOM 4940 N N . VAL B 1 270 ? 5.863 26.859 14.844 1 97.5 270 VAL B N 1
ATOM 4941 C CA . VAL B 1 270 ? 6.52 25.797 14.094 1 97.5 270 VAL B CA 1
ATOM 4942 C C . VAL B 1 270 ? 8.031 25.938 14.211 1 97.5 270 VAL B C 1
ATOM 4944 O O . VAL B 1 270 ? 8.742 24.953 14.461 1 97.5 270 VAL B O 1
ATOM 4947 N N . GLU B 1 271 ? 8.484 27.125 14.078 1 97.62 271 GLU B N 1
ATOM 4948 C CA . GLU B 1 271 ? 9.914 27.406 14.188 1 97.62 271 GLU B CA 1
ATOM 4949 C C . GLU B 1 271 ? 10.461 26.969 15.539 1 97.62 271 GLU B C 1
ATOM 4951 O O . GLU B 1 271 ? 11.508 26.344 15.617 1 97.62 271 GLU B O 1
ATOM 4956 N N . VAL B 1 272 ? 9.75 27.297 16.562 1 96.88 272 VAL B N 1
ATOM 4957 C CA . VAL B 1 272 ? 10.172 27 17.922 1 96.88 272 VAL B CA 1
ATOM 4958 C C . VAL B 1 272 ? 10.281 25.5 18.125 1 96.88 272 VAL B C 1
ATOM 4960 O O . VAL B 1 272 ? 11.234 25.016 18.75 1 96.88 272 VAL B O 1
ATOM 4963 N N . VAL B 1 273 ? 9.344 24.734 17.625 1 95.75 273 VAL B N 1
ATOM 4964 C CA . VAL B 1 273 ? 9.359 23.297 17.781 1 95.75 273 VAL B CA 1
ATOM 4965 C C . VAL B 1 273 ? 10.602 22.719 17.109 1 95.75 273 VAL B C 1
ATOM 4967 O O . VAL B 1 273 ? 11.266 21.828 17.672 1 95.75 273 VAL B O 1
ATOM 4970 N N . ILE B 1 274 ? 10.938 23.156 15.906 1 96.25 274 ILE B N 1
ATOM 4971 C CA . ILE B 1 274 ? 12.094 22.672 15.164 1 96.25 274 ILE B CA 1
ATOM 4972 C C . ILE B 1 274 ? 13.375 23 15.914 1 96.25 274 ILE B C 1
ATOM 4974 O O . ILE B 1 274 ? 14.234 22.141 16.109 1 96.25 274 ILE B O 1
ATOM 4978 N N . LEU B 1 275 ? 13.477 24.25 16.422 1 96.06 275 LEU B N 1
ATOM 4979 C CA . LEU B 1 275 ? 14.68 24.719 17.094 1 96.06 275 LEU B CA 1
ATOM 4980 C C . LEU B 1 275 ? 14.883 24.016 18.422 1 96.06 275 LEU B C 1
ATOM 4982 O O . LEU B 1 275 ? 15.992 23.594 18.75 1 96.06 275 LEU B O 1
ATOM 4986 N N . LEU B 1 276 ? 13.828 23.859 19.141 1 93.25 276 LEU B N 1
ATOM 4987 C CA . LEU B 1 276 ? 13.922 23.172 20.422 1 93.25 276 LEU B CA 1
ATOM 4988 C C . LEU B 1 276 ? 14.281 21.703 20.234 1 93.25 276 LEU B C 1
ATOM 4990 O O . LEU B 1 276 ? 15.055 21.156 21.016 1 93.25 276 LEU B O 1
ATOM 4994 N N . GLY B 1 277 ? 13.672 21.125 19.266 1 89.69 277 GLY B N 1
ATOM 4995 C CA . GLY B 1 277 ? 14.039 19.75 18.953 1 89.69 277 GLY B CA 1
ATOM 4996 C C . GLY B 1 277 ? 15.508 19.594 18.594 1 89.69 277 GLY B C 1
ATOM 4997 O O . GLY B 1 277 ? 16.172 18.656 19.062 1 89.69 277 GLY B O 1
ATOM 4998 N N . THR B 1 278 ? 15.984 20.453 17.828 1 88.88 278 THR B N 1
ATOM 4999 C CA . THR B 1 278 ? 17.391 20.406 17.422 1 88.88 278 THR B CA 1
ATOM 5000 C C . THR B 1 278 ? 18.312 20.641 18.609 1 88.88 278 THR B C 1
ATOM 5002 O O . THR B 1 278 ? 19.328 19.953 18.766 1 88.88 278 THR B O 1
ATOM 5005 N N . LYS B 1 279 ? 17.922 21.484 19.406 1 89.38 279 LYS B N 1
ATOM 5006 C CA . LYS B 1 279 ? 18.734 21.828 20.578 1 89.38 279 LYS B CA 1
ATOM 5007 C C . LYS B 1 279 ? 18.688 20.719 21.625 1 89.38 279 LYS B C 1
ATOM 5009 O O . LYS B 1 279 ? 19.734 20.281 22.125 1 89.38 279 LYS B O 1
ATOM 5014 N N . ASN B 1 280 ? 17.547 20.234 21.859 1 89.31 280 ASN B N 1
ATOM 5015 C CA . ASN B 1 280 ? 17.344 19.344 23 1 89.31 280 ASN B CA 1
ATOM 5016 C C . ASN B 1 280 ? 17.547 17.875 22.625 1 89.31 280 ASN B C 1
ATOM 5018 O O . ASN B 1 280 ? 17.922 17.062 23.453 1 89.31 280 ASN B O 1
ATOM 5022 N N . LYS B 1 281 ? 17.312 17.562 21.406 1 87.88 281 LYS B N 1
ATOM 5023 C CA . LYS B 1 281 ? 17.328 16.156 20.984 1 87.88 281 LYS B CA 1
ATOM 5024 C C . LYS B 1 281 ? 18.328 15.938 19.859 1 87.88 281 LYS B C 1
ATOM 5026 O O . LYS B 1 281 ? 18.375 14.852 19.266 1 87.88 281 LYS B O 1
ATOM 5031 N N . ASN B 1 282 ? 19 16.875 19.484 1 89 282 ASN B N 1
ATOM 5032 C CA . ASN B 1 282 ? 20.016 16.797 18.422 1 89 282 ASN B CA 1
ATOM 5033 C C . ASN B 1 282 ? 19.438 16.25 17.125 1 89 282 ASN B C 1
ATOM 5035 O O . ASN B 1 282 ? 20 15.328 16.531 1 89 282 ASN B O 1
ATOM 5039 N N . LEU B 1 283 ? 18.312 16.75 16.766 1 91.38 283 LEU B N 1
ATOM 5040 C CA . LEU B 1 283 ? 17.641 16.266 15.578 1 91.38 283 LEU B CA 1
ATOM 5041 C C . LEU B 1 283 ? 18.438 16.594 14.32 1 91.38 283 LEU B C 1
ATOM 5043 O O . LEU B 1 283 ? 18.219 15.992 13.266 1 91.38 283 LEU B O 1
ATOM 5047 N N . GLY B 1 284 ? 19.312 17.594 14.383 1 93.38 284 GLY B N 1
ATOM 5048 C CA . GLY B 1 284 ? 20.234 17.891 13.297 1 93.38 284 GLY B CA 1
ATOM 5049 C C . GLY B 1 284 ? 19.578 18.609 12.133 1 93.38 284 GLY B C 1
ATOM 5050 O O . GLY B 1 284 ? 19.969 18.422 10.984 1 93.38 284 GLY B O 1
ATOM 5051 N N . PHE B 1 285 ? 18.516 19.438 12.367 1 96.06 285 PHE B N 1
ATOM 5052 C CA . PHE B 1 285 ? 17.828 20.141 11.305 1 96.06 285 PHE B CA 1
ATOM 5053 C C . PHE B 1 285 ? 18.281 21.594 11.242 1 96.06 285 PHE B C 1
ATOM 5055 O O . PHE B 1 285 ? 18.531 22.219 12.273 1 96.06 285 PHE B O 1
ATOM 5062 N N . SER B 1 286 ? 18.422 22.141 10.086 1 96.94 286 SER B N 1
ATOM 5063 C CA . SER B 1 286 ? 18.438 23.578 9.836 1 96.94 286 SER B CA 1
ATOM 5064 C C . SER B 1 286 ? 17.172 24.031 9.094 1 96.94 286 SER B C 1
ATOM 5066 O O . SER B 1 286 ? 16.688 23.312 8.211 1 96.94 286 SER B O 1
ATOM 5068 N N . ILE B 1 287 ? 16.672 25.141 9.469 1 98 287 ILE B N 1
ATOM 5069 C CA . ILE B 1 287 ? 15.562 25.734 8.742 1 98 287 ILE B CA 1
ATOM 5070 C C . ILE B 1 287 ? 16.078 26.5 7.531 1 98 287 ILE B C 1
ATOM 5072 O O . ILE B 1 287 ? 16.75 27.531 7.68 1 98 287 ILE B O 1
ATOM 5076 N N . GLU B 1 288 ? 15.734 26 6.363 1 97.94 288 GLU B N 1
ATOM 5077 C CA . GLU B 1 288 ? 16.234 26.609 5.137 1 97.94 288 GLU B CA 1
ATOM 5078 C C . GLU B 1 288 ? 15.266 27.656 4.602 1 97.94 288 GLU B C 1
ATOM 5080 O O . GLU B 1 288 ? 15.672 28.609 3.941 1 97.94 288 GLU B O 1
ATOM 5085 N N . ARG B 1 289 ? 14.008 27.438 4.848 1 97.31 289 ARG B N 1
ATOM 5086 C CA . ARG B 1 289 ? 12.969 28.375 4.449 1 97.31 289 ARG B CA 1
ATOM 5087 C C . ARG B 1 289 ? 11.773 28.312 5.395 1 97.31 289 ARG B C 1
ATOM 5089 O O . ARG B 1 289 ? 11.375 27.219 5.824 1 97.31 289 ARG B O 1
ATOM 5096 N N . LEU B 1 290 ? 11.242 29.328 5.75 1 97.25 290 LEU B N 1
ATOM 5097 C CA . LEU B 1 290 ? 10 29.516 6.492 1 97.25 290 LEU B CA 1
ATOM 5098 C C . LEU B 1 290 ? 9.219 30.719 5.949 1 97.25 290 LEU B C 1
ATOM 5100 O O . LEU B 1 290 ? 9.539 31.859 6.254 1 97.25 290 LEU B O 1
ATOM 5104 N N . GLU B 1 291 ? 8.141 30.391 5.145 1 96.31 291 GLU B N 1
ATOM 5105 C CA . GLU B 1 291 ? 7.457 31.453 4.41 1 96.31 291 GLU B CA 1
ATOM 5106 C C . GLU B 1 291 ? 5.945 31.328 4.566 1 96.31 291 GLU B C 1
ATOM 5108 O O . GLU B 1 291 ? 5.363 30.281 4.305 1 96.31 291 GLU B O 1
ATOM 5113 N N . GLU B 1 292 ? 5.379 32.375 4.98 1 95.75 292 GLU B N 1
ATOM 5114 C CA . GLU B 1 292 ? 3.924 32.469 5.023 1 95.75 292 GLU B CA 1
ATOM 5115 C C . GLU B 1 292 ? 3.363 32.969 3.688 1 95.75 292 GLU B C 1
ATOM 5117 O O . GLU B 1 292 ? 3.902 33.875 3.082 1 95.75 292 GLU B O 1
ATOM 5122 N N . MET B 1 293 ? 2.385 32.281 3.221 1 93.88 293 MET B N 1
ATOM 5123 C CA . MET B 1 293 ? 1.68 32.656 1.998 1 93.88 293 MET B CA 1
ATOM 5124 C C . MET B 1 293 ? 0.21 32.938 2.285 1 93.88 293 MET B C 1
ATOM 5126 O O . MET B 1 293 ? -0.448 32.188 3 1 93.88 293 MET B O 1
ATOM 5130 N N . ARG B 1 294 ? -0.261 34.062 1.709 1 91.81 294 ARG B N 1
ATOM 5131 C CA . ARG B 1 294 ? -1.653 34.438 1.917 1 91.81 294 ARG B CA 1
ATOM 5132 C C . ARG B 1 294 ? -2.412 34.5 0.595 1 91.81 294 ARG B C 1
ATOM 5134 O O . ARG B 1 294 ? -1.869 34.938 -0.42 1 91.81 294 ARG B O 1
ATOM 5141 N N . PHE B 1 295 ? -3.623 34 0.647 1 90 295 PHE B N 1
ATOM 5142 C CA . PHE B 1 295 ? -4.469 34.031 -0.54 1 90 295 PHE B CA 1
ATOM 5143 C C . PHE B 1 295 ? -5.934 34.219 -0.156 1 90 295 PHE B C 1
ATOM 5145 O O . PHE B 1 295 ? -6.328 33.906 0.969 1 90 295 PHE B O 1
ATOM 5152 N N . PRO B 1 296 ? -6.734 34.75 -1.062 1 90.25 296 PRO B N 1
ATOM 5153 C CA . PRO B 1 296 ? -8.148 34.969 -0.751 1 90.25 296 PRO B CA 1
ATOM 5154 C C . PRO B 1 296 ? -8.883 33.656 -0.458 1 90.25 296 PRO B C 1
ATOM 5156 O O . PRO B 1 296 ? -8.641 32.625 -1.123 1 90.25 296 PRO B O 1
ATOM 5159 N N . ALA B 1 297 ? -9.695 33.75 0.61 1 91.88 297 ALA B N 1
ATOM 5160 C CA . ALA B 1 297 ? -10.57 32.594 0.863 1 91.88 297 ALA B CA 1
ATOM 5161 C C . ALA B 1 297 ? -11.664 32.5 -0.194 1 91.88 297 ALA B C 1
ATOM 5163 O O . ALA B 1 297 ? -12.273 33.531 -0.556 1 91.88 297 ALA B O 1
ATOM 5164 N N . LYS B 1 298 ? -11.852 31.469 -0.899 1 90.19 298 LYS B N 1
ATOM 5165 C CA . LYS B 1 298 ? -12.844 31.297 -1.953 1 90.19 298 LYS B CA 1
ATOM 5166 C C . LYS B 1 298 ? -14.211 30.938 -1.368 1 90.19 298 LYS B C 1
ATOM 5168 O O . LYS B 1 298 ? -14.695 29.812 -1.557 1 90.19 298 LYS B O 1
ATOM 5173 N N . LEU B 1 299 ? -14.852 31.906 -0.744 1 93.44 299 LEU B N 1
ATOM 5174 C CA . LEU B 1 299 ? -16.172 31.75 -0.122 1 93.44 299 LEU B CA 1
ATOM 5175 C C . LEU B 1 299 ? -17.109 32.875 -0.541 1 93.44 299 LEU B C 1
ATOM 5177 O O . LEU B 1 299 ? -18.125 33.094 0.109 1 93.44 299 LEU B O 1
ATOM 5181 N N . SER B 1 300 ? -16.891 33.531 -1.597 1 88.94 300 SER B N 1
ATOM 5182 C CA . SER B 1 300 ? -17.594 34.75 -1.945 1 88.94 300 SER B CA 1
ATOM 5183 C C . SER B 1 300 ? -18.828 34.469 -2.801 1 88.94 300 SER B C 1
ATOM 5185 O O . SER B 1 300 ? -19.656 35.344 -3.033 1 88.94 300 SER B O 1
ATOM 5187 N N . SER B 1 301 ? -18.875 33.312 -3.34 1 92.62 301 SER B N 1
ATOM 5188 C CA . SER B 1 301 ? -20.031 32.938 -4.168 1 92.62 301 SER B CA 1
ATOM 5189 C C . SER B 1 301 ? -20.703 31.672 -3.633 1 92.62 301 SER B C 1
ATOM 5191 O O . SER B 1 301 ? -20.125 30.938 -2.834 1 92.62 301 SER B O 1
ATOM 5193 N N . ALA B 1 302 ? -21.938 31.5 -4.086 1 93.5 302 ALA B N 1
ATOM 5194 C CA . ALA B 1 302 ? -22.688 30.312 -3.703 1 93.5 302 ALA B CA 1
ATOM 5195 C C . ALA B 1 302 ? -21.969 29.031 -4.133 1 93.5 302 ALA B C 1
ATOM 5197 O O . ALA B 1 302 ? -21.984 28.031 -3.42 1 93.5 302 ALA B O 1
ATOM 5198 N N . GLU B 1 303 ? -21.391 29.188 -5.262 1 94.94 303 GLU B N 1
ATOM 5199 C CA . GLU B 1 303 ? -20.656 28.031 -5.777 1 94.94 303 GLU B CA 1
ATOM 5200 C C . GLU B 1 303 ? -19.438 27.719 -4.906 1 94.94 303 GLU B C 1
ATOM 5202 O O . GLU B 1 303 ? -19.141 26.562 -4.625 1 94.94 303 GLU B O 1
ATOM 5207 N N . GLU B 1 304 ? -18.734 28.719 -4.547 1 94.62 304 GLU B N 1
ATOM 5208 C CA . GLU B 1 304 ? -17.578 28.531 -3.68 1 94.62 304 GLU B CA 1
ATOM 5209 C C . GLU B 1 304 ? -17.984 27.953 -2.326 1 94.62 304 GLU B C 1
ATOM 5211 O O . GLU B 1 304 ? -17.297 27.094 -1.775 1 94.62 304 GLU B O 1
ATOM 5216 N N . VAL B 1 305 ? -19.047 28.406 -1.825 1 95.69 305 VAL B N 1
ATOM 5217 C CA . VAL B 1 305 ? -19.578 27.891 -0.566 1 95.69 305 VAL B CA 1
ATOM 5218 C C . VAL B 1 305 ? -19.906 26.406 -0.717 1 95.69 305 VAL B C 1
ATOM 5220 O O . VAL B 1 305 ? -19.578 25.594 0.154 1 95.69 305 VAL B O 1
ATOM 5223 N N . ARG B 1 306 ? -20.562 26.125 -1.771 1 95.31 306 ARG B N 1
ATOM 5224 C CA . ARG B 1 306 ? -20.938 24.734 -2.045 1 95.31 306 ARG B CA 1
ATOM 5225 C C . ARG B 1 306 ? -19.688 23.844 -2.104 1 95.31 306 ARG B C 1
ATOM 5227 O O . ARG B 1 306 ? -19.656 22.766 -1.499 1 95.31 306 ARG B O 1
ATOM 5234 N N . VAL B 1 307 ? -18.688 24.25 -2.828 1 94.56 307 VAL B N 1
ATOM 5235 C CA . VAL B 1 307 ? -17.438 23.5 -2.977 1 94.56 307 VAL B CA 1
ATOM 5236 C C . VAL B 1 307 ? -16.766 23.344 -1.614 1 94.56 307 VAL B C 1
ATOM 5238 O O . VAL B 1 307 ? -16.266 22.266 -1.289 1 94.56 307 VAL B O 1
ATOM 5241 N N . SER B 1 308 ? -16.766 24.375 -0.876 1 95.69 308 SER B N 1
ATOM 5242 C CA . SER B 1 308 ? -16.188 24.312 0.46 1 95.69 308 SER B CA 1
ATOM 5243 C C . SER B 1 308 ? -16.906 23.312 1.346 1 95.69 308 SER B C 1
ATOM 5245 O O . SER B 1 308 ? -16.281 22.594 2.129 1 95.69 308 SER B O 1
ATOM 5247 N N . CYS B 1 309 ? -18.188 23.281 1.236 1 96.62 309 CYS B N 1
ATOM 5248 C CA . CYS B 1 309 ? -18.984 22.344 2.021 1 96.62 309 CYS B CA 1
ATOM 5249 C C . CYS B 1 309 ? -18.672 20.906 1.64 1 96.62 309 CYS B C 1
ATOM 5251 O O . CYS B 1 309 ? -18.531 20.047 2.512 1 96.62 309 CYS B O 1
ATOM 5253 N N . LEU B 1 310 ? -18.594 20.656 0.373 1 95.75 310 LEU B N 1
ATOM 5254 C CA . LEU B 1 310 ? -18.266 19.312 -0.108 1 95.75 310 LEU B CA 1
ATOM 5255 C C . LEU B 1 310 ? -16.875 18.875 0.363 1 95.75 310 LEU B C 1
ATOM 5257 O O . LEU B 1 310 ? -16.672 17.734 0.754 1 95.75 310 LEU B O 1
ATOM 5261 N N . HIS B 1 311 ? -16 19.812 0.34 1 95.88 311 HIS B N 1
ATOM 5262 C CA . HIS B 1 311 ? -14.656 19.547 0.821 1 95.88 311 HIS B CA 1
ATOM 5263 C C . HIS B 1 311 ? -14.656 19.203 2.307 1 95.88 311 HIS B C 1
ATOM 5265 O O . HIS B 1 311 ? -14.016 18.234 2.725 1 95.88 311 HIS B O 1
ATOM 5271 N N . ALA B 1 312 ? -15.32 20 3.051 1 96.25 312 ALA B N 1
ATOM 5272 C CA . ALA B 1 312 ? -15.391 19.766 4.488 1 96.25 312 ALA B CA 1
ATOM 5273 C C . ALA B 1 312 ? -16 18.391 4.789 1 96.25 312 ALA B C 1
ATOM 5275 O O . ALA B 1 312 ? -15.531 17.688 5.688 1 96.25 312 ALA B O 1
ATOM 5276 N N . ARG B 1 313 ? -17.016 18.078 4.059 1 96.88 313 ARG B N 1
ATOM 5277 C CA . ARG B 1 313 ? -17.641 16.781 4.27 1 96.88 313 ARG B CA 1
ATOM 5278 C C . ARG B 1 313 ? -16.688 15.648 3.941 1 96.88 313 ARG B C 1
ATOM 5280 O O . ARG B 1 313 ? -16.562 14.688 4.707 1 96.88 313 ARG B O 1
ATOM 5287 N N . ALA B 1 314 ? -15.984 15.766 2.834 1 95.75 314 ALA B N 1
ATOM 5288 C CA . ALA B 1 314 ? -15.008 14.758 2.418 1 95.75 314 ALA B CA 1
ATOM 5289 C C . ALA B 1 314 ? -13.93 14.57 3.48 1 95.75 314 ALA B C 1
ATOM 5291 O O . ALA B 1 314 ? -13.438 13.453 3.678 1 95.75 314 ALA B O 1
ATOM 5292 N N . ALA B 1 315 ? -13.633 15.641 4.176 1 94.69 315 ALA B N 1
ATOM 5293 C CA . ALA B 1 315 ? -12.539 15.617 5.148 1 94.69 315 ALA B CA 1
ATOM 5294 C C . ALA B 1 315 ? -13.039 15.172 6.52 1 94.69 315 ALA B C 1
ATOM 5296 O O . ALA B 1 315 ? -12.305 14.523 7.27 1 94.69 315 ALA B O 1
ATOM 5297 N N . MET B 1 316 ? -14.359 15.453 6.855 1 95.06 316 MET B N 1
ATOM 5298 C CA . MET B 1 316 ? -14.734 15.375 8.266 1 95.06 316 MET B CA 1
ATOM 5299 C C . MET B 1 316 ? -15.805 14.305 8.484 1 95.06 316 MET B C 1
ATOM 5301 O O . MET B 1 316 ? -16.047 13.898 9.625 1 95.06 316 MET B O 1
ATOM 5305 N N . GLU B 1 317 ? -16.422 13.867 7.484 1 94.81 317 GLU B N 1
ATOM 5306 C CA . GLU B 1 317 ? -17.594 13 7.645 1 94.81 317 GLU B CA 1
ATOM 5307 C C . GLU B 1 317 ? -17.25 11.758 8.453 1 94.81 317 GLU B C 1
ATOM 5309 O O . GLU B 1 317 ? -17.984 11.383 9.367 1 94.81 317 GLU B O 1
ATOM 5314 N N . ASP B 1 318 ? -16.125 11.172 8.148 1 92.25 318 ASP B N 1
ATOM 5315 C CA . ASP B 1 318 ? -15.781 9.914 8.805 1 92.25 318 ASP B CA 1
ATOM 5316 C C . ASP B 1 318 ? -15.555 10.117 10.297 1 92.25 318 ASP B C 1
ATOM 5318 O O . ASP B 1 318 ? -15.984 9.289 11.117 1 92.25 318 ASP B O 1
ATOM 5322 N N . ILE B 1 319 ? -14.875 11.172 10.641 1 93.56 319 ILE B N 1
ATOM 5323 C CA . ILE B 1 319 ? -14.594 11.422 12.055 1 93.56 319 ILE B CA 1
ATOM 5324 C C . ILE B 1 319 ? -15.898 11.719 12.789 1 93.56 319 ILE B C 1
ATOM 5326 O O . ILE B 1 319 ? -16.094 11.289 13.93 1 93.56 319 ILE B O 1
ATOM 5330 N N . LEU B 1 320 ? -16.812 12.422 12.188 1 95.75 320 LEU B N 1
ATOM 5331 C CA . LEU B 1 320 ? -18.109 12.742 12.773 1 95.75 320 LEU B CA 1
ATOM 5332 C C . LEU B 1 320 ? -18.953 11.484 12.945 1 95.75 320 LEU B C 1
ATOM 5334 O O . LEU B 1 320 ? -19.5 11.242 14.023 1 95.75 320 LEU B O 1
ATOM 5338 N N . CYS B 1 321 ? -18.969 10.695 11.938 1 94.62 321 CYS B N 1
ATOM 5339 C CA . CYS B 1 321 ? -19.766 9.477 11.977 1 94.62 321 CYS B CA 1
ATOM 5340 C C . CYS B 1 321 ? -19.219 8.5 13.016 1 94.62 321 CYS B C 1
ATOM 5342 O O . CYS B 1 321 ? -19.984 7.809 13.688 1 94.62 321 CYS B O 1
ATOM 5344 N N . LYS B 1 322 ? -17.953 8.43 13.086 1 93.12 322 LYS B N 1
ATOM 5345 C CA . LYS B 1 322 ? -17.328 7.551 14.07 1 93.12 322 LYS B CA 1
ATOM 5346 C C . LYS B 1 322 ? -17.703 7.965 15.492 1 93.12 322 LYS B C 1
ATOM 5348 O O . LYS B 1 322 ? -17.953 7.113 16.344 1 93.12 322 LYS B O 1
ATOM 5353 N N . HIS B 1 323 ? -17.75 9.219 15.773 1 94.56 323 HIS B N 1
ATOM 5354 C CA . HIS B 1 323 ? -18.031 9.711 17.125 1 94.56 323 HIS B CA 1
ATOM 5355 C C . HIS B 1 323 ? -19.516 9.633 17.453 1 94.56 323 HIS B C 1
ATOM 5357 O O . HIS B 1 323 ? -19.891 9.125 18.5 1 94.56 323 HIS B O 1
ATOM 5363 N N . PHE B 1 324 ? -20.359 10.078 16.547 1 96.06 324 PHE B N 1
ATOM 5364 C CA . PHE B 1 324 ? -21.781 10.266 16.844 1 96.06 324 PHE B CA 1
ATOM 5365 C C . PHE B 1 324 ? -22.578 9.008 16.516 1 96.06 324 PHE B C 1
ATOM 5367 O O . PHE B 1 324 ? -23.688 8.82 17 1 96.06 324 PHE B O 1
ATOM 5374 N N . GLY B 1 325 ? -22.016 8.211 15.609 1 93.75 325 GLY B N 1
ATOM 5375 C CA . GLY B 1 325 ? -22.672 6.961 15.258 1 93.75 325 GLY B CA 1
ATOM 5376 C C . GLY B 1 325 ? -24 7.16 14.578 1 93.75 325 GLY B C 1
ATOM 5377 O O . GLY B 1 325 ? -24.141 8.031 13.711 1 93.75 325 GLY B O 1
ATOM 5378 N N . SER B 1 326 ? -24.953 6.34 14.922 1 92.19 326 SER B N 1
ATOM 5379 C CA . SER B 1 326 ? -26.266 6.336 14.281 1 92.19 326 SER B CA 1
ATOM 5380 C C . SER B 1 326 ? -27.094 7.527 14.727 1 92.19 326 SER B C 1
ATOM 5382 O O . SER B 1 326 ? -28.125 7.84 14.117 1 92.19 326 SER B O 1
ATOM 5384 N N . ASP B 1 327 ? -26.672 8.203 15.703 1 91.69 327 ASP B N 1
ATOM 5385 C CA . ASP B 1 327 ? -27.406 9.359 16.219 1 91.69 327 ASP B CA 1
ATOM 5386 C C . ASP B 1 327 ? -27.297 10.547 15.266 1 91.69 327 ASP B C 1
ATOM 5388 O O . ASP B 1 327 ? -28.125 11.469 15.328 1 91.69 327 ASP B O 1
ATOM 5392 N N . LEU B 1 328 ? -26.344 10.516 14.484 1 95.56 328 LEU B N 1
ATOM 5393 C CA . LEU B 1 328 ? -26.094 11.672 13.633 1 95.56 328 LEU B CA 1
ATOM 5394 C C . LEU B 1 328 ? -26.656 11.445 12.234 1 95.56 328 LEU B C 1
ATOM 5396 O O . LEU B 1 328 ? -26.297 10.477 11.555 1 95.56 328 LEU B O 1
ATOM 5400 N N . ASN B 1 329 ? -27.547 12.227 11.875 1 96.62 329 ASN B N 1
ATOM 5401 C CA . ASN B 1 329 ? -27.906 12.359 10.469 1 96.62 329 ASN B CA 1
ATOM 5402 C C . ASN B 1 329 ? -26.922 13.25 9.727 1 96.62 329 ASN B C 1
ATOM 5404 O O . ASN B 1 329 ? -27.062 14.477 9.711 1 96.62 329 ASN B O 1
ATOM 5408 N N . VAL B 1 330 ? -26.016 12.68 9.047 1 96.38 330 VAL B N 1
ATOM 5409 C CA . VAL B 1 330 ? -24.875 13.375 8.461 1 96.38 330 VAL B CA 1
ATOM 5410 C C . VAL B 1 330 ? -25.359 14.305 7.348 1 96.38 330 VAL B C 1
ATOM 5412 O O . VAL B 1 330 ? -24.828 15.406 7.18 1 96.38 330 VAL B O 1
ATOM 5415 N N . ASP B 1 331 ? -26.375 13.922 6.586 1 96.62 331 ASP B N 1
ATOM 5416 C CA . ASP B 1 331 ? -26.906 14.766 5.523 1 96.62 331 ASP B CA 1
ATOM 5417 C C . ASP B 1 331 ? -27.516 16.047 6.09 1 96.62 331 ASP B C 1
ATOM 5419 O O . ASP B 1 331 ? -27.312 17.141 5.555 1 96.62 331 ASP B O 1
ATOM 5423 N N . GLU B 1 332 ? -28.266 15.859 7.125 1 97.5 332 GLU B N 1
ATOM 5424 C CA . GLU B 1 332 ? -28.875 17.016 7.785 1 97.5 332 GLU B CA 1
ATOM 5425 C C . GLU B 1 332 ? -27.812 17.938 8.359 1 97.5 332 GLU B C 1
ATOM 5427 O O . GLU B 1 332 ? -27.938 19.172 8.266 1 97.5 332 GLU B O 1
ATOM 5432 N N . LEU B 1 333 ? -26.828 17.391 8.945 1 98.19 333 LEU B N 1
ATOM 5433 C CA . LEU B 1 333 ? -25.719 18.188 9.5 1 98.19 333 LEU B CA 1
ATOM 5434 C C . LEU B 1 333 ? -25.078 19.047 8.414 1 98.19 333 LEU B C 1
ATOM 5436 O O . LEU B 1 333 ? -24.891 20.25 8.602 1 98.19 333 LEU B O 1
ATOM 5440 N N . PHE B 1 334 ? -24.766 18.469 7.266 1 97.88 334 PHE B N 1
ATOM 5441 C CA . PHE B 1 334 ? -24.016 19.203 6.262 1 97.88 334 PHE B CA 1
ATOM 5442 C C . PHE B 1 334 ? -24.922 20.156 5.492 1 97.88 334 PHE B C 1
ATOM 5444 O O . PHE B 1 334 ? -24.453 21.141 4.91 1 97.88 334 PHE B O 1
ATOM 5451 N N . LYS B 1 335 ? -26.234 19.844 5.488 1 97.62 335 LYS B N 1
ATOM 5452 C CA . LYS B 1 335 ? -27.156 20.875 5.02 1 97.62 335 LYS B CA 1
ATOM 5453 C C . LYS B 1 335 ? -27.094 22.109 5.91 1 97.62 335 LYS B C 1
ATOM 5455 O O . LYS B 1 335 ? -26.984 23.234 5.414 1 97.62 335 LYS B O 1
ATOM 5460 N N . ARG B 1 336 ? -27.188 21.906 7.188 1 98.12 336 ARG B N 1
ATOM 5461 C CA . ARG B 1 336 ? -27.109 23 8.148 1 98.12 336 ARG B CA 1
ATOM 5462 C C . ARG B 1 336 ? -25.75 23.703 8.07 1 98.12 336 ARG B C 1
ATOM 5464 O O . ARG B 1 336 ? -25.672 24.922 8.164 1 98.12 336 ARG B O 1
ATOM 5471 N N . TYR B 1 337 ? -24.734 22.938 7.992 1 98.31 337 TYR B N 1
ATOM 5472 C CA . TYR B 1 337 ? -23.391 23.484 7.84 1 98.31 337 TYR B CA 1
ATOM 5473 C C . TYR B 1 337 ? -23.312 24.422 6.637 1 98.31 337 TYR B C 1
ATOM 5475 O O . TYR B 1 337 ? -22.75 25.516 6.723 1 98.31 337 TYR B O 1
ATOM 5483 N N . SER B 1 338 ? -23.828 23.938 5.527 1 97.81 338 SER B N 1
ATOM 5484 C CA . SER B 1 338 ? -23.844 24.766 4.324 1 97.81 338 SER B CA 1
ATOM 5485 C C . SER B 1 338 ? -24.531 26.094 4.578 1 97.81 338 SER B C 1
ATOM 5487 O O . SER B 1 338 ? -24.062 27.141 4.137 1 97.81 338 SER B O 1
ATOM 5489 N N . ASP B 1 339 ? -25.625 26.062 5.281 1 97.69 339 ASP B N 1
ATOM 5490 C CA . ASP B 1 339 ? -26.359 27.281 5.621 1 97.69 339 ASP B CA 1
ATOM 5491 C C . ASP B 1 339 ? -25.516 28.203 6.5 1 97.69 339 ASP B C 1
ATOM 5493 O O . ASP B 1 339 ? -25.453 29.406 6.273 1 97.69 339 ASP B O 1
ATOM 5497 N N . LYS B 1 340 ? -24.938 27.594 7.492 1 98 340 LYS B N 1
ATOM 5498 C CA . LYS B 1 340 ? -24.094 28.375 8.398 1 98 340 LYS B CA 1
ATOM 5499 C C . LYS B 1 340 ? -22.906 28.984 7.656 1 98 340 LYS B C 1
ATOM 5501 O O . LYS B 1 340 ? -22.516 30.125 7.934 1 98 340 LYS B O 1
ATOM 5506 N N . LEU B 1 341 ? -22.312 28.25 6.742 1 97.69 341 LEU B N 1
ATOM 5507 C CA . LEU B 1 341 ? -21.172 28.734 5.969 1 97.69 341 LEU B CA 1
ATOM 5508 C C . LEU B 1 341 ? -21.594 29.875 5.055 1 97.69 341 LEU B C 1
ATOM 5510 O O . LEU B 1 341 ? -20.828 30.828 4.863 1 97.69 341 LEU B O 1
ATOM 5514 N N . GLU B 1 342 ? -22.734 29.75 4.492 1 97.25 342 GLU B N 1
ATOM 5515 C CA . GLU B 1 342 ? -23.266 30.828 3.674 1 97.25 342 GLU B CA 1
ATOM 5516 C C . GLU B 1 342 ? -23.469 32.094 4.5 1 97.25 342 GLU B C 1
ATOM 5518 O O . GLU B 1 342 ? -23.125 33.188 4.055 1 97.25 342 GLU B O 1
ATOM 5523 N N . GLU B 1 343 ? -24.047 31.938 5.652 1 96.88 343 GLU B N 1
ATOM 5524 C CA . GLU B 1 343 ? -24.219 33.062 6.559 1 96.88 343 GLU B CA 1
ATOM 5525 C C . GLU B 1 343 ? -22.891 33.688 6.91 1 96.88 343 GLU B C 1
ATOM 5527 O O . GLU B 1 343 ? -22.75 34.938 6.91 1 96.88 343 GLU B O 1
ATOM 5532 N N . PHE B 1 344 ? -21.984 32.906 7.195 1 96.12 344 PHE B N 1
ATOM 5533 C CA . PHE B 1 344 ? -20.656 33.375 7.543 1 96.12 344 PHE B CA 1
ATOM 5534 C C . PHE B 1 344 ? -20.031 34.156 6.379 1 96.12 344 PHE B C 1
ATOM 5536 O O . PHE B 1 344 ? -19.438 35.219 6.574 1 96.12 344 PHE B O 1
ATOM 5543 N N . SER B 1 345 ? -20.141 33.562 5.18 1 95.44 345 SER B N 1
ATOM 5544 C CA . SER B 1 345 ? -19.516 34.156 3.992 1 95.44 345 SER B CA 1
ATOM 5545 C C . SER B 1 345 ? -20.047 35.562 3.73 1 95.44 345 SER B C 1
ATOM 5547 O O . SER B 1 345 ? -19.375 36.375 3.082 1 95.44 345 SER B O 1
ATOM 5549 N N . LYS B 1 346 ? -21.188 35.875 4.281 1 95.12 346 LYS B N 1
ATOM 5550 C CA . LYS B 1 346 ? -21.812 37.188 4.074 1 95.12 346 LYS B CA 1
ATOM 5551 C C . LYS B 1 346 ? -21.641 38.062 5.305 1 95.12 346 LYS B C 1
ATOM 5553 O O . LYS B 1 346 ? -22.078 39.219 5.301 1 95.12 346 LYS B O 1
ATOM 5558 N N . SER B 1 347 ? -21.016 37.594 6.293 1 94.69 347 SER B N 1
ATOM 5559 C CA . SER B 1 347 ? -20.906 38.312 7.562 1 94.69 347 SER B CA 1
ATOM 5560 C C . SER B 1 347 ? -19.797 39.344 7.52 1 94.69 347 SER B C 1
ATOM 5562 O O . SER B 1 347 ? -18.844 39.219 6.738 1 94.69 347 SER B O 1
ATOM 5564 N N . PRO B 1 348 ? -19.844 40.406 8.367 1 92.69 348 PRO B N 1
ATOM 5565 C CA . PRO B 1 348 ? -18.75 41.375 8.508 1 92.69 348 PRO B CA 1
ATOM 5566 C C . PRO B 1 348 ? -17.453 40.719 9 1 92.69 348 PRO B C 1
ATOM 5568 O O . PRO B 1 348 ? -16.359 41.156 8.625 1 92.69 348 PRO B O 1
ATOM 5571 N N . ARG B 1 349 ? -17.656 39.75 9.758 1 89.38 349 ARG B N 1
ATOM 5572 C CA . ARG B 1 349 ? -16.484 39.031 10.258 1 89.38 349 ARG B CA 1
ATOM 5573 C C . ARG B 1 349 ? -15.656 38.469 9.117 1 89.38 349 ARG B C 1
ATOM 5575 O O . ARG B 1 349 ? -14.438 38.625 9.086 1 89.38 349 ARG B O 1
ATOM 5582 N N . PHE B 1 350 ? -16.328 37.781 8.188 1 92.44 350 PHE B N 1
ATOM 5583 C CA . PHE B 1 350 ? -15.633 37.219 7.047 1 92.44 350 PHE B CA 1
ATOM 5584 C C . PHE B 1 350 ? -15 38.312 6.199 1 92.44 350 PHE B C 1
ATOM 5586 O O . PHE B 1 350 ? -13.875 38.156 5.723 1 92.44 350 PHE B O 1
ATOM 5593 N N . ALA B 1 351 ? -15.68 39.375 6.035 1 90.38 351 ALA B N 1
ATOM 5594 C CA . ALA B 1 351 ? -15.164 40.5 5.25 1 90.38 351 ALA B CA 1
ATOM 5595 C C . ALA B 1 351 ? -13.852 41.031 5.82 1 90.38 351 ALA B C 1
ATOM 5597 O O . ALA B 1 351 ? -12.977 41.469 5.078 1 90.38 351 ALA B O 1
ATOM 5598 N N . HIS B 1 352 ? -13.648 40.812 7.09 1 87.31 352 HIS B N 1
ATOM 5599 C CA . HIS B 1 352 ? -12.469 41.344 7.777 1 87.31 352 HIS B CA 1
ATOM 5600 C C . HIS B 1 352 ? -11.289 40.375 7.652 1 87.31 352 HIS B C 1
ATOM 5602 O O . HIS B 1 352 ? -10.141 40.812 7.59 1 87.31 352 HIS B O 1
ATOM 5608 N N . ILE B 1 353 ? -11.461 39.125 7.609 1 81.88 353 ILE B N 1
ATOM 5609 C CA . ILE B 1 353 ? -10.367 38.156 7.688 1 81.88 353 ILE B CA 1
ATOM 5610 C C . ILE B 1 353 ? -10.109 37.562 6.309 1 81.88 353 ILE B C 1
ATOM 5612 O O . ILE B 1 353 ? -8.977 37.188 5.98 1 81.88 353 ILE B O 1
ATOM 5616 N N . LYS B 1 354 ? -10.828 37.5 5.367 1 81.5 354 LYS B N 1
ATOM 5617 C CA . LYS B 1 354 ? -11.141 37.062 4.012 1 81.5 354 LYS B CA 1
ATOM 5618 C C . LYS B 1 354 ? -9.969 36.281 3.408 1 81.5 354 LYS B C 1
ATOM 5620 O O . LYS B 1 354 ? -10.039 35.844 2.256 1 81.5 354 LYS B O 1
ATOM 5625 N N . ASN B 1 355 ? -8.891 36.062 4.184 1 88.62 355 ASN B N 1
ATOM 5626 C CA . ASN B 1 355 ? -7.715 35.406 3.625 1 88.62 355 ASN B CA 1
ATOM 5627 C C . ASN B 1 355 ? -7.43 34.062 4.336 1 88.62 355 ASN B C 1
ATOM 5629 O O . ASN B 1 355 ? -7.777 33.906 5.504 1 88.62 355 ASN B O 1
ATOM 5633 N N . LEU B 1 356 ? -6.914 33.156 3.535 1 92.31 356 LEU B N 1
ATOM 5634 C CA . LEU B 1 356 ? -6.285 31.953 4.059 1 92.31 356 LEU B CA 1
ATOM 5635 C C . LEU B 1 356 ? -4.766 32.062 4.043 1 92.31 356 LEU B C 1
ATOM 5637 O O . LEU B 1 356 ? -4.211 32.812 3.232 1 92.31 356 LEU B O 1
ATOM 5641 N N . ALA B 1 357 ? -4.207 31.484 5.012 1 94.5 357 ALA B N 1
ATOM 5642 C CA . ALA B 1 357 ? -2.746 31.516 5.062 1 94.5 357 ALA B CA 1
ATOM 5643 C C . ALA B 1 357 ? -2.172 30.109 5.164 1 94.5 357 ALA B C 1
ATOM 5645 O O . ALA B 1 357 ? -2.73 29.25 5.859 1 94.5 357 ALA B O 1
ATOM 5646 N N . ASN B 1 358 ? -1.148 29.891 4.41 1 96.38 358 ASN B N 1
ATOM 5647 C CA . ASN B 1 358 ? -0.358 28.656 4.48 1 96.38 358 ASN B CA 1
ATOM 5648 C C . ASN B 1 358 ? 1.091 28.953 4.859 1 96.38 358 ASN B C 1
ATOM 5650 O O . ASN B 1 358 ? 1.58 30.062 4.66 1 96.38 358 ASN B O 1
ATOM 5654 N N . LEU B 1 359 ? 1.688 28.062 5.461 1 97.81 359 LEU B N 1
ATOM 5655 C CA . LEU B 1 359 ? 3.104 28.125 5.809 1 97.81 359 LEU B CA 1
ATOM 5656 C C . LEU B 1 359 ? 3.902 27.094 5.02 1 97.81 359 LEU B C 1
ATOM 5658 O O . LEU B 1 359 ? 3.537 25.922 4.988 1 97.81 359 LEU B O 1
ATOM 5662 N N . PHE B 1 360 ? 4.887 27.562 4.301 1 98.06 360 PHE B N 1
ATOM 5663 C CA . PHE B 1 360 ? 5.867 26.703 3.666 1 98.06 360 PHE B CA 1
ATOM 5664 C C . PHE B 1 360 ? 7.137 26.609 4.504 1 98.06 360 PHE B C 1
ATOM 5666 O O . PHE B 1 360 ? 7.727 27.625 4.855 1 98.06 360 PHE B O 1
ATOM 5673 N N . VAL B 1 361 ? 7.512 25.406 4.898 1 98.31 361 VAL B N 1
ATOM 5674 C CA . VAL B 1 361 ? 8.711 25.172 5.691 1 98.31 361 VAL B CA 1
ATOM 5675 C C . VAL B 1 361 ? 9.641 24.203 4.953 1 98.31 361 VAL B C 1
ATOM 5677 O O . VAL B 1 361 ? 9.195 23.156 4.48 1 98.31 361 VAL B O 1
ATOM 5680 N N . LEU B 1 362 ? 10.859 24.547 4.785 1 98.5 362 LEU B N 1
ATOM 5681 C CA . LEU B 1 362 ? 11.891 23.641 4.309 1 98.5 362 LEU B CA 1
ATOM 5682 C C . LEU B 1 362 ? 12.984 23.453 5.355 1 98.5 362 LEU B C 1
ATOM 5684 O O . LEU B 1 362 ? 13.594 24.438 5.805 1 98.5 362 LEU B O 1
ATOM 5688 N N . VAL B 1 363 ? 13.188 22.219 5.734 1 98.31 363 VAL B N 1
ATOM 5689 C CA . VAL B 1 363 ? 14.289 21.938 6.645 1 98.31 363 VAL B CA 1
ATOM 5690 C C . VAL B 1 363 ? 15.266 20.953 5.98 1 98.31 363 VAL B C 1
ATOM 5692 O O . VAL B 1 363 ? 14.875 20.188 5.094 1 98.31 363 VAL B O 1
ATOM 5695 N N . LYS B 1 364 ? 16.453 21.031 6.324 1 97.56 364 LYS B N 1
ATOM 5696 C CA . LYS B 1 364 ? 17.531 20.172 5.836 1 97.56 364 LYS B CA 1
ATOM 5697 C C . LYS B 1 364 ? 18.188 19.406 6.98 1 97.56 364 LYS B C 1
ATOM 5699 O O . LYS B 1 364 ? 18.469 19.984 8.039 1 97.56 364 LYS B O 1
ATOM 5704 N N . ARG B 1 365 ? 18.406 18.125 6.797 1 96.81 365 ARG B N 1
ATOM 5705 C CA . ARG B 1 365 ? 19.094 17.297 7.773 1 96.81 365 ARG B CA 1
ATOM 5706 C C . ARG B 1 365 ? 20.609 17.406 7.613 1 96.81 365 ARG B C 1
ATOM 5708 O O . ARG B 1 365 ? 21.141 17.094 6.547 1 96.81 365 ARG B O 1
ATOM 5715 N N . ASN B 1 366 ? 21.234 17.781 8.719 1 90.94 366 ASN B N 1
ATOM 5716 C CA . ASN B 1 366 ? 22.688 17.984 8.641 1 90.94 366 ASN B CA 1
ATOM 5717 C C . ASN B 1 366 ? 23.453 16.812 9.227 1 90.94 366 ASN B C 1
ATOM 5719 O O . ASN B 1 366 ? 22.953 16.125 10.117 1 90.94 366 ASN B O 1
#

Nearest PDB structures (foldseek):
  6c8s-assembly1_A  TM=9.296E-01  e=6.540E-39  Catharanthus roseus
  8wwq-assembly1_A  TM=9.279E-01  e=1.379E-38  Gardenia jasminoides
  3b5i-assembly1_A  TM=8.858E-01  e=1.032E-30  Arabidopsis thaliana
  8uzd-assembly1_A  TM=8.841E-01  e=1.716E-29  Ilex paraguariensis
  6lyi-assembly1_B-2  TM=8.197E-01  e=1.423E-27  Camellia sinensis var. assamica

Solvent-accessible surface area (backbone atoms only — not comparable to full-atom values): 38012 Å² total; per-residue (Å²): 128,76,61,77,84,44,48,36,48,62,83,50,88,58,6,26,54,70,32,44,61,67,60,41,50,53,46,61,70,42,43,62,59,50,40,52,46,48,57,72,61,58,70,82,77,77,76,74,64,82,63,89,67,71,50,72,46,32,35,37,37,41,48,34,71,40,33,66,53,43,57,54,49,50,49,51,50,51,51,35,50,51,50,41,36,42,72,71,70,34,65,90,60,65,53,46,38,37,37,36,40,20,26,40,46,76,28,37,49,39,49,24,54,67,58,54,65,89,83,59,83,51,36,57,30,38,30,65,38,59,71,50,41,76,68,62,57,66,46,62,31,44,35,37,36,31,56,71,34,83,42,51,42,57,56,58,50,67,50,34,56,32,81,90,35,83,20,38,36,74,81,34,35,62,53,41,80,47,90,39,73,47,30,41,49,43,45,52,50,46,45,50,54,44,49,47,36,25,48,49,26,46,41,46,18,33,17,81,54,10,38,39,38,38,37,30,62,28,34,61,84,90,60,54,59,64,58,28,46,70,48,49,58,54,44,23,48,37,52,28,51,49,51,34,30,77,69,66,60,38,57,63,67,62,48,29,63,38,61,60,38,64,48,68,44,35,70,65,58,56,50,48,48,54,52,48,39,27,69,74,64,61,41,36,61,44,82,76,42,79,43,80,43,76,43,76,52,71,40,84,41,73,65,33,37,50,52,50,42,46,24,48,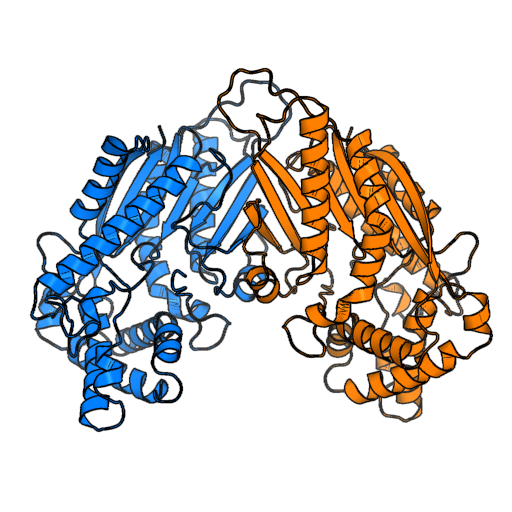43,7,56,40,45,61,64,51,42,67,73,50,41,87,60,50,58,62,66,62,45,52,53,42,20,43,52,41,44,50,52,43,49,70,31,71,68,39,70,69,42,50,39,38,36,34,33,41,37,32,34,34,30,99,128,76,62,75,85,44,50,37,47,62,81,50,88,57,7,26,55,71,32,45,62,67,60,40,51,54,45,60,72,41,43,63,59,51,39,52,47,48,56,72,62,59,69,80,78,78,76,74,64,83,62,88,65,70,51,72,47,32,37,35,37,42,48,32,70,40,33,66,52,43,56,54,50,50,50,53,52,51,52,35,51,52,52,41,36,41,74,72,69,33,64,93,61,65,52,45,38,36,38,36,41,21,25,43,45,77,28,38,49,41,48,24,54,66,57,55,64,88,83,60,84,51,35,57,32,37,29,63,38,59,69,49,42,76,66,60,56,64,46,61,31,44,34,37,35,31,57,70,35,82,42,51,43,58,54,57,51,69,50,34,52,31,81,88,35,82,19,39,36,74,80,34,34,60,54,40,80,48,90,40,71,46,30,41,51,43,46,51,51,48,45,50,54,44,50,47,37,25,47,51,28,45,42,46,17,34,18,80,52,11,37,39,39,37,36,30,62,29,34,62,82,90,61,54,57,64,57,28,45,67,49,47,58,55,44,23,47,36,52,28,52,49,50,34,30,77,70,67,61,37,57,63,68,61,47,29,64,36,61,60,37,65,50,66,44,37,71,64,60,54,50,48,46,55,51,49,39,28,70,75,64,61,41,36,61,45,81,75,43,79,42,80,44,77,45,76,51,70,41,85,42,73,64,35,39,51,52,50,42,46,23,48,44,7,57,40,46,59,64,51,42,68,72,51,40,88,61,50,57,64,68,61,44,53,51,41,20,44,52,41,46,49,52,42,48,69,30,71,68,38,69,71,42,49,37,39,37,35,32,40,36,31,34,33,30,98

Sequence (732 aa):
MADSFAMNGGDGLNSYKQNSKYQGEGFDEAKVLLRNSIREKLTIHKNSNATTVTPVFKIADLGCSVGPNTFACVRALIEAVKLEFKAQGFETQLPEFQVFFNDHVANDFNTLFKAFPVDRTYMAAGVPGSFHGRLFPKASMNLMHSSFAVQWLTRVPQEVTKEVSPAWNKGRITYARSESSKVEEAYAAQFARDMEAFFTARSAELADDGLLAILMPCRPEPSLPSESTLMNILECLGDALADMVKEGLLSEAAVDSFNLPIYVPSASEVEVVILLGTKNKNLGFSIERLEEMRFPAKLSSAEEVRVSCLHARAAMEDILCKHFGSDLNVDELFKRYSDKLEEFSKSPRFAHIKNLANLFVLVKRNMADSFAMNGGDGLNSYKQNSKYQGEGFDEAKVLLRNSIREKLTIHKNSNATTVTPVFKIADLGCSVGPNTFACVRALIEAVKLEFKAQGFETQLPEFQVFFNDHVANDFNTLFKAFPVDRTYMAAGVPGSFHGRLFPKASMNLMHSSFAVQWLTRVPQEVTKEVSPAWNKGRITYARSESSKVEEAYAAQFARDMEAFFTARSAELADDGLLAILMPCRPEPSLPSESTLMNILECLGDALADMVKEGLLSEAAVDSFNLPIYVPSASEVEVVILLGTKNKNLGFSIERLEEMRFPAKLSSAEEVRVSCLHARAAMEDILCKHFGSDLNVDELFKRYSDKLEEFSKSPRFAHIKNLANLFVLVKRN

pLDDT: mean 93.6, std 7.89, range [42.75, 98.81]